Protein AF-A0A955VEQ3-F1 (afdb_monomer)

Solvent-accessible surface area (backbone atoms only — not comparable to full-atom values): 25349 Å² total; per-residue (Å²): 135,87,88,88,82,86,86,84,89,84,89,81,90,83,89,83,84,94,77,92,76,92,76,91,78,94,72,88,68,88,71,76,51,70,29,92,45,46,86,68,32,64,94,62,27,43,49,53,95,47,25,48,43,74,47,55,67,22,94,44,44,87,62,26,82,71,33,15,45,50,53,95,48,33,33,39,85,55,72,31,45,97,93,42,71,42,87,53,53,49,68,54,97,39,38,35,44,70,89,82,84,84,83,90,82,85,85,86,89,77,92,76,92,76,81,81,66,80,85,73,78,73,58,53,94,42,70,27,94,42,40,77,64,18,72,75,58,54,95,78,68,52,80,20,41,41,50,37,44,53,97,48,30,29,36,84,40,61,43,60,60,71,40,78,40,73,66,84,56,65,44,38,43,84,23,20,13,36,92,85,31,46,47,49,49,46,76,46,86,20,59,85,66,29,59,80,21,22,44,25,40,59,36,64,90,78,62,42,68,42,68,43,51,34,59,57,68,40,71,40,78,64,85,55,65,44,36,41,84,23,18,11,70,41,79,39,47,55,46,45,47,76,47,86,20,60,85,53,29,60,79,23,20,44,24,40,59,37,65,90,78,62,42,59,39,71,40,51,35,61,57,69,39,71,39,76,57,83,54,64,33,34,38,83,13,22,11,69,40,79,39,46,54,38,65,34,58,72,40,86,24,55,85,72,31,57,77,18,24,44,20,38,52,36,75,90,75,46,37,74,42,72,46,50,34,63,58,67,41,72,32,74,66,83,56,65,44,38,39,79,13,21,14,70,41,81,39,45,52,36,75,38,52,73,46,87,23,79,59,91,50,62,17,35,41,46,45,58,38,65,90,78,63,42,65,48,44,72,47,60,72,67,40,73,29,80,54,99,88,52,98,52,23,22,14,43,96,82,50,42,67,39,54,64,52,50,48,77,50,64,41,91,89,76,72,53,74,45,82,42,55,55,87,72,64,73,81,71,87,124

Radius of gyration: 60.9 Å; Cα contacts (8 Å, |Δi|>4): 826; chains: 1; bounding box: 120×78×174 Å

Structure (mmCIF, N/CA/C/O backb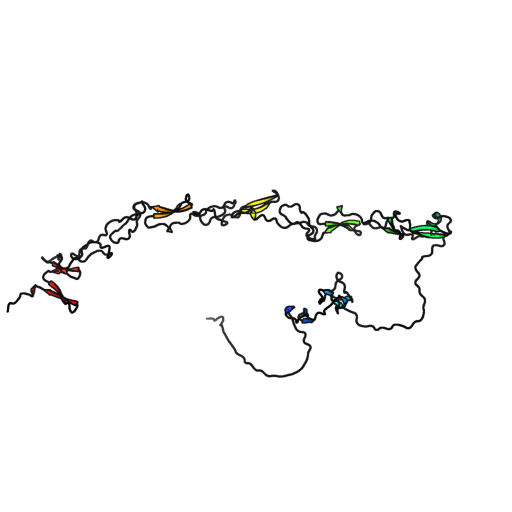one):
data_AF-A0A955VEQ3-F1
#
_entry.id   AF-A0A955VEQ3-F1
#
loop_
_atom_site.group_PDB
_atom_site.id
_atom_site.type_symbol
_atom_site.label_atom_id
_atom_site.label_alt_id
_atom_site.label_comp_id
_atom_site.label_asym_id
_atom_site.label_entity_id
_atom_site.label_seq_id
_atom_site.pdbx_PDB_ins_code
_atom_site.Cartn_x
_atom_site.Cartn_y
_atom_site.Cartn_z
_atom_site.occupancy
_atom_site.B_iso_or_equiv
_atom_site.auth_seq_id
_atom_site.auth_comp_id
_atom_site.auth_asym_id
_atom_site.auth_atom_id
_atom_site.pdbx_PDB_model_num
ATOM 1 N N . MET A 1 1 ? 63.664 -15.876 15.205 1.00 37.88 1 MET A N 1
ATOM 2 C CA . MET A 1 1 ? 63.345 -15.819 16.649 1.00 37.88 1 MET A CA 1
ATOM 3 C C . MET A 1 1 ? 61.835 -15.951 16.818 1.00 37.88 1 MET A C 1
ATOM 5 O O . MET A 1 1 ? 61.125 -15.279 16.092 1.00 37.88 1 MET A O 1
ATOM 9 N N . LYS A 1 2 ? 61.416 -16.801 17.770 1.00 35.41 2 LYS A N 1
ATOM 10 C CA . LYS A 1 2 ? 60.063 -17.036 18.334 1.00 35.41 2 LYS A CA 1
ATOM 11 C C . LYS A 1 2 ? 58.947 -17.626 17.432 1.00 35.41 2 LYS A C 1
ATOM 13 O O . LYS A 1 2 ? 58.586 -17.088 16.400 1.00 35.41 2 LYS A O 1
ATOM 18 N N . ARG A 1 3 ? 58.438 -18.774 17.914 1.00 36.72 3 ARG A N 1
ATOM 19 C CA . ARG A 1 3 ? 57.247 -19.572 17.532 1.00 36.72 3 ARG A CA 1
ATOM 20 C C . ARG A 1 3 ? 55.961 -19.013 18.236 1.00 36.72 3 ARG A C 1
ATOM 22 O O . ARG A 1 3 ? 56.127 -18.068 19.005 1.00 36.72 3 ARG A O 1
ATOM 29 N N . PRO A 1 4 ? 54.798 -19.717 18.268 1.00 63.78 4 PRO A N 1
ATOM 30 C CA . PRO A 1 4 ? 53.810 -20.013 17.201 1.00 63.78 4 PRO A CA 1
ATOM 31 C C . PRO A 1 4 ? 52.336 -19.806 17.688 1.00 63.78 4 PRO A C 1
ATOM 33 O O . PRO A 1 4 ? 52.140 -19.427 18.837 1.00 63.78 4 PRO A O 1
ATOM 36 N N . ALA A 1 5 ? 51.305 -20.172 16.898 1.00 37.56 5 ALA A N 1
ATOM 37 C CA . ALA A 1 5 ? 50.051 -20.753 17.436 1.00 37.56 5 ALA A CA 1
ATOM 38 C C . ALA A 1 5 ? 49.121 -21.416 16.384 1.00 37.56 5 ALA A C 1
ATOM 40 O O . ALA A 1 5 ? 48.791 -20.783 15.390 1.00 37.56 5 ALA A O 1
ATOM 41 N N . LEU A 1 6 ? 48.731 -22.669 16.704 1.00 37.19 6 LEU A N 1
ATOM 42 C CA . LEU A 1 6 ? 47.487 -23.461 16.492 1.00 37.19 6 LEU A CA 1
ATOM 43 C C . LEU A 1 6 ? 46.710 -23.391 15.150 1.00 37.19 6 LEU A C 1
ATOM 45 O O . LEU A 1 6 ? 46.529 -22.331 14.583 1.00 37.19 6 LEU A O 1
ATOM 49 N N . GLY A 1 7 ? 46.118 -24.467 14.613 1.00 33.72 7 GLY A N 1
ATOM 50 C CA . GLY A 1 7 ? 45.809 -25.804 15.137 1.00 33.72 7 GLY A CA 1
ATOM 51 C C . GLY A 1 7 ? 44.955 -26.593 14.119 1.00 33.72 7 GLY A C 1
ATOM 52 O O . GLY A 1 7 ? 44.197 -26.008 13.355 1.00 33.72 7 GLY A O 1
ATOM 53 N N . SER A 1 8 ? 45.152 -27.913 14.085 1.00 35.72 8 SER A N 1
ATOM 54 C CA . SER A 1 8 ? 44.767 -28.882 13.041 1.00 35.72 8 SER A CA 1
ATOM 55 C C . SER A 1 8 ? 43.319 -29.392 13.120 1.00 35.72 8 SER A C 1
ATOM 57 O O . SER A 1 8 ? 42.835 -29.691 14.209 1.00 35.72 8 SER A O 1
ATOM 59 N N . LEU A 1 9 ? 42.691 -29.620 11.955 1.00 38.69 9 LEU A N 1
ATOM 60 C CA . LEU A 1 9 ? 41.547 -30.527 11.764 1.00 38.69 9 LEU A CA 1
ATOM 61 C C . LEU A 1 9 ? 41.995 -31.991 11.933 1.00 38.69 9 LEU A C 1
ATOM 63 O O . LEU A 1 9 ? 43.094 -32.352 11.509 1.00 38.69 9 LEU A O 1
ATOM 67 N N . GLY A 1 10 ? 41.130 -32.838 12.496 1.00 35.69 10 GLY A N 1
ATOM 68 C CA . GLY A 1 10 ? 41.339 -34.282 12.607 1.00 35.69 10 GLY A CA 1
ATOM 69 C C . GLY A 1 10 ? 40.013 -35.037 12.678 1.00 35.69 10 GLY A C 1
ATOM 70 O O . GLY A 1 10 ? 39.303 -34.967 13.675 1.00 35.69 10 GLY A O 1
ATOM 71 N N . LEU A 1 11 ? 39.702 -35.736 11.589 1.00 40.16 11 LEU A N 1
ATOM 72 C CA . LEU A 1 11 ? 38.564 -36.622 11.360 1.00 40.16 11 LEU A CA 1
ATOM 73 C C . LEU A 1 11 ? 38.909 -38.022 11.905 1.00 40.16 11 LEU A C 1
ATOM 75 O O . LEU A 1 11 ? 39.942 -38.562 11.518 1.00 40.16 11 LEU A O 1
ATOM 79 N N . PHE A 1 12 ? 38.068 -38.635 12.743 1.00 34.47 12 PHE A N 1
ATOM 80 C CA . PHE A 1 12 ? 38.176 -40.064 13.067 1.00 34.47 12 PHE A CA 1
ATOM 81 C C . PHE A 1 12 ? 36.796 -40.719 13.150 1.00 34.47 12 PHE A C 1
ATOM 83 O O . PHE A 1 12 ? 35.995 -40.429 14.034 1.00 34.47 12 PHE A O 1
ATOM 90 N N . ALA A 1 13 ? 36.556 -41.629 12.207 1.00 43.44 13 ALA A N 1
ATOM 91 C CA . ALA A 1 13 ? 35.537 -42.661 12.276 1.00 43.44 13 ALA A CA 1
ATOM 92 C C . ALA A 1 13 ? 36.056 -43.818 13.142 1.00 43.44 13 ALA A C 1
ATOM 94 O O . ALA A 1 13 ? 37.205 -44.234 12.979 1.00 43.44 13 ALA A O 1
ATOM 95 N N . LEU A 1 14 ? 35.214 -44.368 14.021 1.0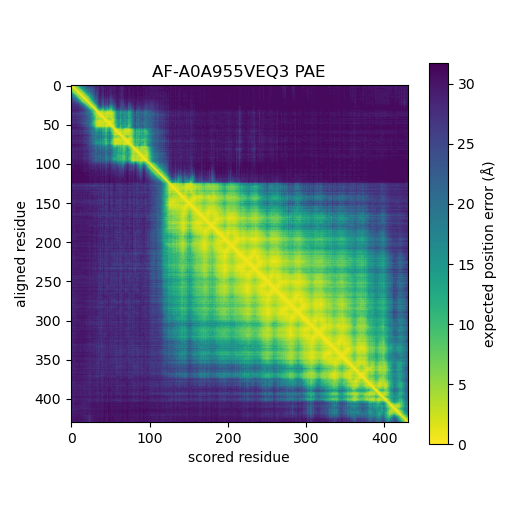0 35.97 14 LEU A N 1
ATOM 96 C CA . LEU A 1 14 ? 35.483 -45.662 14.641 1.00 35.97 14 LEU A CA 1
ATOM 97 C C . LEU A 1 14 ? 34.197 -46.468 14.855 1.00 35.97 14 LEU A C 1
ATOM 99 O O . LEU A 1 14 ? 33.230 -46.028 15.467 1.00 35.97 14 LEU A O 1
ATOM 103 N N . THR A 1 15 ? 34.249 -47.668 14.296 1.00 44.50 15 THR A N 1
ATOM 104 C CA . THR A 1 15 ? 33.334 -48.806 14.363 1.00 44.50 15 THR A CA 1
ATOM 105 C C . THR A 1 15 ? 33.335 -49.492 15.736 1.00 44.50 15 THR A C 1
ATOM 107 O O . THR A 1 15 ? 34.409 -49.711 16.290 1.00 44.50 15 THR A O 1
ATOM 110 N N . ALA A 1 16 ? 32.175 -49.959 16.213 1.00 36.44 16 ALA A N 1
ATOM 111 C CA . ALA A 1 16 ? 32.044 -51.043 17.205 1.00 36.44 16 ALA A CA 1
ATOM 112 C C . ALA A 1 16 ? 30.644 -51.684 17.054 1.00 36.44 16 ALA A C 1
ATOM 114 O O . ALA A 1 16 ? 29.636 -51.002 17.194 1.00 36.44 16 ALA A O 1
ATOM 115 N N . ALA A 1 17 ? 30.522 -52.879 16.468 1.00 35.97 17 ALA A N 1
ATOM 116 C CA . ALA A 1 17 ? 30.670 -54.209 17.078 1.00 35.97 17 ALA A CA 1
ATOM 117 C C . ALA A 1 17 ? 29.446 -54.634 17.919 1.00 35.97 17 ALA A C 1
ATOM 119 O O . ALA A 1 17 ? 29.311 -54.305 19.094 1.00 35.97 17 ALA A O 1
ATOM 120 N N . LEU A 1 18 ? 28.572 -55.409 17.264 1.00 37.00 18 LEU A N 1
ATOM 121 C CA . LEU A 1 18 ? 27.486 -56.202 17.837 1.00 37.00 18 LEU A CA 1
ATOM 122 C C . LEU A 1 18 ? 28.077 -57.306 18.735 1.00 37.00 18 LEU A C 1
ATOM 124 O O . LEU A 1 18 ? 28.800 -58.168 18.237 1.00 37.00 18 LEU A O 1
ATOM 128 N N . ILE A 1 19 ? 27.726 -57.335 20.021 1.00 36.75 19 ILE A N 1
ATOM 129 C CA . ILE A 1 19 ? 27.819 -58.544 20.852 1.00 36.75 19 ILE A CA 1
ATOM 130 C C . ILE A 1 19 ? 26.490 -58.699 21.590 1.00 36.75 19 ILE A C 1
ATOM 132 O O . ILE A 1 19 ? 26.159 -57.939 22.495 1.00 36.75 19 ILE A O 1
ATOM 136 N N . VAL A 1 20 ? 25.727 -59.702 21.160 1.00 40.53 20 VAL A N 1
ATOM 137 C CA . VAL A 1 20 ? 24.572 -60.246 21.871 1.00 40.53 20 VAL A CA 1
ATOM 138 C C . VAL A 1 20 ? 25.107 -61.203 22.931 1.00 40.53 20 VAL A C 1
ATOM 140 O O . VAL A 1 20 ? 25.672 -62.240 22.591 1.00 40.53 20 VAL A O 1
ATOM 143 N N . THR A 1 21 ? 24.891 -60.895 24.206 1.00 35.03 21 THR A N 1
ATOM 144 C CA . THR A 1 21 ? 24.871 -61.906 25.267 1.00 35.03 21 THR A CA 1
ATOM 145 C C . THR A 1 21 ? 23.606 -61.740 26.099 1.00 35.03 21 THR A C 1
ATOM 147 O O . THR A 1 21 ? 23.358 -60.739 26.764 1.00 35.03 21 THR A O 1
ATOM 150 N N . THR A 1 22 ? 22.765 -62.762 26.009 1.00 42.38 22 THR A N 1
ATOM 151 C CA . THR A 1 22 ? 21.606 -63.018 26.858 1.00 42.38 22 THR A CA 1
ATOM 152 C C . THR A 1 22 ? 22.041 -63.236 28.307 1.00 42.38 22 THR A C 1
ATOM 154 O O . THR A 1 22 ? 22.835 -64.133 28.583 1.00 42.38 22 THR A O 1
ATOM 157 N N . GLY A 1 23 ? 21.473 -62.465 29.234 1.00 32.12 23 GLY A N 1
ATOM 158 C CA . GLY A 1 23 ? 21.618 -62.656 30.676 1.00 32.12 23 GLY A CA 1
ATOM 159 C C . GLY A 1 23 ? 20.334 -62.250 31.392 1.00 32.12 23 GLY A C 1
ATOM 160 O O . GLY A 1 23 ? 20.098 -61.074 31.649 1.00 32.12 23 GLY A O 1
ATOM 161 N N . CYS A 1 24 ? 19.481 -63.235 31.666 1.00 33.12 24 CYS A N 1
ATOM 162 C CA . CYS A 1 24 ? 18.224 -63.091 32.390 1.00 33.12 24 CYS A CA 1
ATOM 163 C C . CYS A 1 24 ? 18.507 -62.878 33.888 1.00 33.12 24 CYS A C 1
ATOM 165 O O . CYS A 1 24 ? 19.192 -63.686 34.509 1.00 33.12 24 CYS A O 1
ATOM 167 N N . GLY A 1 25 ? 17.972 -61.805 34.471 1.00 31.64 25 GLY A N 1
ATOM 168 C CA . GLY A 1 25 ? 18.128 -61.483 35.889 1.00 31.64 25 GLY A CA 1
ATOM 169 C C . GLY A 1 25 ? 16.999 -60.580 36.367 1.00 31.64 25 GLY A C 1
ATOM 170 O O . GLY A 1 25 ? 17.056 -59.360 36.256 1.00 31.64 25 GLY A O 1
ATOM 171 N N . THR A 1 26 ? 15.941 -61.196 36.884 1.00 41.94 26 THR A N 1
ATOM 172 C CA . THR A 1 26 ? 14.763 -60.542 37.452 1.00 41.94 26 THR A CA 1
ATOM 173 C C . THR A 1 26 ? 15.108 -59.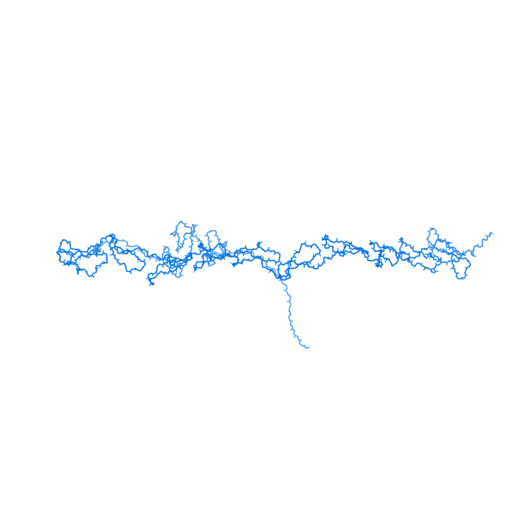727 38.700 1.00 41.94 26 THR A C 1
ATOM 175 O O . THR A 1 26 ? 15.366 -60.285 39.765 1.00 41.94 26 THR A O 1
ATOM 178 N N . LYS A 1 27 ? 14.990 -58.400 38.604 1.00 34.56 27 LYS A N 1
ATOM 179 C CA . LYS A 1 27 ? 14.559 -57.541 39.714 1.00 34.56 27 LYS A CA 1
ATOM 180 C C . LYS A 1 27 ? 13.500 -56.581 39.178 1.00 34.56 27 LYS A C 1
ATOM 182 O O . LYS A 1 27 ? 13.831 -55.560 38.585 1.00 34.56 27 LYS A O 1
ATOM 187 N N . LYS A 1 28 ? 12.219 -56.913 39.381 1.00 32.53 28 LYS A N 1
ATOM 188 C CA . LYS A 1 28 ? 11.112 -55.959 39.221 1.00 32.53 28 LYS A CA 1
ATOM 189 C C . LYS A 1 28 ? 11.267 -54.874 40.294 1.00 32.53 28 LYS A C 1
ATOM 191 O O . LYS A 1 28 ? 10.701 -54.976 41.374 1.00 32.53 28 LYS A O 1
ATOM 196 N N . LYS A 1 29 ? 12.059 -53.843 39.998 1.00 32.75 29 LYS A N 1
ATOM 197 C CA . LYS A 1 29 ? 11.738 -52.492 40.455 1.00 32.75 29 LYS A CA 1
ATOM 198 C C . LYS A 1 29 ? 10.594 -52.041 39.556 1.00 32.75 29 LYS A C 1
ATOM 200 O O . LYS A 1 29 ? 10.754 -52.029 38.339 1.00 32.75 29 LYS A O 1
ATOM 205 N N . THR A 1 30 ? 9.436 -51.757 40.135 1.00 39.78 30 THR A N 1
ATOM 206 C CA . THR A 1 30 ? 8.331 -51.061 39.470 1.00 39.78 30 THR A CA 1
ATOM 207 C C . THR A 1 30 ? 8.845 -49.700 39.002 1.00 39.78 30 THR A C 1
ATOM 209 O O . THR A 1 30 ? 8.867 -48.735 39.760 1.00 39.78 30 THR A O 1
ATOM 212 N N . GLY A 1 31 ? 9.384 -49.668 37.783 1.00 39.78 31 GLY A N 1
ATOM 213 C CA . GLY A 1 31 ? 9.910 -48.476 37.139 1.00 39.78 31 GLY A CA 1
ATOM 214 C C . GLY A 1 31 ? 8.752 -47.608 36.682 1.00 39.78 31 GLY A C 1
ATOM 215 O O . GLY A 1 31 ? 7.997 -47.998 35.796 1.00 39.78 31 GLY A O 1
ATOM 216 N N . ARG A 1 32 ? 8.612 -46.448 37.320 1.00 49.97 32 ARG A N 1
ATOM 217 C CA . ARG A 1 32 ? 7.796 -45.337 36.834 1.00 49.97 32 ARG A CA 1
ATOM 218 C C . ARG A 1 32 ? 8.344 -44.940 35.456 1.00 49.97 32 ARG A C 1
ATOM 220 O O . ARG A 1 32 ? 9.549 -44.726 35.318 1.00 49.97 32 ARG A O 1
ATOM 227 N N . LEU A 1 33 ? 7.489 -44.964 34.435 1.00 54.91 33 LEU A N 1
ATOM 228 C CA . LEU A 1 33 ? 7.866 -44.659 33.056 1.00 54.91 33 LEU A CA 1
ATOM 229 C C . LEU A 1 33 ? 8.070 -43.145 32.937 1.00 54.91 33 LEU A C 1
ATOM 231 O O . LEU A 1 33 ? 7.151 -42.388 33.258 1.00 54.91 33 LEU A O 1
ATOM 235 N N . ALA A 1 34 ? 9.264 -42.722 32.524 1.00 69.69 34 ALA A N 1
ATOM 236 C CA . ALA A 1 34 ? 9.580 -41.308 32.397 1.00 69.69 34 ALA A CA 1
ATOM 237 C C . ALA A 1 34 ? 9.010 -40.718 31.100 1.00 69.69 34 ALA A C 1
ATOM 239 O O . ALA A 1 34 ? 9.038 -41.376 30.062 1.00 69.69 34 ALA A O 1
ATOM 240 N N . CYS A 1 35 ? 8.518 -39.485 31.155 1.00 76.81 35 CYS A N 1
ATOM 241 C CA . CYS A 1 35 ? 7.881 -38.794 30.030 1.00 76.81 35 CYS A CA 1
ATOM 242 C C . CYS A 1 35 ? 8.327 -37.327 29.970 1.00 76.81 35 CYS A C 1
ATOM 244 O O . CYS A 1 35 ? 8.835 -36.803 30.957 1.00 76.81 35 CYS A O 1
ATOM 246 N N . GLN A 1 36 ? 8.147 -36.667 28.823 1.00 76.56 36 GLN A N 1
ATOM 247 C CA . GLN A 1 36 ? 8.371 -35.213 28.691 1.00 76.56 36 GLN A CA 1
ATOM 248 C C . GLN A 1 36 ? 7.141 -34.449 28.190 1.00 76.56 36 GLN A C 1
ATOM 250 O O . GLN A 1 36 ? 7.020 -33.256 28.440 1.00 76.56 36 GLN A O 1
ATOM 255 N N . VAL A 1 37 ? 6.236 -35.132 27.486 1.00 68.69 37 VAL A N 1
ATOM 256 C CA . VAL A 1 37 ? 4.959 -34.605 26.984 1.00 68.69 37 VAL A CA 1
ATOM 257 C C . VAL A 1 37 ? 3.915 -35.724 26.998 1.00 68.69 37 VAL A C 1
ATOM 259 O O . VAL A 1 37 ? 4.276 -36.901 26.935 1.00 68.69 37 VAL A O 1
ATOM 262 N N . ASP A 1 38 ? 2.627 -35.396 27.040 1.00 67.25 38 ASP A N 1
ATOM 263 C CA . ASP A 1 38 ? 1.550 -36.385 27.240 1.00 67.25 38 ASP A CA 1
ATOM 264 C C . ASP A 1 38 ? 1.505 -37.495 26.181 1.00 67.25 38 ASP A C 1
ATOM 266 O O . ASP A 1 38 ? 1.198 -38.644 26.487 1.00 67.25 38 ASP A O 1
ATOM 270 N N . THR A 1 39 ? 1.907 -37.197 24.943 1.00 71.12 39 THR A N 1
ATOM 271 C CA . THR A 1 39 ? 1.964 -38.177 23.844 1.00 71.12 39 THR A CA 1
ATOM 272 C C . THR A 1 39 ? 3.019 -39.267 24.039 1.00 71.12 39 THR A C 1
ATOM 274 O O . THR A 1 39 ? 2.985 -40.282 23.345 1.00 71.12 39 THR A O 1
ATOM 277 N N . THR A 1 40 ? 3.951 -39.080 24.980 1.00 74.44 40 THR A N 1
ATOM 278 C CA . THR A 1 40 ? 4.951 -40.096 25.348 1.00 74.44 40 THR A CA 1
ATOM 279 C C . THR A 1 40 ? 4.432 -41.104 26.376 1.00 74.44 40 THR A C 1
ATOM 281 O O . THR A 1 40 ? 5.125 -42.079 26.667 1.00 74.44 40 THR A O 1
ATOM 284 N N . CYS A 1 41 ? 3.210 -40.914 26.889 1.00 67.44 41 CYS A N 1
ATOM 285 C CA . CYS A 1 41 ? 2.577 -41.821 27.836 1.00 67.44 41 CYS A CA 1
ATOM 286 C C . CYS A 1 41 ? 1.585 -42.795 27.167 1.00 67.44 41 CYS A C 1
ATOM 288 O O . CYS A 1 41 ? 0.969 -42.467 26.151 1.00 67.44 41 CYS A O 1
ATOM 290 N N . PRO A 1 42 ? 1.407 -44.012 27.724 1.00 65.88 42 PRO A N 1
ATOM 291 C CA . PRO A 1 42 ? 0.388 -44.956 27.267 1.00 65.88 42 PRO A CA 1
ATOM 292 C C . PRO A 1 42 ? -1.021 -44.360 27.358 1.00 65.88 42 PRO A C 1
ATOM 294 O O . PRO A 1 42 ? -1.294 -43.514 28.209 1.00 65.88 42 PRO A O 1
ATOM 297 N N . SER A 1 43 ? -1.933 -44.841 26.513 1.00 52.47 43 SER A N 1
ATOM 298 C CA . SER A 1 43 ? -3.323 -44.379 26.465 1.00 52.47 43 SER A CA 1
ATOM 299 C C . SER A 1 43 ? -3.977 -44.383 27.856 1.00 52.47 43 SER A C 1
ATOM 301 O O . SER A 1 43 ? -4.004 -45.415 28.525 1.00 52.47 43 SER A O 1
ATOM 303 N N . GLY A 1 44 ? -4.495 -43.226 28.282 1.00 55.34 44 GLY A N 1
ATOM 304 C CA . GLY A 1 44 ? -5.091 -43.032 29.613 1.00 55.34 44 GLY A CA 1
ATOM 305 C C . GLY A 1 44 ? -4.110 -42.583 30.706 1.00 55.34 44 GLY A C 1
ATOM 306 O O . GLY A 1 44 ? -4.392 -42.760 31.887 1.00 55.34 44 GLY A O 1
ATOM 307 N N . SER A 1 45 ? -2.941 -42.043 30.342 1.00 70.81 45 SER A N 1
ATOM 308 C CA . SER A 1 45 ? -1.975 -41.458 31.282 1.00 70.81 45 SER A CA 1
ATOM 309 C C . SER A 1 45 ? -1.505 -40.078 30.817 1.00 70.81 45 SER A C 1
ATOM 311 O O . SER A 1 45 ? -1.353 -39.859 29.618 1.00 70.81 45 SER A O 1
ATOM 313 N N . LEU A 1 46 ? -1.246 -39.175 31.765 1.00 68.19 46 LEU A N 1
ATOM 314 C CA . LEU A 1 46 ? -0.680 -37.841 31.514 1.00 68.19 46 LEU A CA 1
ATOM 315 C C . LEU A 1 46 ? 0.742 -37.755 32.066 1.00 68.19 46 LEU A C 1
ATOM 317 O O . LEU A 1 46 ? 1.096 -38.478 33.007 1.00 68.19 46 LEU A O 1
ATOM 321 N N . CYS A 1 47 ? 1.552 -36.880 31.476 1.00 67.25 47 CYS A N 1
ATOM 322 C CA . CYS A 1 47 ? 2.916 -36.660 31.911 1.00 67.25 47 CYS A CA 1
ATOM 323 C C . CYS A 1 47 ? 2.975 -35.595 33.007 1.00 67.25 47 CYS A C 1
ATOM 325 O O . CYS A 1 47 ? 2.817 -34.408 32.739 1.00 67.25 47 CYS A O 1
ATOM 327 N N . VAL A 1 48 ? 3.238 -36.016 34.245 1.00 68.75 48 VAL A N 1
ATOM 328 C CA . VAL A 1 48 ? 3.371 -35.109 35.394 1.00 68.75 48 VAL A CA 1
ATOM 329 C C . VAL A 1 48 ? 4.713 -35.361 36.067 1.00 68.75 48 VAL A C 1
ATOM 331 O O . VAL A 1 48 ? 5.043 -36.503 36.391 1.00 68.75 48 VAL A O 1
ATOM 334 N N . ASP A 1 49 ? 5.510 -34.307 36.242 1.00 66.31 49 ASP A N 1
ATOM 335 C CA . ASP A 1 49 ? 6.847 -34.353 36.853 1.00 66.31 49 ASP A CA 1
ATOM 336 C C . ASP A 1 49 ? 7.734 -35.473 36.291 1.00 66.31 49 ASP A C 1
ATOM 338 O O . ASP A 1 49 ? 8.301 -36.296 37.017 1.00 66.31 49 ASP A O 1
ATOM 342 N N . ASN A 1 50 ? 7.813 -35.528 34.961 1.00 75.50 50 ASN A N 1
ATOM 343 C CA . ASN A 1 50 ? 8.541 -36.535 34.195 1.00 75.50 50 ASN A CA 1
ATOM 344 C C . ASN A 1 50 ? 8.116 -37.983 34.469 1.00 75.50 50 ASN A C 1
ATOM 346 O O . ASN A 1 50 ? 8.920 -38.888 34.268 1.00 75.50 50 ASN A O 1
ATOM 350 N N . ASN A 1 51 ? 6.883 -38.232 34.917 1.00 70.62 51 ASN A N 1
ATOM 351 C CA . ASN A 1 51 ? 6.350 -39.573 35.137 1.00 70.62 51 ASN A CA 1
ATOM 352 C C . ASN A 1 51 ? 4.949 -39.723 34.537 1.00 70.62 51 ASN A C 1
ATOM 354 O O . ASN A 1 51 ? 4.082 -38.876 34.737 1.00 70.62 51 ASN A O 1
ATOM 358 N N . CYS A 1 52 ? 4.701 -40.839 33.852 1.00 67.75 52 CYS A N 1
ATOM 359 C CA . CYS A 1 52 ? 3.355 -41.165 33.393 1.00 67.75 52 CYS A CA 1
ATOM 360 C C . CYS A 1 52 ? 2.479 -41.565 34.583 1.00 67.75 52 CYS A C 1
ATOM 362 O O . CYS A 1 52 ? 2.767 -42.547 35.278 1.00 67.75 52 CYS A O 1
ATOM 364 N N . VAL A 1 53 ? 1.402 -40.814 34.801 1.00 71.06 53 VAL A N 1
ATOM 365 C CA . VAL A 1 53 ? 0.402 -41.086 35.835 1.00 71.06 53 VAL A CA 1
ATOM 366 C C . VAL A 1 53 ? -0.892 -41.512 35.146 1.00 71.06 53 VAL A C 1
ATOM 368 O O . VAL A 1 53 ? -1.455 -40.749 34.365 1.00 71.06 53 VAL A O 1
ATOM 371 N N . THR A 1 54 ? -1.353 -42.736 35.415 1.00 58.56 54 THR A N 1
ATOM 372 C CA . THR A 1 54 ? -2.650 -43.254 34.945 1.00 58.56 54 THR A CA 1
ATOM 373 C C . THR A 1 54 ? -3.780 -42.432 35.548 1.00 58.56 54 THR A C 1
ATOM 375 O O . THR A 1 54 ? -3.912 -42.387 36.772 1.00 58.56 54 THR A O 1
ATOM 378 N N . THR A 1 55 ? -4.599 -41.798 34.712 1.00 62.19 55 THR A N 1
ATOM 379 C CA . THR A 1 55 ? -5.769 -41.054 35.174 1.00 62.19 55 THR A CA 1
ATOM 380 C C . THR A 1 55 ? -6.941 -42.017 35.354 1.00 62.19 55 THR A C 1
ATOM 382 O O . THR A 1 55 ? -7.294 -42.793 34.467 1.00 62.19 55 THR A O 1
ATOM 385 N N . GLN A 1 56 ? -7.524 -42.013 36.551 1.00 63.31 56 GLN A N 1
ATOM 386 C CA . GLN A 1 56 ? -8.740 -42.761 36.859 1.00 63.31 56 GLN A CA 1
ATOM 387 C C . GLN A 1 56 ? -9.890 -42.191 36.009 1.00 63.31 56 GLN A C 1
ATOM 389 O O . GLN A 1 56 ? -10.051 -40.973 35.916 1.00 63.31 56 GLN A O 1
ATOM 394 N N . THR A 1 57 ? -10.668 -43.051 35.351 1.00 67.44 57 THR A N 1
ATOM 395 C CA . THR A 1 57 ? -11.910 -42.629 34.688 1.00 67.44 57 THR A CA 1
ATOM 396 C C . THR A 1 57 ? -12.981 -42.367 35.739 1.00 67.44 57 THR A C 1
ATOM 398 O O . THR A 1 57 ? -13.108 -43.151 36.679 1.00 67.44 57 THR A O 1
ATOM 401 N N . CYS A 1 58 ? -13.770 -41.312 35.570 1.00 72.31 58 CYS A N 1
ATOM 402 C CA . CYS A 1 58 ? -14.794 -40.891 36.528 1.00 72.31 58 CYS A CA 1
ATOM 403 C C . CYS A 1 58 ? -16.115 -40.585 35.824 1.00 72.31 58 CYS A C 1
ATOM 405 O O . CYS A 1 58 ? -16.127 -40.191 34.664 1.00 72.31 58 CYS A O 1
ATOM 407 N N . SER A 1 59 ? -17.231 -40.751 36.527 1.00 73.06 59 SER A N 1
ATOM 408 C CA . SER A 1 59 ? -18.547 -40.246 36.103 1.00 73.06 59 SER A CA 1
ATOM 409 C C . SER A 1 59 ? -18.959 -39.016 36.917 1.00 73.06 59 SER A C 1
ATOM 411 O O . SER A 1 59 ? -19.760 -38.203 36.468 1.00 73.06 59 SER A O 1
ATOM 413 N N . GLN A 1 60 ? -18.379 -38.862 38.107 1.00 66.56 60 GLN A N 1
ATOM 414 C CA . GLN A 1 60 ? -18.598 -37.763 39.041 1.00 66.56 60 GLN A CA 1
ATOM 415 C C . GLN A 1 60 ? -17.322 -37.509 39.858 1.00 66.56 60 GLN A C 1
ATOM 417 O O . GLN A 1 60 ? -16.454 -38.372 39.976 1.00 66.56 60 GLN A O 1
ATOM 422 N N . THR A 1 61 ? -17.182 -36.311 40.429 1.00 61.53 61 THR A N 1
ATOM 423 C CA . THR A 1 61 ? -15.954 -35.876 41.126 1.00 61.53 61 THR A CA 1
ATOM 424 C C . THR A 1 61 ? -15.561 -36.763 42.317 1.00 61.53 61 THR A C 1
ATOM 426 O O . THR A 1 61 ? -14.379 -36.890 42.609 1.00 61.53 61 THR A O 1
ATOM 429 N N . SER A 1 62 ? -16.515 -37.433 42.970 1.00 66.12 62 SER A N 1
ATOM 430 C CA . SER A 1 62 ? -16.242 -38.373 44.069 1.00 66.12 62 SER A CA 1
ATOM 431 C C . SER A 1 62 ? -15.526 -39.655 43.636 1.00 66.12 62 SER A C 1
ATOM 433 O O . SER A 1 62 ? -14.981 -40.355 44.483 1.00 66.12 62 SER A O 1
ATOM 435 N N . ASP A 1 63 ? -15.521 -39.971 42.339 1.00 68.31 63 ASP A N 1
ATOM 436 C CA . ASP A 1 63 ? -14.838 -41.155 41.811 1.00 68.31 63 ASP A CA 1
ATOM 437 C C . ASP A 1 63 ? -13.315 -40.935 41.717 1.00 68.31 63 ASP A C 1
ATOM 439 O O . ASP A 1 63 ? -12.565 -41.880 41.470 1.00 68.31 63 ASP A O 1
ATOM 443 N N . CYS A 1 64 ? -12.855 -39.690 41.903 1.00 64.81 64 CYS A N 1
ATOM 444 C CA . CYS A 1 64 ? -11.462 -39.284 41.787 1.00 64.81 64 CYS A CA 1
ATOM 445 C C . CYS A 1 64 ? -10.736 -39.341 43.133 1.00 64.81 64 CYS A C 1
ATOM 447 O O . CYS A 1 64 ? -10.919 -38.498 44.014 1.00 64.81 64 CYS A O 1
ATOM 449 N N . SER A 1 65 ? -9.846 -40.321 43.268 1.00 60.25 65 SER A N 1
ATOM 450 C CA . SER A 1 65 ? -8.991 -40.465 44.451 1.00 60.25 65 SER A CA 1
ATOM 451 C C . SER A 1 65 ? -7.980 -39.310 44.537 1.00 60.25 65 SER A C 1
ATOM 453 O O . SER A 1 65 ? -7.345 -38.977 43.540 1.00 60.25 65 SER A O 1
ATOM 455 N N . GLY A 1 66 ? -7.791 -38.714 45.720 1.00 56.59 66 GLY A N 1
ATOM 456 C CA . GLY A 1 66 ? -6.784 -37.658 45.937 1.00 56.59 66 GLY A CA 1
ATOM 457 C C . GLY A 1 66 ? -7.244 -36.223 45.644 1.00 56.59 66 GLY A C 1
ATOM 458 O O . GLY A 1 66 ? -6.409 -35.340 45.484 1.00 56.59 66 GLY A O 1
ATOM 459 N N . GLY A 1 67 ? -8.558 -35.974 45.584 1.00 56.72 67 GLY A N 1
ATOM 460 C CA . GLY A 1 67 ? -9.116 -34.618 45.477 1.00 56.72 67 GLY A CA 1
ATOM 461 C C . GLY A 1 67 ? -9.145 -34.031 44.060 1.00 56.72 67 GLY A C 1
ATOM 462 O O . GLY A 1 67 ? -9.322 -32.825 43.907 1.00 56.72 67 GLY A O 1
ATOM 463 N N . GLY A 1 68 ? -8.986 -34.866 43.028 1.00 67.44 68 GLY A N 1
ATOM 464 C CA . GLY A 1 68 ? -9.110 -34.453 41.629 1.00 67.44 68 GLY A CA 1
ATOM 465 C C . GLY A 1 68 ? -10.553 -34.147 41.205 1.00 67.44 68 GLY A C 1
ATOM 466 O O . GLY A 1 68 ? -11.508 -34.634 41.808 1.00 67.44 68 GLY A O 1
ATOM 467 N N . LYS A 1 69 ? -10.724 -33.352 40.141 1.00 67.62 69 LYS A N 1
ATOM 468 C CA . LYS A 1 69 ? -12.036 -33.009 39.566 1.00 67.62 69 LYS A CA 1
ATOM 469 C C . LYS A 1 69 ? -12.327 -33.872 38.343 1.00 67.62 69 LYS A C 1
ATOM 471 O O . LYS A 1 69 ? -11.448 -34.076 37.505 1.00 67.62 69 LYS A O 1
ATOM 476 N N . CYS A 1 70 ? -13.564 -34.352 38.223 1.00 68.50 70 CYS A N 1
ATOM 477 C CA . CYS A 1 70 ? -13.974 -35.104 37.045 1.00 68.50 70 CYS A CA 1
ATOM 478 C C . CYS A 1 70 ? -14.289 -34.151 35.890 1.00 68.50 70 CYS A C 1
ATOM 480 O O . CYS A 1 70 ? -15.237 -33.369 35.975 1.00 68.50 70 CYS A O 1
ATOM 482 N N . ILE A 1 71 ? -13.498 -34.202 34.818 1.00 71.25 71 ILE A N 1
ATOM 483 C CA . ILE A 1 71 ? -13.711 -33.395 33.611 1.00 71.25 71 ILE A CA 1
ATOM 484 C C . ILE A 1 71 ? -13.627 -34.328 32.408 1.00 71.25 71 ILE A C 1
ATOM 486 O O . ILE A 1 71 ? -12.622 -35.010 32.212 1.00 71.25 71 ILE A O 1
ATOM 490 N N . ASN A 1 72 ? -14.689 -34.366 31.599 1.00 68.75 72 ASN A N 1
ATOM 491 C CA . ASN A 1 72 ? -14.780 -35.211 30.403 1.00 68.75 72 ASN A CA 1
ATOM 492 C C . ASN A 1 72 ? -14.459 -36.694 30.673 1.00 68.75 72 ASN A C 1
ATOM 494 O O . ASN A 1 72 ? -13.776 -37.351 29.895 1.00 68.75 72 ASN A O 1
ATOM 498 N N . SER A 1 73 ? -14.986 -37.223 31.781 1.00 70.38 73 SER A N 1
ATOM 499 C CA . SER A 1 73 ? -14.824 -38.611 32.245 1.00 70.38 73 SER A CA 1
ATOM 500 C C . SER A 1 73 ? -13.412 -39.025 32.679 1.00 70.38 73 SER A C 1
ATOM 502 O O . SER A 1 73 ? -13.127 -40.214 32.830 1.00 70.38 73 SER A O 1
ATOM 504 N N . ILE A 1 74 ? -12.526 -38.053 32.900 1.00 68.25 74 ILE A N 1
ATOM 505 C CA . ILE A 1 74 ? -11.141 -38.260 33.329 1.00 68.25 74 ILE A CA 1
ATOM 506 C C . ILE A 1 74 ? -10.896 -37.443 34.604 1.00 68.25 74 ILE A C 1
ATOM 508 O O . ILE A 1 74 ? -11.314 -36.287 34.695 1.00 68.25 74 ILE A O 1
ATOM 512 N N . CYS A 1 75 ? -10.237 -38.035 35.600 1.00 67.62 75 CYS A N 1
ATOM 513 C CA . CYS A 1 75 ? -9.846 -37.333 36.822 1.00 67.62 75 CYS A CA 1
ATOM 514 C C . CYS A 1 75 ? -8.626 -36.438 36.585 1.00 67.62 75 CYS A C 1
ATOM 516 O O . CYS A 1 75 ? -7.549 -36.931 36.245 1.00 67.62 75 CYS A O 1
ATOM 518 N N . TRP A 1 76 ? -8.786 -35.136 36.822 1.00 66.25 76 TRP A N 1
ATOM 519 C CA . TRP A 1 76 ? -7.712 -34.143 36.759 1.00 66.25 76 TRP A CA 1
ATOM 520 C C . TRP A 1 76 ? -7.256 -33.763 38.167 1.00 66.25 76 TRP A C 1
ATOM 522 O O . TRP A 1 76 ? -8.080 -33.369 38.993 1.00 66.25 76 TRP A O 1
ATOM 532 N N . ASN A 1 77 ? -5.950 -33.839 38.442 1.00 60.16 77 ASN A N 1
ATOM 533 C CA . ASN A 1 77 ? -5.378 -33.281 39.669 1.00 60.16 77 ASN A CA 1
ATOM 534 C C . ASN A 1 77 ? -5.373 -31.755 39.559 1.00 60.16 77 ASN A C 1
ATOM 536 O O . ASN A 1 77 ? -4.722 -31.199 38.678 1.00 60.16 77 ASN A O 1
ATOM 540 N N . VAL A 1 78 ? -6.111 -31.090 40.443 1.00 59.78 78 VAL A N 1
ATOM 541 C CA . VAL A 1 78 ? -6.175 -29.628 40.525 1.00 59.78 78 VAL A CA 1
ATOM 542 C C . VAL A 1 78 ? -5.418 -29.186 41.767 1.00 59.78 78 VAL A C 1
ATOM 544 O O . VAL A 1 78 ? -5.593 -29.771 42.835 1.00 59.78 78 VAL A O 1
ATOM 547 N N . THR A 1 79 ? -4.590 -28.154 41.633 1.00 60.91 79 THR A N 1
ATOM 548 C CA . THR A 1 79 ? -4.024 -27.467 42.791 1.00 60.91 79 THR A CA 1
ATOM 549 C C . THR A 1 79 ? -5.141 -26.725 43.527 1.00 60.91 79 THR A C 1
ATOM 551 O O . THR A 1 79 ? -6.001 -26.091 42.907 1.00 60.91 79 THR A O 1
ATOM 554 N N . CYS A 1 80 ? -5.183 -26.862 44.850 1.00 68.88 80 CYS A N 1
ATOM 555 C CA . CYS A 1 80 ? -6.236 -26.274 45.678 1.00 68.88 80 CYS A CA 1
ATOM 556 C C . CYS A 1 80 ? -5.855 -24.868 46.172 1.00 68.88 80 CYS A C 1
ATOM 558 O O . CYS A 1 80 ? -4.682 -24.578 46.410 1.00 68.88 80 CYS A O 1
ATOM 560 N N . SER A 1 81 ? -6.850 -23.989 46.308 1.00 68.69 81 SER A N 1
ATOM 561 C CA . SER A 1 81 ? -6.724 -22.616 46.825 1.00 68.69 81 SER A CA 1
ATOM 562 C C . SER A 1 81 ? -8.051 -22.159 47.441 1.00 68.69 81 SER A C 1
ATOM 564 O O . SER A 1 81 ? -9.056 -22.860 47.317 1.00 68.69 81 SER A O 1
ATOM 566 N N . ASP A 1 82 ? -8.097 -20.974 48.057 1.00 63.19 82 ASP A N 1
ATOM 567 C CA . ASP A 1 82 ? -9.339 -20.426 48.634 1.00 63.19 82 ASP A CA 1
ATOM 568 C C . ASP A 1 82 ? -10.445 -20.207 47.581 1.00 63.19 82 ASP A C 1
ATOM 570 O O . ASP A 1 82 ? -11.631 -20.277 47.891 1.00 63.19 82 ASP A O 1
ATOM 574 N N . ALA A 1 83 ? -10.062 -20.019 46.312 1.00 60.53 83 ALA A N 1
ATOM 575 C CA . ALA A 1 83 ? -10.979 -19.930 45.174 1.00 60.53 83 ALA A CA 1
ATOM 576 C C . ALA A 1 83 ? -11.376 -21.304 44.588 1.00 60.53 83 ALA A C 1
ATOM 578 O O . ALA A 1 83 ? -12.277 -21.374 43.753 1.00 60.53 83 ALA A O 1
ATOM 579 N N . ASN A 1 84 ? -10.713 -22.396 44.992 1.00 63.62 84 ASN A N 1
ATOM 580 C CA . ASN A 1 84 ? -10.980 -23.754 44.511 1.00 63.62 84 ASN A CA 1
ATOM 581 C C . ASN A 1 84 ? -10.776 -24.797 45.637 1.00 63.62 84 ASN A C 1
ATOM 583 O O . ASN A 1 84 ? -9.719 -25.440 45.704 1.00 63.62 84 ASN A O 1
ATOM 587 N N . PRO A 1 85 ? -11.762 -24.950 46.544 1.00 60.09 85 PRO A N 1
ATOM 588 C CA . PRO A 1 85 ? -11.666 -25.854 47.686 1.00 60.09 85 PRO A CA 1
ATOM 589 C C . PRO A 1 85 ? -11.721 -27.334 47.267 1.00 60.09 85 PRO A C 1
ATOM 591 O O . PRO A 1 85 ? -12.389 -27.707 46.302 1.00 60.09 85 PRO A O 1
ATOM 594 N N . CYS A 1 86 ? -11.030 -28.198 48.019 1.00 59.72 86 CYS A N 1
ATOM 595 C CA . CYS A 1 86 ? -11.023 -29.645 47.786 1.00 59.72 86 CYS A CA 1
ATOM 596 C C . CYS A 1 86 ? -12.431 -30.239 47.951 1.00 59.72 86 CYS A C 1
ATOM 598 O O . CYS A 1 86 ? -13.116 -29.963 48.933 1.00 59.72 86 CYS A O 1
ATOM 600 N N . ALA A 1 87 ? -12.838 -31.115 47.026 1.00 60.59 87 ALA A N 1
ATOM 601 C CA . ALA A 1 87 ? -14.147 -31.772 47.086 1.00 60.59 87 ALA A CA 1
ATOM 602 C C . ALA A 1 87 ? -14.290 -32.720 48.296 1.00 60.59 87 ALA A C 1
ATOM 604 O O . ALA A 1 87 ? -15.380 -32.855 48.848 1.00 60.59 87 ALA A O 1
ATOM 605 N N . GLN A 1 88 ? -13.192 -33.359 48.721 1.00 55.16 88 GLN A N 1
ATOM 606 C CA . GLN A 1 88 ? -13.068 -34.088 49.988 1.00 55.16 88 GLN A CA 1
ATOM 607 C C . GLN A 1 88 ? -11.642 -33.913 50.537 1.00 55.16 88 GLN A C 1
ATOM 609 O O . GLN A 1 88 ? -10.672 -34.142 49.815 1.00 55.16 88 GLN A O 1
ATOM 614 N N . GLY A 1 89 ? -11.510 -33.524 51.809 1.00 66.06 89 GLY A N 1
ATOM 615 C CA . GLY A 1 89 ? -10.217 -33.318 52.479 1.00 66.06 89 GLY A CA 1
ATOM 616 C C . GLY A 1 89 ? -9.851 -31.847 52.706 1.00 66.06 89 GLY A C 1
ATOM 617 O O . GLY A 1 89 ? -10.671 -30.954 52.507 1.00 66.06 89 GLY A O 1
ATOM 618 N N . GLN A 1 90 ? -8.620 -31.602 53.160 1.00 65.88 90 GLN A N 1
ATOM 619 C CA . GLN A 1 90 ? -8.094 -30.257 53.432 1.00 65.88 90 GLN A CA 1
ATOM 620 C C . GLN A 1 90 ? -7.001 -29.893 52.422 1.00 65.88 90 GLN A C 1
ATOM 622 O O . GLN A 1 90 ? -6.240 -30.760 51.987 1.00 65.88 90 GLN A O 1
ATOM 627 N N . CYS A 1 91 ? -6.931 -28.611 52.053 1.00 64.69 91 CYS A N 1
ATOM 628 C CA . CYS A 1 91 ? -5.881 -28.088 51.187 1.00 64.69 91 CYS A CA 1
ATOM 629 C C . CYS A 1 91 ? -4.616 -27.818 52.006 1.00 64.69 91 CYS A C 1
ATOM 631 O O . CYS A 1 91 ? -4.623 -26.961 52.889 1.00 64.69 91 CYS A O 1
ATOM 633 N N . MET A 1 92 ? -3.536 -28.543 51.720 1.00 63.81 92 MET A N 1
ATOM 634 C CA . MET A 1 92 ? -2.223 -28.314 52.318 1.00 63.81 92 MET A CA 1
ATOM 635 C C . MET A 1 92 ? -1.212 -28.046 51.205 1.00 63.81 92 MET A C 1
ATOM 637 O O . MET A 1 92 ? -0.981 -28.909 50.365 1.00 63.81 92 MET A O 1
ATOM 641 N N . GLU A 1 93 ? -0.636 -26.839 51.184 1.00 65.94 93 GLU A N 1
ATOM 642 C CA . GLU A 1 93 ? 0.396 -26.423 50.212 1.00 65.94 93 GLU A CA 1
ATOM 643 C C . GLU A 1 93 ? 0.003 -26.667 48.739 1.00 65.94 93 GLU A C 1
ATOM 645 O O . GLU A 1 93 ? 0.810 -27.087 47.913 1.00 65.94 93 GLU A O 1
ATOM 650 N N . GLY A 1 94 ? -1.266 -26.414 48.396 1.00 63.53 94 GLY A N 1
ATOM 651 C CA . GLY A 1 94 ? -1.776 -26.579 47.033 1.00 63.53 94 GLY A CA 1
ATOM 652 C C . GLY A 1 94 ? -2.127 -28.020 46.651 1.00 63.53 94 GLY A C 1
ATOM 653 O O . GLY A 1 94 ? -2.498 -28.252 45.502 1.00 63.53 94 GLY A O 1
ATOM 654 N N . VAL A 1 95 ? -2.070 -28.973 47.589 1.00 59.22 95 VAL A N 1
ATOM 655 C CA . VAL A 1 95 ? -2.409 -30.387 47.375 1.00 59.22 95 VAL A CA 1
ATOM 656 C C . VAL A 1 95 ? -3.529 -30.828 48.325 1.00 59.22 95 VAL A C 1
ATOM 658 O O . VAL A 1 95 ? -3.486 -30.576 49.530 1.00 59.22 95 VAL A O 1
ATOM 661 N N . CYS A 1 96 ? -4.546 -31.507 47.790 1.00 61.88 96 CYS A N 1
ATOM 662 C CA . CYS A 1 96 ? -5.640 -32.061 48.589 1.00 61.88 96 CYS A CA 1
ATOM 663 C C . CYS A 1 96 ? -5.205 -33.353 49.298 1.00 61.88 96 CYS A C 1
ATOM 665 O O . CYS A 1 96 ? -4.806 -34.319 48.647 1.00 61.88 96 CYS A O 1
ATOM 667 N N . VAL A 1 97 ? -5.323 -33.400 50.629 1.00 66.19 97 VAL A N 1
ATOM 668 C CA . VAL A 1 97 ? -5.013 -34.592 51.438 1.00 66.19 97 VAL A CA 1
ATOM 669 C C . VAL A 1 97 ? -6.253 -35.124 52.163 1.00 66.19 97 VAL A C 1
ATOM 671 O O . VAL A 1 97 ? -7.031 -34.367 52.749 1.00 66.19 97 VAL A O 1
ATOM 674 N N . THR A 1 98 ? -6.441 -36.447 52.147 1.00 53.56 98 THR A N 1
ATOM 675 C CA . THR A 1 98 ? -7.506 -37.148 52.885 1.00 53.56 98 THR A CA 1
ATOM 676 C C . THR A 1 98 ? -6.938 -37.745 54.172 1.00 53.56 98 THR A C 1
ATOM 678 O O . THR A 1 98 ? -5.994 -38.535 54.120 1.00 53.56 98 THR A O 1
ATOM 681 N N . ARG A 1 99 ? -7.501 -37.396 55.335 1.00 51.22 99 ARG A N 1
ATOM 682 C CA . ARG A 1 99 ? -7.081 -37.938 56.638 1.00 51.22 99 ARG A CA 1
ATOM 683 C C . ARG A 1 99 ? -7.347 -39.448 56.686 1.00 51.22 99 ARG A C 1
ATOM 685 O O . ARG A 1 99 ? -8.494 -39.877 56.618 1.00 51.22 99 ARG A O 1
ATOM 692 N N . ALA A 1 100 ? -6.290 -40.247 56.798 1.00 42.84 100 ALA A N 1
ATOM 693 C CA . ALA A 1 100 ? -6.394 -41.689 56.977 1.00 42.84 100 ALA A CA 1
ATOM 694 C C . ALA A 1 100 ? -6.609 -42.036 58.459 1.00 42.84 100 ALA A C 1
ATOM 696 O O . ALA A 1 100 ? -5.755 -41.736 59.289 1.00 42.84 100 ALA A O 1
ATOM 697 N N . GLY A 1 101 ? -7.720 -42.722 58.737 1.00 44.12 101 GLY A N 1
ATOM 698 C CA . GLY A 1 101 ? -7.878 -43.656 59.852 1.00 44.12 101 GLY A CA 1
ATOM 699 C C . GLY A 1 101 ? -8.344 -43.081 61.188 1.00 44.12 101 GLY A C 1
ATOM 700 O O . GLY A 1 101 ? -7.528 -42.633 61.982 1.00 44.12 101 GLY A O 1
ATOM 701 N N . GLU A 1 102 ? -9.629 -43.262 61.496 1.00 33.69 102 GLU A N 1
ATOM 702 C CA . GLU A 1 102 ? -10.028 -43.812 62.794 1.00 33.69 102 GLU A CA 1
ATOM 703 C C . GLU A 1 102 ? -11.341 -44.593 62.646 1.00 33.69 102 GLU A C 1
ATOM 705 O O . GLU A 1 102 ? -12.212 -44.246 61.851 1.00 33.69 102 GLU A O 1
ATOM 710 N N . VAL A 1 103 ? -11.374 -45.735 63.324 1.00 40.53 103 VAL A N 1
ATOM 711 C CA . VAL A 1 103 ? -12.325 -46.843 63.215 1.00 40.53 103 VAL A CA 1
ATOM 712 C C . VAL A 1 103 ? -13.650 -46.543 63.913 1.00 40.53 103 VAL A C 1
ATOM 714 O O . VAL A 1 103 ? -13.681 -45.924 64.972 1.00 40.53 103 VAL A O 1
ATOM 717 N N . ASP A 1 104 ? -14.718 -47.071 63.318 1.00 43.69 104 ASP A N 1
ATOM 718 C CA . ASP A 1 104 ? -16.067 -47.186 63.867 1.00 43.69 104 ASP A CA 1
ATOM 719 C C . ASP A 1 104 ? -16.085 -47.810 65.273 1.00 43.69 104 ASP A C 1
ATOM 721 O O . ASP A 1 104 ? -15.577 -48.914 65.487 1.00 43.69 104 ASP A O 1
ATOM 725 N N . ALA A 1 105 ? -16.780 -47.149 66.197 1.00 36.41 105 ALA A N 1
ATOM 726 C CA . ALA A 1 105 ? -17.416 -47.786 67.343 1.00 36.41 105 ALA A CA 1
ATOM 727 C C . ALA A 1 105 ? -18.749 -47.075 67.614 1.00 36.41 105 ALA A C 1
ATOM 729 O O . ALA A 1 105 ? -18.824 -46.100 68.359 1.00 36.41 105 ALA A O 1
ATOM 730 N N . SER A 1 106 ? -19.802 -47.572 66.965 1.00 44.03 106 SER A N 1
ATOM 731 C CA . SER A 1 106 ? -21.189 -47.281 67.323 1.00 44.03 106 SER A CA 1
ATOM 732 C C . SER A 1 106 ? -21.676 -48.255 68.405 1.00 44.03 106 SER A C 1
ATOM 734 O O . SER A 1 106 ? -21.470 -49.462 68.287 1.00 44.03 106 SER A O 1
ATOM 736 N N . ASN A 1 107 ? -22.413 -47.692 69.369 1.00 43.41 107 ASN A N 1
ATOM 737 C CA . ASN A 1 107 ? -23.303 -48.291 70.375 1.00 43.41 107 ASN A CA 1
ATOM 738 C C . ASN A 1 107 ? -22.704 -49.008 71.599 1.00 43.41 107 ASN A C 1
ATOM 740 O O . ASN A 1 107 ? -22.449 -50.207 71.575 1.00 43.41 107 ASN A O 1
ATOM 744 N N . ASP A 1 108 ? -22.745 -48.309 72.737 1.00 33.09 108 ASP A N 1
ATOM 745 C CA . ASP A 1 108 ? -23.595 -48.757 73.846 1.00 33.09 108 ASP A CA 1
ATOM 746 C C . ASP A 1 108 ? -24.268 -47.540 74.499 1.00 33.09 108 ASP A C 1
ATOM 748 O O . ASP A 1 108 ? -23.657 -46.483 74.667 1.00 33.09 108 ASP A O 1
ATOM 752 N N . GLY A 1 109 ? -25.563 -47.667 74.764 1.00 46.16 109 GLY A N 1
ATOM 753 C CA . GLY A 1 109 ? -26.402 -46.589 75.253 1.00 46.16 109 GLY A CA 1
ATOM 754 C C . GLY A 1 109 ? -26.448 -46.569 76.769 1.00 46.16 109 GLY A C 1
ATOM 755 O O . GLY A 1 109 ? -26.799 -47.566 77.383 1.00 46.16 109 GLY A O 1
ATOM 756 N N . THR A 1 110 ? -26.245 -45.394 77.357 1.00 37.19 110 THR A N 1
ATOM 757 C CA . THR A 1 110 ? -26.887 -45.030 78.623 1.00 37.19 110 THR A CA 1
ATOM 758 C C . THR A 1 110 ? -27.161 -43.532 78.645 1.00 37.19 110 THR A C 1
ATOM 760 O O . THR A 1 110 ? -26.267 -42.717 78.446 1.00 37.19 110 THR A O 1
ATOM 763 N N . SER A 1 111 ? -28.431 -43.224 78.881 1.00 46.50 111 SER A N 1
ATOM 764 C CA . SER A 1 111 ? -29.041 -41.944 79.233 1.00 46.50 111 SER A CA 1
ATOM 765 C C . SER A 1 111 ? -28.138 -40.906 79.915 1.00 46.50 111 SER A C 1
ATOM 767 O O . SER A 1 111 ? -27.671 -41.124 81.033 1.00 46.50 111 SER A O 1
ATOM 769 N N . SER A 1 112 ? -28.085 -39.712 79.333 1.00 43.38 112 SER A N 1
ATOM 770 C CA . SER A 1 112 ? -28.192 -38.466 80.093 1.00 43.38 112 SER A CA 1
ATOM 771 C C . SER A 1 112 ? -28.943 -37.457 79.234 1.00 43.38 112 SER A C 1
ATOM 773 O O . SER A 1 112 ? -28.546 -37.157 78.110 1.00 43.38 112 SER A O 1
ATOM 775 N N . GLU A 1 113 ? -30.083 -37.030 79.754 1.00 52.31 113 GLU A N 1
ATOM 776 C CA . GLU A 1 113 ? -30.949 -36.001 79.205 1.00 52.31 113 GLU A CA 1
ATOM 777 C C . GLU A 1 113 ? -30.154 -34.702 79.048 1.00 52.31 113 GLU A C 1
ATOM 779 O O . GLU A 1 113 ? -29.631 -34.186 80.026 1.00 52.31 113 GLU A O 1
ATOM 784 N N . ASP A 1 114 ? -30.070 -34.180 77.829 1.00 37.66 114 ASP A N 1
ATOM 785 C CA . ASP A 1 114 ? -29.920 -32.743 77.610 1.00 37.66 114 ASP A CA 1
ATOM 786 C C . ASP A 1 114 ? -30.540 -32.413 76.253 1.00 37.66 114 ASP A C 1
ATOM 788 O O . ASP A 1 114 ? -29.894 -32.284 75.212 1.00 37.66 114 ASP A O 1
ATOM 792 N N . ALA A 1 115 ? -31.872 -32.365 76.269 1.00 40.25 115 ALA A N 1
ATOM 793 C CA . ALA A 1 115 ? -32.627 -31.655 75.259 1.00 40.25 115 ALA A CA 1
ATOM 794 C C . ALA A 1 115 ? -32.302 -30.168 75.435 1.00 40.25 115 ALA A C 1
ATOM 796 O O . ALA A 1 115 ? -32.827 -29.518 76.339 1.00 40.25 115 ALA A O 1
ATOM 797 N N . THR A 1 116 ? -31.432 -29.624 74.585 1.00 38.88 116 THR A N 1
ATOM 798 C CA . THR A 1 116 ? -31.294 -28.177 74.458 1.00 38.88 116 THR A CA 1
ATOM 799 C C . THR A 1 116 ? -32.599 -27.627 73.901 1.00 38.88 116 THR A C 1
ATOM 801 O O . THR A 1 116 ? -32.922 -27.716 72.717 1.00 38.88 116 THR A O 1
ATOM 804 N N . SER A 1 117 ? -33.384 -27.132 74.850 1.00 41.75 117 SER A N 1
ATOM 805 C CA . SER A 1 117 ? -34.536 -26.268 74.697 1.00 41.75 117 SER A CA 1
ATOM 806 C C . SER A 1 117 ? -34.337 -25.291 73.543 1.00 41.75 117 SER A C 1
ATOM 808 O O . SER A 1 117 ? -33.352 -24.561 73.483 1.00 41.75 117 SER A O 1
ATOM 810 N N . SER A 1 118 ? -35.334 -25.217 72.669 1.00 42.41 118 SER A N 1
ATOM 811 C CA . SER A 1 118 ? -35.715 -23.968 72.022 1.00 42.41 118 SER A CA 1
ATOM 812 C C . SER A 1 118 ? -35.669 -22.844 73.059 1.00 42.41 118 SER A C 1
ATOM 814 O O . SER A 1 118 ? -36.438 -22.876 74.022 1.00 42.41 118 SER A O 1
ATOM 816 N N . ASP A 1 119 ? -34.762 -21.882 72.891 1.00 41.81 119 ASP A N 1
ATOM 817 C CA . ASP A 1 119 ? -34.694 -20.671 73.710 1.00 41.81 119 ASP A CA 1
ATOM 818 C C . ASP A 1 119 ? -35.906 -19.782 73.408 1.00 41.81 119 ASP A C 1
ATOM 820 O O . ASP A 1 119 ? -35.852 -18.750 72.743 1.00 41.81 119 ASP A O 1
ATOM 824 N N . GLN A 1 120 ? -37.052 -20.207 73.924 1.00 46.53 120 GLN A N 1
ATOM 825 C CA . GLN A 1 120 ? -38.165 -19.341 74.225 1.00 46.53 120 GLN A CA 1
ATOM 826 C C . GLN A 1 120 ? -37.779 -18.638 75.528 1.00 46.53 120 GLN A C 1
ATOM 828 O O . GLN A 1 120 ? -38.041 -19.137 76.619 1.00 46.53 120 GLN A O 1
ATOM 833 N N . LYS A 1 121 ? -37.090 -17.496 75.417 1.00 44.94 121 LYS A N 1
ATOM 834 C CA . LYS A 1 121 ? -36.811 -16.601 76.546 1.00 44.94 121 LYS A CA 1
ATOM 835 C C . LYS A 1 121 ? -38.168 -16.130 77.086 1.00 44.94 121 LYS A C 1
ATOM 837 O O . LYS A 1 121 ? -38.771 -15.196 76.559 1.00 44.94 121 LYS A O 1
ATOM 842 N N . THR A 1 122 ? -38.706 -16.859 78.063 1.00 44.97 122 THR A N 1
ATOM 843 C CA . THR A 1 122 ? -39.970 -16.548 78.730 1.00 44.97 122 THR A CA 1
ATOM 844 C C . THR A 1 122 ? -39.892 -15.139 79.300 1.00 44.97 122 THR A C 1
ATOM 846 O O . THR A 1 122 ? -38.895 -14.763 79.917 1.00 44.97 122 THR A O 1
ATOM 849 N N . GLY A 1 123 ? -40.934 -14.361 79.007 1.00 45.31 123 GLY A N 1
ATOM 850 C CA . GLY A 1 123 ? -41.038 -12.941 79.295 1.00 45.31 123 GLY A CA 1
ATOM 851 C C . GLY A 1 123 ? -40.810 -12.581 80.758 1.00 45.31 123 GLY A C 1
ATOM 852 O O . GLY A 1 123 ? -41.013 -13.386 81.665 1.00 45.31 123 GLY A O 1
ATOM 853 N N . GLY A 1 124 ? -40.375 -11.337 80.955 1.00 54.00 124 GLY A N 1
ATOM 854 C CA . GLY A 1 124 ? -40.221 -10.745 82.271 1.00 54.00 124 GLY A CA 1
ATOM 855 C C . GLY A 1 124 ? -41.520 -10.811 83.068 1.00 54.00 124 GLY A C 1
ATOM 856 O O . GLY A 1 124 ? -42.613 -10.660 82.525 1.00 54.00 124 GLY A O 1
ATOM 857 N N . GLU A 1 125 ? -41.381 -10.978 84.378 1.00 63.50 125 GLU A N 1
ATOM 858 C CA . GLU A 1 125 ? -42.443 -10.992 85.394 1.00 63.50 125 GLU A CA 1
ATOM 859 C C . GLU A 1 125 ? -43.122 -9.610 85.566 1.00 63.50 125 GLU A C 1
ATOM 861 O O . GLU A 1 125 ? -43.515 -9.215 86.661 1.00 63.50 125 GLU A O 1
ATOM 866 N N . THR A 1 126 ? -43.219 -8.814 84.497 1.00 81.94 126 THR A N 1
ATOM 867 C CA . THR A 1 126 ? -43.827 -7.483 84.522 1.00 81.94 126 THR A CA 1
ATOM 868 C C . THR A 1 126 ? -45.314 -7.622 84.230 1.00 81.94 126 THR A C 1
ATOM 870 O O . THR A 1 126 ? -45.720 -7.888 83.096 1.00 81.94 126 THR A O 1
ATOM 873 N N . ALA A 1 127 ? -46.126 -7.466 85.274 1.00 87.31 127 ALA A N 1
ATOM 874 C CA . ALA A 1 127 ? -47.571 -7.368 85.138 1.00 87.31 127 ALA A CA 1
ATOM 875 C C . ALA A 1 127 ? -47.951 -6.089 84.379 1.00 87.31 127 ALA A C 1
ATOM 877 O O . ALA A 1 127 ? -47.325 -5.042 84.552 1.00 87.31 127 ALA A O 1
ATOM 878 N N . CYS A 1 128 ? -49.001 -6.165 83.570 1.00 89.88 128 CYS A N 1
ATOM 879 C CA . CYS A 1 128 ? -49.485 -5.046 82.772 1.00 89.88 128 CYS A CA 1
ATOM 880 C C . CYS A 1 128 ? -51.012 -5.009 82.740 1.00 89.88 128 CYS A C 1
ATOM 882 O O . CYS A 1 128 ? -51.685 -6.034 82.839 1.00 89.88 128 CYS A O 1
ATOM 884 N N . SER A 1 129 ? -51.564 -3.809 82.590 1.00 90.50 129 SER A N 1
ATOM 885 C CA . SER A 1 129 ? -52.987 -3.566 82.324 1.00 90.50 129 SER A CA 1
ATOM 886 C C . SER A 1 129 ? -53.219 -3.040 80.903 1.00 90.50 129 SER A C 1
ATOM 888 O O . SER A 1 129 ? -54.326 -3.125 80.377 1.00 90.50 129 SER A O 1
ATOM 890 N N . SER A 1 130 ? -52.177 -2.510 80.261 1.00 90.94 130 SER A N 1
ATOM 891 C CA . SER A 1 130 ? -52.161 -2.084 78.863 1.00 90.94 130 SER A CA 1
ATOM 892 C C . SER A 1 130 ? -50.768 -2.282 78.256 1.00 90.94 130 SER A C 1
ATOM 894 O O . SER A 1 130 ? -49.782 -2.411 78.979 1.00 90.94 130 SER A O 1
ATOM 896 N N . SER A 1 131 ? -50.647 -2.279 76.924 1.00 87.69 131 SER A N 1
ATOM 897 C CA . SER A 1 131 ? -49.336 -2.366 76.256 1.00 87.69 131 SER A CA 1
ATOM 898 C C . SER A 1 131 ? -48.401 -1.197 76.593 1.00 87.69 131 SER A C 1
ATOM 900 O O . SER A 1 131 ? -47.187 -1.355 76.493 1.00 87.69 131 SER A O 1
ATOM 902 N N . ALA A 1 132 ? -48.928 -0.058 77.058 1.00 86.81 132 ALA A N 1
ATOM 903 C CA . ALA A 1 132 ? -48.114 1.068 77.515 1.00 86.81 132 ALA A CA 1
ATOM 904 C C . ALA A 1 132 ? -47.263 0.717 78.752 1.00 86.81 132 ALA A C 1
ATOM 906 O O . ALA A 1 132 ? -46.132 1.194 78.874 1.00 86.81 132 ALA A O 1
ATOM 907 N N . ASP A 1 133 ? -47.756 -0.177 79.617 1.00 88.38 133 ASP A N 1
ATOM 908 C CA . ASP A 1 133 ? -47.044 -0.626 80.822 1.00 88.38 133 ASP A CA 1
ATOM 909 C C . ASP A 1 133 ? -45.803 -1.470 80.475 1.00 88.38 133 ASP A C 1
ATOM 911 O O . ASP A 1 133 ? -44.880 -1.600 81.277 1.00 88.38 133 ASP A O 1
ATOM 915 N N . CYS A 1 134 ? -45.749 -2.006 79.252 1.00 88.25 134 CYS A N 1
ATOM 916 C CA . CYS A 1 134 ? -44.687 -2.893 78.788 1.00 88.25 134 CYS A CA 1
ATOM 917 C C . CYS A 1 134 ? -43.508 -2.176 78.116 1.00 88.25 134 CYS A C 1
ATOM 919 O O . CYS A 1 134 ? -42.549 -2.839 77.723 1.00 88.25 134 CYS A O 1
ATOM 921 N N . THR A 1 135 ? -43.539 -0.843 78.009 1.00 81.62 135 THR A N 1
ATOM 922 C CA . THR A 1 135 ? -42.537 -0.043 77.271 1.00 81.62 135 THR A CA 1
ATOM 923 C C . THR A 1 135 ? -41.096 -0.291 77.739 1.00 81.62 135 THR A C 1
ATOM 925 O O . THR A 1 135 ? -40.179 -0.269 76.926 1.00 81.62 135 THR A O 1
ATOM 928 N N . ASN A 1 136 ? -40.898 -0.590 79.028 1.00 82.25 136 ASN A N 1
ATOM 929 C CA . ASN A 1 136 ? -39.582 -0.873 79.621 1.00 82.25 136 ASN A CA 1
ATOM 930 C C . ASN A 1 136 ? -39.437 -2.322 80.122 1.00 82.25 136 ASN A C 1
ATOM 932 O O . ASN A 1 136 ? -38.478 -2.633 80.825 1.00 82.25 136 ASN A O 1
ATOM 936 N N . ALA A 1 137 ? -40.383 -3.209 79.795 1.00 85.81 137 ALA A N 1
ATOM 937 C CA . ALA A 1 137 ? -40.383 -4.593 80.284 1.00 85.81 137 ALA A CA 1
ATOM 938 C C . ALA A 1 137 ? -39.268 -5.454 79.658 1.00 85.81 137 ALA A C 1
ATOM 940 O O . ALA A 1 137 ? -38.948 -6.531 80.160 1.00 85.81 137 ALA A O 1
ATOM 941 N N . PHE A 1 138 ? -38.667 -4.983 78.563 1.00 86.56 138 PHE A N 1
ATOM 942 C CA . PHE A 1 138 ? -37.613 -5.663 77.821 1.00 86.56 138 PHE A CA 1
ATOM 943 C C . PHE A 1 138 ? -36.555 -4.642 77.391 1.00 86.56 138 PHE A C 1
ATOM 945 O O . PHE A 1 138 ? -36.858 -3.702 76.662 1.00 86.56 138 PHE A O 1
ATOM 952 N N . SER A 1 139 ? -35.311 -4.823 77.834 1.00 83.94 139 SER A N 1
ATOM 953 C CA . SER A 1 139 ? -34.192 -3.922 77.513 1.00 83.94 139 SER A CA 1
ATOM 954 C C . SER A 1 139 ? -33.534 -4.206 76.156 1.00 83.94 139 SER A C 1
ATOM 956 O O . SER A 1 139 ? -32.689 -3.443 75.707 1.00 83.94 139 SER A O 1
ATOM 958 N N . ASP A 1 140 ? -33.885 -5.328 75.535 1.00 86.75 140 ASP A N 1
ATOM 959 C CA . ASP A 1 140 ? -33.276 -5.920 74.339 1.00 86.75 140 ASP A CA 1
ATOM 960 C C . ASP A 1 140 ? -34.333 -6.218 73.260 1.00 86.75 140 ASP A C 1
ATOM 962 O O . ASP A 1 140 ? -34.255 -7.246 72.594 1.00 86.75 140 ASP A O 1
ATOM 966 N N . LEU A 1 141 ? -35.356 -5.363 73.117 1.00 87.00 141 LEU A N 1
ATOM 967 C CA . LEU A 1 141 ? -36.301 -5.470 71.996 1.00 87.00 141 LEU A CA 1
ATOM 968 C C . LEU A 1 141 ? -35.597 -5.148 70.681 1.00 87.00 141 LEU A C 1
ATOM 970 O O . LEU A 1 141 ? -34.973 -4.094 70.546 1.00 87.00 141 LEU A O 1
ATOM 974 N N . GLY A 1 142 ? -35.752 -6.033 69.700 1.00 87.06 142 GLY A N 1
ATOM 975 C CA . GLY A 1 142 ? -35.343 -5.759 68.328 1.00 87.06 142 GLY A CA 1
ATOM 976 C C . GLY A 1 142 ? -36.147 -4.614 67.699 1.00 87.06 142 GLY A C 1
ATOM 977 O O . GLY A 1 142 ? -37.279 -4.327 68.088 1.00 87.06 142 GLY A O 1
ATOM 978 N N . VAL A 1 143 ? -35.591 -3.981 66.662 1.00 90.62 143 VAL A N 1
ATOM 979 C CA . VAL A 1 143 ? -36.235 -2.872 65.923 1.00 90.62 143 VAL A CA 1
ATOM 980 C C . VAL A 1 143 ? -37.583 -3.250 65.291 1.00 90.62 143 VAL A C 1
ATOM 982 O O . VAL A 1 143 ? -38.427 -2.376 65.086 1.00 90.62 143 VAL A O 1
ATOM 985 N N . CYS A 1 144 ? -37.818 -4.543 65.052 1.00 93.75 144 CYS A N 1
ATOM 986 C CA . CYS A 1 144 ? -39.071 -5.113 64.550 1.00 93.75 144 CYS A CA 1
ATOM 987 C C . CYS A 1 144 ? -39.845 -5.919 65.596 1.00 93.75 144 CYS A C 1
ATOM 989 O O . CYS A 1 144 ? -40.759 -6.671 65.263 1.00 93.75 144 CYS A O 1
ATOM 991 N N . GLU A 1 145 ? -39.536 -5.715 66.872 1.00 91.25 145 GLU A N 1
ATOM 992 C CA . GLU A 1 145 ? -40.279 -6.269 67.992 1.00 91.25 145 GLU A CA 1
ATOM 993 C C . GLU A 1 145 ? -41.026 -5.162 68.738 1.00 91.25 145 GLU A C 1
ATOM 995 O O . GLU A 1 145 ? -40.664 -3.984 68.722 1.00 91.25 145 GLU A O 1
ATOM 1000 N N . GLN A 1 146 ? -42.105 -5.546 69.403 1.00 89.94 146 GLN A N 1
ATOM 1001 C CA . GLN A 1 146 ? -42.869 -4.689 70.293 1.00 89.94 146 GLN A CA 1
ATOM 1002 C C . GLN A 1 146 ? -43.285 -5.472 71.536 1.00 89.94 146 GLN A C 1
ATOM 1004 O O . GLN A 1 146 ? -43.530 -6.682 71.488 1.00 89.94 146 GLN A O 1
ATOM 1009 N N . ALA A 1 147 ? -43.372 -4.767 72.659 1.00 91.56 147 ALA A N 1
ATOM 1010 C CA . ALA A 1 147 ? -43.884 -5.316 73.901 1.00 91.56 147 ALA A CA 1
ATOM 1011 C C . ALA A 1 147 ? -45.393 -5.079 73.971 1.00 91.56 147 ALA A C 1
ATOM 1013 O O . ALA A 1 147 ? -45.853 -3.937 73.954 1.00 91.56 147 ALA A O 1
ATOM 1014 N N . LEU A 1 148 ? -46.169 -6.156 74.041 1.00 90.88 148 LEU A N 1
ATOM 1015 C CA . LEU A 1 148 ? -47.621 -6.085 74.155 1.00 90.88 148 LEU A CA 1
ATOM 1016 C C . LEU A 1 148 ? -48.063 -6.707 75.474 1.00 90.88 148 LEU A C 1
ATOM 1018 O O . LEU A 1 148 ? -47.481 -7.687 75.936 1.00 90.88 148 LEU A O 1
ATOM 1022 N N . CYS A 1 149 ? -49.109 -6.139 76.070 1.00 91.69 149 CYS A N 1
ATOM 1023 C CA . CYS A 1 149 ? -49.750 -6.742 77.225 1.00 91.69 149 CYS A CA 1
ATOM 1024 C C . CYS A 1 149 ? -50.702 -7.833 76.745 1.00 91.69 149 CYS A C 1
ATOM 1026 O O . CYS A 1 149 ? -51.681 -7.535 76.057 1.00 91.69 149 CYS A O 1
ATOM 1028 N N . GLN A 1 150 ? -50.411 -9.084 77.088 1.00 92.44 150 GLN A N 1
ATOM 1029 C CA . GLN A 1 150 ? -51.249 -10.223 76.748 1.00 92.44 150 GLN A CA 1
ATOM 1030 C C . GLN A 1 150 ? -51.499 -11.049 78.007 1.00 92.44 150 GLN A C 1
ATOM 1032 O O . GLN A 1 150 ? -50.563 -11.418 78.707 1.00 92.44 150 GLN A O 1
ATOM 1037 N N . ASP A 1 151 ? -52.772 -11.304 78.309 1.00 91.12 151 ASP A N 1
ATOM 1038 C CA . ASP A 1 151 ? -53.193 -12.077 79.484 1.00 91.12 151 ASP A CA 1
ATOM 1039 C C . ASP A 1 151 ? -52.620 -11.539 80.819 1.00 91.12 151 ASP A C 1
ATOM 1041 O O . ASP A 1 151 ? -52.345 -12.291 81.751 1.00 91.12 151 ASP A O 1
ATOM 1045 N N . GLY A 1 152 ? -52.449 -10.211 80.917 1.00 88.44 152 GLY A N 1
ATOM 1046 C CA . GLY A 1 152 ? -51.963 -9.512 82.118 1.00 88.44 152 GLY A CA 1
ATOM 1047 C C . GLY A 1 152 ? -50.442 -9.512 82.306 1.00 88.44 152 GLY A C 1
ATOM 1048 O O . GLY A 1 152 ? -49.958 -9.010 83.322 1.00 88.44 152 GLY A O 1
ATOM 1049 N N . ILE A 1 153 ? -49.687 -10.050 81.343 1.00 90.50 153 ILE A N 1
ATOM 1050 C CA . ILE A 1 153 ? -48.224 -10.142 81.377 1.00 90.50 153 ILE A CA 1
ATOM 1051 C C . ILE A 1 153 ? -47.646 -9.517 80.101 1.00 90.50 153 ILE A C 1
ATOM 1053 O O . ILE A 1 153 ? -48.205 -9.644 79.008 1.00 90.50 153 ILE A O 1
ATOM 1057 N N . CYS A 1 154 ? -46.517 -8.822 80.223 1.00 91.12 154 CYS A N 1
ATOM 1058 C CA . CYS A 1 154 ? -45.807 -8.302 79.061 1.00 91.12 154 CYS A CA 1
ATOM 1059 C C . CYS A 1 154 ? -45.166 -9.438 78.256 1.00 91.12 154 CYS A C 1
ATOM 1061 O O . CYS A 1 154 ? -44.336 -10.192 78.764 1.00 91.12 154 CYS A O 1
ATOM 1063 N N . VAL A 1 155 ? -45.508 -9.526 76.971 1.00 90.00 155 VAL A N 1
ATOM 1064 C CA . VAL A 1 155 ? -44.941 -10.493 76.024 1.00 90.00 155 VAL A CA 1
ATOM 1065 C C . VAL A 1 155 ? -44.276 -9.776 74.851 1.00 90.00 155 VAL A C 1
ATOM 1067 O O . VAL A 1 155 ? -44.678 -8.675 74.469 1.00 90.00 155 VAL A O 1
ATOM 1070 N N . ARG A 1 156 ? -43.262 -10.409 74.252 1.00 88.94 156 ARG A N 1
ATOM 1071 C CA . ARG A 1 156 ? -42.657 -9.943 72.996 1.00 88.94 156 ARG A CA 1
ATOM 1072 C C . ARG A 1 156 ? -43.475 -10.433 71.812 1.00 88.94 156 ARG A C 1
ATOM 1074 O O . ARG A 1 156 ? -43.847 -11.606 71.755 1.00 88.94 156 ARG A O 1
ATOM 1081 N N . ARG A 1 157 ? -43.743 -9.545 70.859 1.00 88.88 157 ARG A N 1
ATOM 1082 C CA . ARG A 1 157 ? -44.398 -9.867 69.588 1.00 88.88 157 ARG A CA 1
ATOM 1083 C C . ARG A 1 157 ? -43.687 -9.142 68.442 1.00 88.88 157 ARG A C 1
ATOM 1085 O O . ARG A 1 157 ? -43.239 -8.015 68.651 1.00 88.88 157 ARG A O 1
ATOM 1092 N N . PRO A 1 158 ? -43.610 -9.735 67.240 1.00 90.12 158 PRO A N 1
ATOM 1093 C CA . PRO A 1 158 ? -43.148 -9.005 66.068 1.00 90.12 158 PRO A CA 1
ATOM 1094 C C . PRO A 1 158 ? -44.099 -7.836 65.763 1.00 90.12 158 PRO A C 1
ATOM 1096 O O . PRO A 1 158 ? -45.309 -7.903 66.023 1.00 90.12 158 PRO A O 1
ATOM 1099 N N . LYS A 1 159 ? -43.547 -6.743 65.236 1.00 92.06 159 LYS A N 1
ATOM 1100 C CA . LYS A 1 159 ? -44.324 -5.665 64.615 1.00 92.06 159 LYS A CA 1
ATOM 1101 C C . LYS A 1 159 ? -45.020 -6.198 63.358 1.00 92.06 159 LYS A C 1
ATOM 1103 O O . LYS A 1 159 ? -44.638 -7.231 62.813 1.00 92.06 159 LYS A O 1
ATOM 1108 N N . LEU A 1 160 ? -46.065 -5.501 62.913 1.00 92.81 160 LEU A N 1
ATOM 1109 C CA . LEU A 1 160 ? -46.769 -5.863 61.682 1.00 92.81 160 LEU A CA 1
ATOM 1110 C C . LEU A 1 160 ? -45.829 -5.746 60.479 1.00 92.81 160 LEU A C 1
ATOM 1112 O O . LEU A 1 160 ? -45.026 -4.809 60.414 1.00 92.81 160 LEU A O 1
ATOM 1116 N N . ALA A 1 161 ? -45.968 -6.667 59.525 1.00 93.00 161 ALA A N 1
ATOM 1117 C CA . ALA A 1 161 ? -45.235 -6.588 58.271 1.00 93.00 161 ALA A CA 1
ATOM 1118 C C . ALA A 1 161 ? -45.524 -5.247 57.567 1.00 93.00 161 ALA A C 1
ATOM 1120 O O . ALA A 1 161 ? -46.670 -4.791 57.563 1.00 93.00 161 ALA A O 1
ATOM 1121 N N . GLY A 1 162 ? -44.487 -4.604 57.029 1.00 91.75 162 GLY A N 1
ATOM 1122 C CA . GLY A 1 162 ? -44.568 -3.261 56.436 1.00 91.75 162 GLY A CA 1
ATOM 1123 C C . GLY A 1 162 ? -44.421 -2.102 57.431 1.00 91.75 162 GLY A C 1
ATOM 1124 O O . GLY A 1 162 ? -44.534 -0.938 57.057 1.00 91.75 162 GLY A O 1
ATOM 1125 N N . THR A 1 163 ? -44.185 -2.378 58.720 1.00 94.62 163 THR A N 1
ATOM 1126 C CA . THR A 1 163 ? -43.845 -1.309 59.673 1.00 94.62 163 THR A CA 1
ATOM 1127 C C . THR A 1 163 ? -42.431 -0.809 59.389 1.00 94.62 163 THR A C 1
ATOM 1129 O O . THR A 1 163 ? -41.509 -1.621 59.374 1.00 94.62 163 THR A O 1
ATOM 1132 N N . SER A 1 164 ? -42.249 0.507 59.235 1.00 95.06 164 SER A N 1
ATOM 1133 C CA . SER A 1 164 ? -40.928 1.116 59.029 1.00 95.06 164 SER A CA 1
ATOM 1134 C C . SER A 1 164 ? -39.963 0.772 60.165 1.00 95.06 164 SER A C 1
ATOM 1136 O O . SER A 1 164 ? -40.313 0.898 61.348 1.00 95.06 164 SER A O 1
ATOM 1138 N N . CYS A 1 165 ? -38.740 0.409 59.813 1.00 95.56 165 CYS A N 1
ATOM 1139 C CA . CYS A 1 165 ? -37.641 0.155 60.735 1.00 95.56 165 CYS A CA 1
ATOM 1140 C C . CYS A 1 165 ? -36.329 0.697 60.134 1.00 95.56 165 CYS A C 1
ATOM 1142 O O . CYS A 1 165 ? -36.378 1.462 59.180 1.00 95.56 165 CYS A O 1
ATOM 1144 N N . ASP A 1 166 ? -35.185 0.394 60.746 1.00 94.38 166 ASP A N 1
ATOM 1145 C CA . ASP A 1 166 ? -33.844 0.694 60.223 1.00 94.38 166 ASP A CA 1
ATOM 1146 C C . ASP A 1 166 ? -32.993 -0.551 60.496 1.00 94.38 166 ASP A C 1
ATOM 1148 O O . ASP A 1 166 ? -32.881 -0.975 61.656 1.00 94.38 166 ASP A O 1
ATOM 1152 N N . ASP A 1 167 ? -32.489 -1.199 59.444 1.00 93.50 167 ASP A N 1
ATOM 1153 C CA . ASP A 1 167 ? -31.682 -2.420 59.558 1.00 93.50 167 ASP A CA 1
ATOM 1154 C C . ASP A 1 167 ? -30.188 -2.123 59.801 1.00 93.50 167 ASP A C 1
ATOM 1156 O O . ASP A 1 167 ? -29.378 -3.043 59.970 1.00 93.50 167 ASP A O 1
ATOM 1160 N N . GLY A 1 168 ? -29.834 -0.835 59.887 1.00 92.44 168 GLY A N 1
ATOM 1161 C CA . GLY A 1 168 ? -28.505 -0.315 60.178 1.00 92.44 168 GLY A CA 1
ATOM 1162 C C . GLY A 1 168 ? -27.530 -0.387 59.004 1.00 92.44 168 GLY A C 1
ATOM 1163 O O . GLY A 1 168 ? -26.347 -0.075 59.191 1.00 92.44 168 GLY A O 1
ATOM 1164 N N . LYS A 1 169 ? -27.984 -0.810 57.821 1.00 95.38 169 LYS A N 1
ATOM 1165 C CA . LYS A 1 169 ? -27.161 -0.950 56.620 1.00 95.38 169 LYS A CA 1
ATOM 1166 C C . LYS A 1 169 ? -27.332 0.260 55.708 1.00 95.38 169 LYS A C 1
ATOM 1168 O O . LYS A 1 169 ? -28.395 0.856 55.592 1.00 95.38 169 LYS A O 1
ATOM 1173 N N . PHE A 1 170 ? -26.243 0.683 55.077 1.00 95.31 170 PHE A N 1
ATOM 1174 C CA . PHE A 1 170 ? -26.270 1.822 54.168 1.00 95.31 170 PHE A CA 1
ATOM 1175 C C . PHE A 1 170 ? -26.809 1.441 52.783 1.00 95.31 170 PHE A C 1
ATOM 1177 O O . PHE A 1 170 ? -27.384 2.291 52.105 1.00 95.31 170 PHE A O 1
ATOM 1184 N N . CYS A 1 171 ? -26.606 0.205 52.334 1.00 96.62 171 CYS A N 1
ATOM 1185 C CA . CYS A 1 171 ? -26.986 -0.284 51.008 1.00 96.62 171 CYS A CA 1
ATOM 1186 C C . CYS A 1 171 ? -28.402 -0.838 50.931 1.00 96.62 171 CYS A C 1
ATOM 1188 O O . CYS A 1 171 ? -28.774 -1.435 49.919 1.00 96.62 171 CYS A O 1
ATOM 1190 N N . THR A 1 172 ? -29.190 -0.603 51.966 1.00 95.94 172 THR A N 1
ATOM 1191 C CA . THR A 1 172 ? -30.628 -0.811 52.000 1.00 95.94 172 THR A CA 1
ATOM 1192 C C . THR A 1 172 ? -31.344 0.535 52.088 1.00 95.94 172 THR A C 1
ATOM 1194 O O . THR A 1 172 ? -30.800 1.539 52.559 1.00 95.94 172 THR A O 1
ATOM 1197 N N . GLU A 1 173 ? -32.545 0.593 51.526 1.00 94.56 173 GLU A N 1
ATOM 1198 C CA . GLU A 1 173 ? -33.456 1.721 51.670 1.00 94.56 173 GLU A CA 1
ATOM 1199 C C . GLU A 1 173 ? -34.906 1.242 51.764 1.00 94.56 173 GLU A C 1
ATOM 1201 O O . GLU A 1 173 ? -35.262 0.167 51.272 1.00 94.56 173 GLU A O 1
ATOM 1206 N N . GLY A 1 174 ? -35.750 2.059 52.401 1.00 94.44 174 GLY A N 1
ATOM 1207 C CA . GLY A 1 174 ? -37.150 1.704 52.633 1.00 94.44 174 GLY A CA 1
ATOM 1208 C C . GLY A 1 174 ? -37.304 0.496 53.558 1.00 94.44 174 GLY A C 1
ATOM 1209 O O . GLY A 1 174 ? -38.077 -0.406 53.250 1.00 94.44 174 GLY A O 1
ATOM 1210 N N . ASP A 1 175 ? -36.541 0.460 54.650 1.00 97.25 175 ASP A N 1
ATOM 1211 C CA . ASP A 1 175 ? -36.505 -0.679 55.565 1.00 97.25 175 ASP A CA 1
ATOM 1212 C C . ASP A 1 175 ? -37.852 -0.904 56.263 1.00 97.25 175 ASP A C 1
ATOM 1214 O O . ASP A 1 175 ? -38.415 -0.019 56.921 1.00 97.25 175 ASP A O 1
ATOM 1218 N N . GLU A 1 176 ? -38.351 -2.132 56.153 1.00 96.88 176 GLU A N 1
ATOM 1219 C CA . GLU A 1 176 ? -39.631 -2.552 56.706 1.00 96.88 176 GLU A CA 1
ATOM 1220 C C . GLU A 1 176 ? -39.510 -3.899 57.426 1.00 96.88 176 GLU A C 1
ATOM 1222 O O . GLU A 1 176 ? -38.710 -4.773 57.081 1.00 96.88 176 GLU A O 1
ATOM 1227 N N . CYS A 1 177 ? -40.338 -4.090 58.452 1.00 96.25 177 CYS A N 1
ATOM 1228 C CA . CYS A 1 177 ? -40.434 -5.374 59.132 1.00 96.25 177 CYS A CA 1
ATOM 1229 C C . CYS A 1 177 ? -41.065 -6.421 58.207 1.00 96.25 177 CYS A C 1
ATOM 1231 O O . CYS A 1 177 ? -42.137 -6.187 57.647 1.00 96.25 177 CYS A O 1
ATOM 1233 N N . ASN A 1 178 ? -40.444 -7.594 58.082 1.00 93.69 178 ASN A N 1
ATOM 1234 C CA . ASN A 1 178 ? -41.022 -8.735 57.373 1.00 93.69 178 ASN A CA 1
ATOM 1235 C C . ASN A 1 178 ? -41.937 -9.578 58.290 1.00 93.69 178 ASN A C 1
ATOM 1237 O O . ASN A 1 178 ? -42.030 -9.353 59.497 1.00 93.69 178 ASN A O 1
ATOM 1241 N N . GLU A 1 179 ? -42.603 -10.595 57.733 1.00 90.88 179 GLU A N 1
ATOM 1242 C CA . GLU A 1 179 ? -43.506 -11.486 58.491 1.00 90.88 179 GLU A CA 1
ATOM 1243 C C . GLU A 1 179 ? -42.806 -12.298 59.598 1.00 90.88 179 GLU A C 1
ATOM 1245 O O . GLU A 1 179 ? -43.465 -12.816 60.499 1.00 90.88 179 GLU A O 1
ATOM 1250 N N . LYS A 1 180 ? -41.472 -12.404 59.552 1.00 89.06 180 LYS A N 1
ATOM 1251 C CA . LYS A 1 180 ? -40.651 -13.095 60.555 1.00 89.06 180 LYS A CA 1
ATOM 1252 C C . LYS A 1 180 ? -40.174 -12.167 61.677 1.00 89.06 180 LYS A C 1
ATOM 1254 O O . LYS A 1 180 ? -39.549 -12.649 62.616 1.00 89.06 180 LYS A O 1
ATOM 1259 N N . GLY A 1 181 ? -40.488 -10.870 61.613 1.00 89.25 181 GLY A N 1
ATOM 1260 C CA . GLY A 1 181 ? -40.037 -9.876 62.589 1.00 89.25 181 GLY A CA 1
ATOM 1261 C C . GLY A 1 181 ? -38.600 -9.394 62.371 1.00 89.25 181 GLY A C 1
ATOM 1262 O O . GLY A 1 181 ? -38.002 -8.857 63.299 1.00 89.25 181 GLY A O 1
ATOM 1263 N N . GLU A 1 182 ? -38.038 -9.569 61.173 1.00 93.12 182 GLU A N 1
ATOM 1264 C CA . GLU A 1 182 ? -36.724 -9.034 60.796 1.00 93.12 182 GLU A CA 1
ATOM 1265 C C . GLU A 1 182 ? -36.904 -7.695 60.074 1.00 93.12 182 GLU A C 1
ATOM 1267 O O . GLU A 1 182 ? -37.836 -7.542 59.283 1.00 93.12 182 GLU A O 1
ATOM 1272 N N . CYS A 1 183 ? -36.010 -6.738 60.326 1.00 95.75 183 CYS A N 1
ATOM 1273 C CA . CYS A 1 183 ? -35.960 -5.496 59.559 1.00 95.75 183 CYS A CA 1
ATOM 1274 C C . CYS A 1 183 ? -35.161 -5.728 58.276 1.00 95.75 183 CYS A C 1
ATOM 1276 O O . CYS A 1 183 ? -34.001 -6.138 58.355 1.00 95.75 183 CYS A O 1
ATOM 1278 N N . VAL A 1 184 ? -35.784 -5.524 57.116 1.00 95.19 184 VAL A N 1
ATOM 1279 C CA . VAL A 1 184 ? -35.154 -5.727 55.807 1.00 95.19 184 VAL A CA 1
ATOM 1280 C C . VAL A 1 184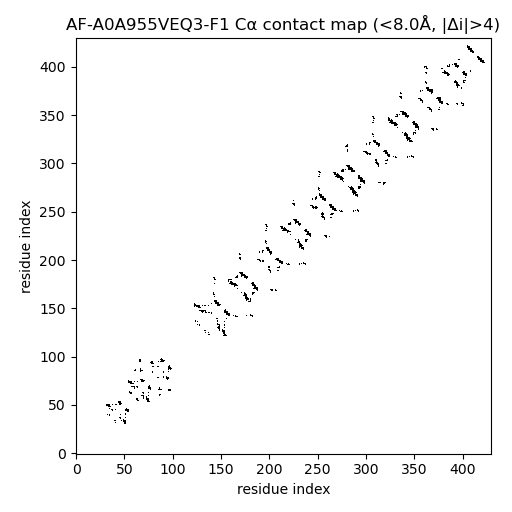 ? -35.500 -4.567 54.879 1.00 95.19 184 VAL A C 1
ATOM 1282 O O . VAL A 1 184 ? -36.648 -4.129 54.841 1.00 95.19 184 VAL A O 1
ATOM 1285 N N . GLY A 1 185 ? -34.522 -4.086 54.116 1.00 94.38 185 GLY A N 1
ATOM 1286 C CA . GLY A 1 185 ? -34.731 -3.057 53.096 1.00 94.38 185 GLY A CA 1
ATOM 1287 C C . GLY A 1 185 ? -34.559 -3.555 51.669 1.00 94.38 185 GLY A C 1
ATOM 1288 O O . GLY A 1 185 ? -34.080 -4.666 51.416 1.00 94.38 185 GLY A O 1
ATOM 1289 N N . GLN A 1 186 ? -34.945 -2.705 50.720 1.00 94.81 186 GLN A N 1
ATOM 1290 C CA . GLN A 1 186 ? -34.644 -2.909 49.305 1.00 94.81 186 GLN A CA 1
ATOM 1291 C C . GLN A 1 186 ? -33.198 -2.515 49.025 1.00 94.81 186 GLN A C 1
ATOM 1293 O O . GLN A 1 186 ? -32.672 -1.601 49.651 1.00 94.81 186 GLN A O 1
ATOM 1298 N N . GLN A 1 187 ? -32.549 -3.192 48.078 1.00 95.00 187 GLN A N 1
ATOM 1299 C CA . GLN A 1 187 ? -31.185 -2.842 47.696 1.00 95.00 187 GLN A CA 1
ATOM 1300 C C . GLN A 1 187 ? -31.149 -1.419 47.128 1.00 95.00 187 GLN A C 1
ATOM 1302 O O . GLN A 1 187 ? -31.853 -1.123 46.164 1.00 95.00 187 GLN A O 1
ATOM 1307 N N . LYS A 1 188 ? -30.292 -0.571 47.701 1.00 95.06 188 LYS A N 1
ATOM 1308 C CA . LYS A 1 188 ? -30.067 0.801 47.246 1.00 95.06 188 LYS A CA 1
ATOM 1309 C C . LYS A 1 188 ? -29.602 0.814 45.791 1.00 95.06 188 LYS A C 1
ATOM 1311 O O . LYS A 1 188 ? -28.622 0.149 45.438 1.00 95.06 188 LYS A O 1
ATOM 1316 N N . ASP A 1 189 ? -30.282 1.602 44.962 1.00 95.06 189 ASP A N 1
ATOM 1317 C CA . ASP A 1 189 ? -29.945 1.748 43.548 1.00 95.06 189 ASP A CA 1
ATOM 1318 C C . ASP A 1 189 ? -28.717 2.655 43.357 1.00 95.06 189 ASP A C 1
ATOM 1320 O O . ASP A 1 189 ? -28.780 3.876 43.500 1.00 95.06 189 ASP A O 1
ATOM 1324 N N . CYS A 1 190 ? -27.585 2.043 43.007 1.00 96.62 190 CYS A N 1
ATOM 1325 C CA . CYS A 1 190 ? -26.348 2.743 42.656 1.00 96.62 190 CYS A CA 1
ATOM 1326 C C . CYS A 1 190 ? -26.094 2.798 41.143 1.00 96.62 190 CYS A C 1
ATOM 1328 O O . CYS A 1 190 ? -25.014 3.219 40.729 1.00 96.62 190 CYS A O 1
ATOM 1330 N N . SER A 1 191 ? -27.048 2.397 40.297 1.00 94.56 191 SER A N 1
ATOM 1331 C CA . SER A 1 191 ? -26.850 2.303 38.843 1.00 94.56 191 SER A CA 1
ATOM 1332 C C . SER A 1 191 ? -26.412 3.626 38.202 1.00 94.56 191 SER A C 1
ATOM 1334 O O . SER A 1 191 ? -25.617 3.616 37.263 1.00 94.56 191 SER A O 1
ATOM 1336 N N . ALA A 1 192 ? -26.839 4.761 38.765 1.00 94.88 192 ALA A N 1
ATOM 1337 C CA . ALA A 1 192 ? -26.464 6.104 38.321 1.00 94.88 192 ALA A CA 1
ATOM 1338 C C . ALA A 1 192 ? -24.975 6.453 38.518 1.00 94.88 192 ALA A C 1
ATOM 1340 O O . ALA A 1 192 ? -24.489 7.397 37.900 1.00 94.88 192 ALA A O 1
ATOM 1341 N N . SER A 1 193 ? -24.250 5.730 39.378 1.00 94.75 193 SER A N 1
ATOM 1342 C CA . SER A 1 193 ? -22.803 5.911 39.562 1.00 94.75 193 SER A CA 1
ATOM 1343 C C . SER A 1 193 ? -21.969 5.162 38.520 1.00 94.75 193 SER A C 1
ATOM 1345 O O . SER A 1 193 ? -20.766 5.393 38.442 1.00 94.75 193 SER A O 1
ATOM 1347 N N . GLY A 1 194 ? -22.580 4.256 37.750 1.00 94.31 194 GLY A N 1
ATOM 1348 C CA . GLY A 1 194 ? -21.912 3.502 36.694 1.00 94.31 194 GLY A CA 1
ATOM 1349 C C . GLY A 1 194 ? -21.894 4.213 35.338 1.00 94.31 194 GLY A C 1
ATOM 1350 O O . GLY A 1 194 ? -22.508 5.257 35.136 1.00 94.31 194 GLY A O 1
ATOM 1351 N N . ASP A 1 195 ? -21.216 3.584 34.384 1.00 95.94 195 ASP A N 1
ATOM 1352 C CA . ASP A 1 195 ? -21.184 3.959 32.973 1.00 95.94 195 ASP A CA 1
ATOM 1353 C C . ASP A 1 195 ? -21.281 2.700 32.080 1.00 95.94 195 ASP A C 1
ATOM 1355 O O . ASP A 1 195 ? -21.769 1.638 32.493 1.00 95.94 195 ASP A O 1
ATOM 1359 N N . GLN A 1 196 ? -20.868 2.799 30.815 1.00 97.31 196 GLN A N 1
ATOM 1360 C CA . GLN A 1 196 ? -20.910 1.668 29.891 1.00 97.31 196 GLN A CA 1
ATOM 1361 C C . GLN A 1 196 ? -19.985 0.513 30.302 1.00 97.31 196 GLN A C 1
ATOM 1363 O O . GLN A 1 196 ? -20.381 -0.635 30.111 1.00 97.31 196 GLN A O 1
ATOM 1368 N N . CYS A 1 197 ? -18.849 0.787 30.947 1.00 97.94 197 CYS A N 1
ATOM 1369 C CA . CYS A 1 197 ? -17.850 -0.195 31.377 1.00 97.94 197 CYS A CA 1
ATOM 1370 C C . CYS A 1 197 ? -17.689 -0.335 32.887 1.00 97.94 197 CYS A C 1
ATOM 1372 O O . CYS A 1 197 ? -16.980 -1.228 33.339 1.00 97.94 197 CYS A O 1
ATOM 1374 N N . ASN A 1 198 ? -18.401 0.466 33.669 1.00 97.69 198 ASN A N 1
ATOM 1375 C CA . ASN A 1 198 ? -18.397 0.421 35.120 1.00 97.69 198 ASN A CA 1
ATOM 1376 C C . ASN A 1 198 ? -19.823 0.217 35.635 1.00 97.69 198 ASN A C 1
ATOM 1378 O O . ASN A 1 198 ? -20.740 0.943 35.264 1.00 97.69 198 ASN A O 1
ATOM 1382 N N . ALA A 1 199 ? -20.043 -0.787 36.478 1.00 96.81 199 ALA A N 1
ATOM 1383 C CA . ALA A 1 199 ? -21.308 -0.971 37.177 1.00 96.81 199 ALA A CA 1
ATOM 1384 C C . ALA A 1 199 ? -21.266 -0.222 38.512 1.00 96.81 199 ALA A C 1
ATOM 1386 O O . ALA A 1 199 ? -20.301 -0.348 39.265 1.00 96.81 199 ALA A O 1
ATOM 1387 N N . GLY A 1 200 ? -22.313 0.546 38.809 1.00 96.62 200 GLY A N 1
ATOM 1388 C CA . GLY A 1 200 ? -22.472 1.167 40.117 1.00 96.62 200 GLY A CA 1
ATOM 1389 C C . GLY A 1 200 ? -22.914 0.134 41.152 1.00 96.62 200 GLY A C 1
ATOM 1390 O O . GLY A 1 200 ? -23.932 -0.534 40.972 1.00 96.62 200 GLY A O 1
ATOM 1391 N N . VAL A 1 201 ? -22.141 -0.011 42.222 1.00 96.19 201 VAL A N 1
ATOM 1392 C CA . VAL A 1 201 ? -22.364 -0.984 43.295 1.00 96.19 201 VAL A CA 1
ATOM 1393 C C . VAL A 1 201 ? -22.352 -0.252 44.625 1.00 96.19 201 VAL A C 1
ATOM 1395 O O . VAL A 1 201 ? -21.549 0.648 44.848 1.00 96.19 201 VAL A O 1
ATOM 1398 N N . CYS A 1 202 ? -23.262 -0.625 45.518 1.00 97.06 202 CYS A N 1
ATOM 1399 C CA . CYS A 1 202 ? -23.255 -0.071 46.860 1.00 97.06 202 CYS A CA 1
ATOM 1400 C C . CYS A 1 202 ? -22.214 -0.779 47.734 1.00 97.06 202 CYS A C 1
ATOM 1402 O O . CYS A 1 202 ? -22.181 -2.010 47.791 1.00 97.06 202 CYS A O 1
ATOM 1404 N N . ASP A 1 203 ? -21.392 0.001 48.432 1.00 96.19 203 ASP A N 1
ATOM 1405 C CA . ASP A 1 203 ? -20.384 -0.484 49.367 1.00 96.19 203 ASP A CA 1
ATOM 1406 C C . ASP A 1 203 ? -20.750 -0.077 50.802 1.00 96.19 203 ASP A C 1
ATOM 1408 O O . ASP A 1 203 ? -20.760 1.102 51.167 1.00 96.19 203 ASP A O 1
ATOM 1412 N N . GLU A 1 204 ? -21.025 -1.084 51.630 1.00 94.88 204 GLU A N 1
ATOM 1413 C CA . GLU A 1 204 ? -21.381 -0.917 53.044 1.00 94.88 204 GLU A CA 1
ATOM 1414 C C . GLU A 1 204 ? -20.239 -0.408 53.918 1.00 94.88 204 GLU A C 1
ATOM 1416 O O . GLU A 1 204 ? -20.453 0.291 54.910 1.00 94.88 204 GLU A O 1
ATOM 1421 N N . THR A 1 205 ? -19.006 -0.759 53.565 1.00 95.31 205 THR A N 1
ATOM 1422 C CA . THR A 1 205 ? -17.820 -0.385 54.335 1.00 95.31 205 THR A CA 1
ATOM 1423 C C . THR A 1 205 ? -17.555 1.103 54.176 1.00 95.31 205 THR A C 1
ATOM 1425 O O . THR A 1 205 ? -17.298 1.804 55.156 1.00 95.31 205 THR A O 1
ATOM 1428 N N . THR A 1 206 ? -17.641 1.600 52.941 1.00 94.75 206 THR A N 1
ATOM 1429 C CA . THR A 1 206 ? -17.440 3.023 52.637 1.00 94.75 206 THR A CA 1
ATOM 1430 C C . THR A 1 206 ? -18.708 3.855 52.806 1.00 94.75 206 THR A C 1
ATOM 1432 O O . THR A 1 206 ? -18.620 5.083 52.831 1.00 94.75 206 THR A O 1
ATOM 1435 N N . LYS A 1 207 ? -19.871 3.204 52.954 1.00 95.19 207 LYS A N 1
ATOM 1436 C CA . LYS A 1 207 ? -21.195 3.836 52.998 1.00 95.19 207 LYS A CA 1
ATOM 1437 C C . LYS A 1 207 ? -21.411 4.754 51.793 1.00 95.19 207 LYS A C 1
ATOM 1439 O O . LYS A 1 207 ? -21.800 5.914 51.936 1.00 95.19 207 LYS A O 1
ATOM 1444 N N . SER A 1 208 ? -21.084 4.250 50.604 1.00 96.12 208 SER A N 1
ATOM 1445 C CA . SER A 1 208 ? -21.162 5.014 49.358 1.00 96.12 208 SER A CA 1
ATOM 1446 C C . SER A 1 208 ? -21.455 4.124 48.148 1.00 96.12 208 SER A C 1
ATOM 1448 O O . SER A 1 208 ? -21.235 2.914 48.190 1.00 96.12 208 SER A O 1
ATOM 1450 N N . CYS A 1 209 ? -21.964 4.722 47.067 1.00 96.44 209 CYS A N 1
ATOM 1451 C CA . CYS A 1 209 ? -22.003 4.061 45.765 1.00 96.44 209 CYS A CA 1
ATOM 1452 C C . CYS A 1 209 ? -20.616 4.159 45.120 1.00 96.44 209 CYS A C 1
ATOM 1454 O O . CYS A 1 209 ? -20.099 5.259 44.914 1.00 96.44 209 CYS A O 1
ATOM 1456 N N . THR A 1 210 ? -20.027 3.013 44.804 1.00 96.19 210 THR A N 1
ATOM 1457 C CA . THR A 1 210 ? -18.732 2.877 44.135 1.00 96.19 210 THR A CA 1
ATOM 1458 C C . THR A 1 210 ? -18.920 2.250 42.755 1.00 96.19 210 THR A C 1
ATOM 1460 O O . THR A 1 210 ? -20.026 1.862 42.373 1.00 96.19 210 THR A O 1
ATOM 1463 N N . THR A 1 211 ? -17.852 2.184 41.967 1.00 96.94 211 THR A N 1
ATOM 1464 C CA . THR A 1 211 ? -17.863 1.550 40.650 1.00 96.94 211 THR A CA 1
ATOM 1465 C C . THR A 1 211 ? -17.012 0.293 40.643 1.00 96.94 211 THR A C 1
ATOM 1467 O O . THR A 1 211 ? -15.927 0.252 41.222 1.00 96.94 211 THR A O 1
ATOM 1470 N N . VAL A 1 212 ? -17.499 -0.735 39.952 1.00 95.94 212 VAL A N 1
ATOM 1471 C CA . VAL A 1 212 ? -16.727 -1.941 39.639 1.00 95.94 212 VAL A CA 1
ATOM 1472 C C . VAL A 1 212 ? -16.667 -2.130 38.123 1.00 95.94 212 VAL A C 1
ATOM 1474 O O . VAL A 1 212 ? -17.699 -1.970 37.461 1.00 95.94 212 VAL A O 1
ATOM 1477 N N . PRO A 1 213 ? -15.501 -2.473 37.548 1.00 97.94 213 PRO A N 1
ATOM 1478 C CA . PRO A 1 213 ? -15.402 -2.778 36.128 1.00 97.94 213 PRO A CA 1
ATOM 1479 C C . PRO A 1 213 ? -16.356 -3.900 35.712 1.00 97.94 213 PRO A C 1
ATOM 1481 O O . PRO A 1 213 ? -16.492 -4.918 36.396 1.00 97.94 213 PRO A O 1
ATOM 1484 N N . LYS A 1 214 ? -17.017 -3.716 34.570 1.00 97.75 214 LYS A N 1
ATOM 1485 C CA . LYS A 1 214 ? -17.771 -4.774 33.894 1.00 97.75 214 LYS A CA 1
ATOM 1486 C C . LYS A 1 214 ? -16.801 -5.776 33.255 1.00 97.75 214 LYS A C 1
ATOM 1488 O O . LYS A 1 214 ? -15.643 -5.430 33.030 1.00 97.75 214 LYS A O 1
ATOM 1493 N N . PRO A 1 215 ? -17.250 -7.007 32.948 1.00 97.56 215 PRO A N 1
ATOM 1494 C CA . PRO A 1 215 ? -16.404 -8.009 32.309 1.00 97.56 215 PRO A CA 1
ATOM 1495 C C . PRO A 1 215 ? -15.771 -7.514 31.005 1.00 97.56 215 PRO A C 1
ATOM 1497 O O . PRO A 1 215 ? -16.397 -6.753 30.258 1.00 97.56 215 PRO A O 1
ATOM 1500 N N . ASP A 1 216 ? -14.569 -8.013 30.712 1.00 96.56 216 ASP A N 1
ATOM 1501 C CA . ASP A 1 216 ? -13.931 -7.849 29.403 1.00 96.56 216 ASP A CA 1
ATOM 1502 C C . ASP A 1 216 ? -14.903 -8.269 28.290 1.00 96.56 216 ASP A C 1
ATOM 1504 O O . ASP A 1 216 ? -15.734 -9.166 28.469 1.00 96.56 216 ASP A O 1
ATOM 1508 N N . THR A 1 217 ? -14.811 -7.607 27.142 1.00 95.88 217 THR A N 1
ATOM 1509 C CA . THR A 1 217 ? -15.652 -7.783 25.951 1.00 95.88 217 THR A CA 1
ATOM 1510 C C . THR A 1 217 ? -17.105 -7.312 26.078 1.00 95.88 217 THR A C 1
ATOM 1512 O O . THR A 1 217 ? -17.874 -7.452 25.125 1.00 95.88 217 THR A O 1
ATOM 1515 N N . THR A 1 218 ? -17.503 -6.715 27.211 1.00 97.81 218 THR A N 1
ATOM 1516 C CA . THR A 1 218 ? -18.827 -6.078 27.333 1.00 97.81 218 THR A CA 1
ATOM 1517 C C . THR A 1 218 ? -18.959 -4.972 26.274 1.00 97.81 218 THR A C 1
ATOM 1519 O O . THR A 1 218 ? -18.087 -4.106 26.240 1.00 97.81 218 THR A O 1
ATOM 1522 N N . PRO A 1 219 ? -20.005 -4.965 25.420 1.00 97.81 219 PRO A N 1
ATOM 1523 C CA . PRO A 1 219 ? -20.166 -3.934 24.398 1.00 97.81 219 PRO A CA 1
ATOM 1524 C C . PRO A 1 219 ? -20.259 -2.535 25.007 1.00 97.81 219 PRO A C 1
ATOM 1526 O O . PRO A 1 219 ? -21.000 -2.322 25.971 1.00 97.81 219 PRO A O 1
ATOM 1529 N N . CYS A 1 220 ? -19.541 -1.593 24.411 1.00 98.31 220 CYS A N 1
ATOM 1530 C CA . CYS A 1 220 ? -19.605 -0.176 24.738 1.00 98.31 220 CYS A CA 1
ATOM 1531 C C . CYS A 1 220 ? -19.409 0.657 23.458 1.00 98.31 220 CYS A C 1
ATOM 1533 O O . CYS A 1 220 ? -19.394 0.100 22.365 1.00 98.31 220 CYS A O 1
ATOM 1535 N N . ASP A 1 221 ? -19.337 1.975 23.591 1.00 97.81 221 ASP A N 1
ATOM 1536 C CA . ASP A 1 221 ? -19.040 2.955 22.547 1.00 97.81 221 ASP A CA 1
ATOM 1537 C C . ASP A 1 221 ? -18.124 4.014 23.171 1.00 97.81 221 ASP A C 1
ATOM 1539 O O . ASP A 1 221 ? -18.518 4.684 24.137 1.00 97.81 221 ASP A O 1
ATOM 1543 N N . ASP A 1 222 ? -16.891 4.116 22.671 1.00 97.06 222 ASP A N 1
ATOM 1544 C CA . ASP A 1 222 ? -15.894 5.070 23.166 1.00 97.06 222 ASP A CA 1
ATOM 1545 C C . ASP A 1 222 ? -16.046 6.470 22.530 1.00 97.06 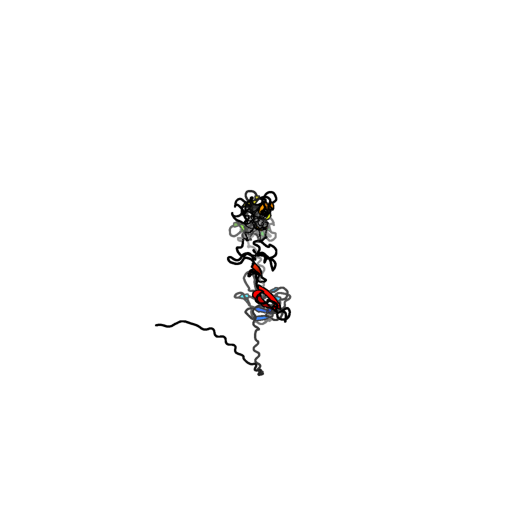222 ASP A C 1
ATOM 1547 O O . ASP A 1 222 ? -15.353 7.416 22.915 1.00 97.06 222 ASP A O 1
ATOM 1551 N N . GLY A 1 223 ? -16.987 6.626 21.589 1.00 96.69 223 GLY A N 1
ATOM 1552 C CA . GLY A 1 223 ? -17.293 7.862 20.871 1.00 96.69 223 GLY A CA 1
ATOM 1553 C C . GLY A 1 223 ? -16.283 8.242 19.781 1.00 96.69 223 GLY A C 1
ATOM 1554 O O . GLY A 1 223 ? -16.433 9.293 19.140 1.00 96.69 223 GLY A O 1
ATOM 1555 N N . SER A 1 224 ? -15.255 7.425 19.558 1.00 98.06 224 SER A N 1
ATOM 1556 C CA . SER A 1 224 ? -14.197 7.659 18.579 1.00 98.06 224 SER A CA 1
ATOM 1557 C C . SER A 1 224 ? -14.592 7.032 17.243 1.00 98.06 224 SER A C 1
ATOM 1559 O O . SER A 1 224 ? -15.129 5.935 17.150 1.00 98.06 224 SER A O 1
ATOM 1561 N N . TYR A 1 225 ? -14.395 7.762 16.148 1.00 97.81 225 TYR A N 1
ATOM 1562 C CA . TYR A 1 225 ? -14.771 7.250 14.831 1.00 97.81 225 TYR A CA 1
ATOM 1563 C C . TYR A 1 225 ? -13.771 6.215 14.323 1.00 97.81 225 TYR A C 1
ATOM 1565 O O . TYR A 1 225 ? -14.144 5.312 13.577 1.00 97.81 225 TYR A O 1
ATOM 1573 N N . CYS A 1 226 ? -12.503 6.355 14.684 1.00 98.25 226 CYS A N 1
ATOM 1574 C CA . CYS A 1 226 ? -11.383 5.527 14.267 1.00 98.25 226 CYS A CA 1
ATOM 1575 C C . CYS A 1 226 ? -11.233 4.243 15.065 1.00 98.25 226 CYS A C 1
ATOM 1577 O O . CYS A 1 226 ? -10.311 3.477 14.785 1.00 98.25 226 CYS A O 1
ATOM 1579 N N . THR A 1 227 ? -12.145 3.977 15.986 1.00 97.88 227 THR A N 1
ATOM 1580 C CA . THR A 1 227 ? -12.342 2.683 16.623 1.00 97.88 227 THR A CA 1
ATOM 1581 C C . THR A 1 227 ? -13.603 2.022 16.065 1.00 97.88 227 THR A C 1
ATOM 1583 O O . THR A 1 227 ? -14.503 2.660 15.504 1.00 97.88 227 THR A O 1
ATOM 1586 N N . ILE A 1 228 ? -13.602 0.693 16.077 1.00 97.50 228 ILE A N 1
ATOM 1587 C CA . ILE A 1 228 ? -14.753 -0.151 15.766 1.00 97.50 228 ILE A CA 1
ATOM 1588 C C . ILE A 1 228 ? -14.796 -1.318 16.749 1.00 97.50 228 ILE A C 1
ATOM 1590 O O . ILE A 1 228 ? -13.765 -1.747 17.265 1.00 97.50 228 ILE A O 1
ATOM 1594 N N . ASN A 1 229 ? -15.980 -1.914 16.913 1.00 97.00 229 ASN A N 1
ATOM 1595 C CA . ASN A 1 229 ? -16.195 -3.059 17.807 1.00 97.00 229 ASN A CA 1
ATOM 1596 C C . ASN A 1 229 ? -15.758 -2.762 19.251 1.00 97.00 229 ASN A C 1
ATOM 1598 O O . ASN A 1 229 ? -15.063 -3.564 19.888 1.00 97.00 229 ASN A O 1
ATOM 1602 N N . ASP A 1 230 ? -16.165 -1.592 19.731 1.00 98.50 230 ASP A N 1
ATOM 1603 C CA . ASP A 1 230 ? -15.806 -1.082 21.043 1.00 98.50 230 ASP A CA 1
ATOM 1604 C C . ASP A 1 230 ? -16.315 -2.000 22.151 1.00 98.50 230 ASP A C 1
ATOM 1606 O O . ASP A 1 230 ? -17.449 -2.501 22.153 1.00 98.50 230 ASP A O 1
ATOM 1610 N N . ARG A 1 231 ? -15.420 -2.250 23.100 1.00 98.25 231 ARG A N 1
ATOM 1611 C CA . ARG A 1 231 ? -15.643 -3.170 24.201 1.00 98.25 231 ARG A CA 1
ATOM 1612 C C . ARG A 1 231 ? -14.906 -2.715 25.447 1.00 98.25 231 ARG A C 1
ATOM 1614 O O . ARG A 1 231 ? -13.866 -2.063 25.378 1.00 98.25 231 ARG A O 1
ATOM 1621 N N . CYS A 1 232 ? -15.452 -3.088 26.591 1.00 98.31 232 CYS A N 1
ATOM 1622 C CA . CYS A 1 232 ? -14.797 -2.880 27.867 1.00 98.31 232 CYS A CA 1
ATOM 1623 C C . CYS A 1 232 ? -13.590 -3.808 27.996 1.00 98.31 232 CYS A C 1
ATOM 1625 O O . CYS A 1 232 ? -13.677 -4.973 27.618 1.00 98.31 232 CYS A O 1
ATOM 1627 N N . ASP A 1 233 ? -12.503 -3.309 28.573 1.00 97.44 233 ASP A N 1
ATOM 1628 C CA . ASP A 1 233 ? -11.246 -4.043 28.781 1.00 97.44 233 ASP A CA 1
ATOM 1629 C C . ASP A 1 233 ? -11.251 -4.969 30.019 1.00 97.44 233 ASP A C 1
ATOM 1631 O O . ASP A 1 233 ? -10.374 -5.815 30.198 1.00 97.44 233 ASP A O 1
ATOM 1635 N N . GLY A 1 234 ? -12.265 -4.837 30.879 1.00 96.56 234 GLY A N 1
ATOM 1636 C CA . GLY A 1 234 ? -12.329 -5.509 32.180 1.00 96.56 234 GLY A CA 1
ATOM 1637 C C . GLY A 1 234 ? -11.686 -4.717 33.325 1.00 96.56 234 GLY A C 1
ATOM 1638 O O . GLY A 1 234 ? -11.757 -5.141 34.478 1.00 96.56 234 GLY A O 1
ATOM 1639 N N . GLN A 1 235 ? -11.087 -3.561 33.034 1.00 97.19 235 GLN A N 1
ATOM 1640 C CA . GLN A 1 235 ? -10.542 -2.596 33.993 1.00 97.19 235 GLN A CA 1
ATOM 1641 C C . GLN A 1 235 ? -11.356 -1.293 34.045 1.00 97.19 235 GLN A C 1
ATOM 1643 O O . GLN A 1 235 ? -11.059 -0.415 34.856 1.00 97.19 235 GLN A O 1
ATOM 1648 N N . GLY A 1 236 ? -12.415 -1.194 33.241 1.00 96.44 236 GLY A N 1
ATOM 1649 C CA . GLY A 1 236 ? -13.381 -0.099 33.269 1.00 96.44 236 GLY A CA 1
ATOM 1650 C C . GLY A 1 236 ? -13.161 0.936 32.170 1.00 96.44 236 GLY A C 1
ATOM 1651 O O . GLY A 1 236 ? -13.805 1.984 32.213 1.00 96.44 236 GLY A O 1
ATOM 1652 N N . GLN A 1 237 ? -12.285 0.666 31.196 1.00 97.62 237 GLN A N 1
ATOM 1653 C CA . GLN A 1 237 ? -12.105 1.510 30.016 1.00 97.62 237 GLN A CA 1
ATOM 1654 C C . GLN A 1 237 ? -12.859 0.921 28.826 1.00 97.62 237 GLN A C 1
ATOM 1656 O O . GLN A 1 237 ? -12.880 -0.293 28.626 1.00 97.62 237 GLN A O 1
ATOM 1661 N N . CYS A 1 238 ? -13.477 1.799 28.039 1.00 98.19 238 CYS A N 1
ATOM 1662 C CA . CYS A 1 238 ? -14.055 1.451 26.749 1.00 98.19 238 CYS A CA 1
ATOM 1663 C C . CYS A 1 238 ? -13.044 1.767 25.646 1.00 98.19 238 CYS A C 1
ATOM 1665 O O . CYS A 1 238 ? -12.460 2.853 25.654 1.00 98.19 238 CYS A O 1
ATOM 1667 N N . GLY A 1 239 ? -12.846 0.837 24.715 1.00 97.25 239 GLY A N 1
ATOM 1668 C CA . GLY A 1 239 ? -12.030 1.061 23.528 1.00 97.25 239 GLY A CA 1
ATOM 1669 C C . GLY A 1 239 ? -12.327 0.048 22.429 1.00 97.25 239 GLY A C 1
ATOM 1670 O O . GLY A 1 239 ? -12.825 -1.047 22.701 1.00 97.25 239 GLY A O 1
ATOM 1671 N N . GLY A 1 240 ? -12.011 0.399 21.186 1.00 96.62 240 GLY A N 1
ATOM 1672 C CA . GLY A 1 240 ? -12.187 -0.487 20.034 1.00 96.62 240 GLY A CA 1
ATOM 1673 C C . GLY A 1 240 ? -10.910 -0.846 19.287 1.00 96.62 240 GLY A C 1
ATOM 1674 O O . GLY A 1 240 ? -9.799 -0.411 19.600 1.00 96.62 240 GLY A O 1
ATOM 1675 N N . ASP A 1 241 ? -11.090 -1.662 18.253 1.00 96.50 241 ASP A N 1
ATOM 1676 C CA . ASP A 1 241 ? -10.031 -1.987 17.305 1.00 96.50 241 ASP A CA 1
ATOM 1677 C C . ASP A 1 241 ? -9.866 -0.837 16.293 1.00 96.50 241 ASP A C 1
ATOM 1679 O O . ASP A 1 241 ? -10.861 -0.213 15.914 1.00 96.50 241 ASP A O 1
ATOM 1683 N N . PRO A 1 242 ? -8.646 -0.557 15.796 1.00 97.50 242 PRO A N 1
ATOM 1684 C CA . PRO A 1 242 ? -8.438 0.498 14.809 1.00 97.50 242 PRO A CA 1
ATOM 1685 C C . PRO A 1 242 ? -9.264 0.276 13.535 1.00 97.50 242 PRO A C 1
ATOM 1687 O O . PRO A 1 242 ? -9.232 -0.801 12.934 1.00 97.50 242 PRO A O 1
ATOM 1690 N N . ARG A 1 243 ? -9.957 1.320 13.075 1.00 97.75 243 ARG A N 1
ATOM 1691 C CA . ARG A 1 243 ? -10.684 1.322 11.803 1.00 97.75 243 ARG A CA 1
ATOM 1692 C C . ARG A 1 243 ? -9.712 1.124 10.641 1.00 97.75 243 ARG A C 1
ATOM 1694 O O . ARG A 1 243 ? -8.780 1.906 10.451 1.00 97.75 243 ARG A O 1
ATOM 1701 N N . ASP A 1 244 ? -9.984 0.121 9.809 1.00 97.31 244 ASP A N 1
ATOM 1702 C CA . ASP A 1 244 ? -9.232 -0.107 8.577 1.00 97.31 244 ASP A CA 1
ATOM 1703 C C . ASP A 1 244 ? -9.572 0.957 7.521 1.00 97.31 244 ASP A C 1
ATOM 1705 O O . ASP A 1 244 ? -10.668 0.980 6.958 1.00 97.31 244 ASP A O 1
ATOM 1709 N N . CYS A 1 245 ? -8.608 1.836 7.250 1.00 98.19 245 CYS A N 1
ATOM 1710 C CA . CYS A 1 245 ? -8.691 2.859 6.211 1.00 98.19 245 CYS A CA 1
ATOM 1711 C C . CYS A 1 245 ? -7.829 2.548 4.983 1.00 98.19 245 CYS A C 1
ATOM 1713 O O . CYS A 1 245 ? -7.714 3.397 4.101 1.00 98.19 245 CYS A O 1
ATOM 1715 N N . SER A 1 246 ? -7.237 1.354 4.882 1.00 96.44 246 SER A N 1
ATOM 1716 C CA . SER A 1 246 ? -6.298 0.999 3.808 1.00 96.44 246 SER A CA 1
ATOM 1717 C C . SER A 1 246 ? -6.869 1.203 2.397 1.00 96.44 246 SER A C 1
ATOM 1719 O O . SER A 1 246 ? -6.132 1.593 1.493 1.00 96.44 246 SER A O 1
ATOM 1721 N N . ALA A 1 247 ? -8.187 1.045 2.227 1.00 96.75 247 ALA A N 1
ATOM 1722 C CA . ALA A 1 247 ? -8.900 1.263 0.968 1.00 96.75 247 ALA A CA 1
ATOM 1723 C C . ALA A 1 247 ? -8.890 2.721 0.466 1.00 96.75 247 ALA A C 1
ATOM 1725 O O . ALA A 1 247 ? -9.043 2.946 -0.733 1.00 96.75 247 ALA A O 1
ATOM 1726 N N . SER A 1 248 ? -8.699 3.711 1.347 1.00 96.69 248 SER A N 1
ATOM 1727 C CA . SER A 1 248 ? -8.530 5.115 0.939 1.00 96.69 248 SER A CA 1
ATOM 1728 C C . SER A 1 248 ? -7.129 5.407 0.390 1.00 96.69 248 SER A C 1
ATOM 1730 O O . SER A 1 248 ? -6.924 6.465 -0.203 1.00 96.69 248 SER A O 1
ATOM 1732 N N . GLY A 1 249 ? -6.161 4.510 0.597 1.00 96.19 249 GLY A N 1
ATOM 1733 C CA . GLY A 1 249 ? -4.789 4.663 0.122 1.00 96.19 249 GLY A CA 1
ATOM 1734 C C . GLY A 1 249 ? -4.607 4.351 -1.366 1.00 96.19 249 GLY A C 1
ATOM 1735 O O . GLY A 1 249 ? -5.493 3.843 -2.048 1.00 96.19 249 GLY A O 1
ATOM 1736 N N . ASP A 1 250 ? -3.412 4.643 -1.868 1.00 96.50 250 ASP A N 1
ATOM 1737 C CA . ASP A 1 250 ? -2.936 4.259 -3.196 1.00 96.50 250 ASP A CA 1
ATOM 1738 C C . ASP A 1 250 ? -1.415 3.997 -3.157 1.00 96.50 250 ASP A C 1
ATOM 1740 O O . ASP A 1 250 ? -0.827 3.731 -2.100 1.00 96.50 250 ASP A O 1
ATOM 1744 N N . GLN A 1 251 ? -0.744 4.007 -4.310 1.00 97.69 251 GLN A N 1
ATOM 1745 C CA . GLN A 1 251 ? 0.698 3.764 -4.361 1.00 97.69 251 GLN A CA 1
ATOM 1746 C C . GLN A 1 251 ? 1.503 4.832 -3.608 1.00 97.69 251 GLN A C 1
ATOM 1748 O O . GLN A 1 251 ? 2.475 4.467 -2.948 1.00 97.69 251 GLN A O 1
ATOM 1753 N N . CYS A 1 252 ? 1.052 6.091 -3.597 1.00 98.19 252 CYS A N 1
ATOM 1754 C CA . CYS A 1 252 ? 1.744 7.218 -2.967 1.00 98.19 252 CYS A CA 1
ATOM 1755 C C . CYS A 1 252 ? 1.061 7.778 -1.724 1.00 98.19 252 CYS A C 1
ATOM 1757 O O . CYS A 1 252 ? 1.619 8.659 -1.076 1.00 98.19 252 CYS A O 1
ATOM 1759 N N . ASN A 1 253 ? -0.092 7.238 -1.341 1.00 98.12 253 ASN A N 1
ATOM 1760 C CA . ASN A 1 253 ? -0.824 7.641 -0.148 1.00 98.12 253 ASN A CA 1
ATOM 1761 C C . ASN A 1 253 ? -1.159 6.420 0.711 1.00 98.12 253 ASN A C 1
ATOM 1763 O O . ASN A 1 253 ? -1.595 5.391 0.196 1.00 98.12 253 ASN A O 1
ATOM 1767 N N . SER A 1 254 ? -0.970 6.503 2.024 1.00 97.50 254 SER A N 1
ATOM 1768 C CA . SER A 1 254 ? -1.611 5.581 2.962 1.00 97.50 254 SER A CA 1
ATOM 1769 C C . SER A 1 254 ? -3.007 6.096 3.303 1.00 97.50 254 SER A C 1
ATOM 1771 O O . SER A 1 254 ? -3.249 7.302 3.341 1.00 97.50 254 SER A O 1
ATOM 1773 N N . GLY A 1 255 ? -3.941 5.177 3.532 1.00 97.75 255 GLY A N 1
ATOM 1774 C CA . GLY A 1 255 ? -5.228 5.528 4.109 1.00 97.75 255 GLY A CA 1
ATOM 1775 C C . GLY A 1 255 ? -5.114 5.553 5.628 1.00 97.75 255 GLY A C 1
ATOM 1776 O O . GLY A 1 255 ? -4.766 4.541 6.236 1.00 97.75 255 GLY A O 1
ATOM 1777 N N . VAL A 1 256 ? -5.369 6.710 6.229 1.00 97.62 256 VAL A N 1
ATOM 1778 C CA . VAL A 1 256 ? -5.277 6.936 7.674 1.00 97.62 256 VAL A CA 1
ATOM 1779 C C . VAL A 1 256 ? -6.642 7.378 8.175 1.00 97.62 256 VAL A C 1
ATOM 1781 O O . VAL A 1 256 ? -7.332 8.149 7.509 1.00 97.62 256 VAL A O 1
ATOM 1784 N N . CYS A 1 257 ? -7.055 6.859 9.327 1.00 98.25 257 CYS A N 1
ATOM 1785 C CA . CYS A 1 257 ? -8.275 7.333 9.955 1.00 98.25 257 CYS A CA 1
ATOM 1786 C C . CYS A 1 257 ? -8.026 8.676 10.641 1.00 98.25 257 CYS A C 1
ATOM 1788 O O . CYS A 1 257 ? -7.051 8.819 11.377 1.00 98.25 257 CYS A O 1
ATOM 1790 N N . ASP A 1 258 ? -8.909 9.637 10.395 1.00 98.00 258 ASP A N 1
ATOM 1791 C CA . ASP A 1 258 ? -8.856 10.967 10.980 1.00 98.00 258 ASP A CA 1
ATOM 1792 C C . ASP A 1 258 ? -10.097 11.212 11.845 1.00 98.00 258 ASP A C 1
ATOM 1794 O O . ASP A 1 258 ? -11.240 11.148 11.377 1.00 98.00 258 ASP A O 1
ATOM 1798 N N . GLU A 1 259 ? -9.856 11.464 13.131 1.00 97.12 259 GLU A N 1
ATOM 1799 C CA . GLU A 1 259 ? -10.917 11.655 14.118 1.00 97.12 259 GLU A CA 1
ATOM 1800 C C . GLU A 1 259 ? -11.642 12.985 13.966 1.00 97.12 259 GLU A C 1
ATOM 1802 O O . GLU A 1 259 ? -12.847 13.044 14.194 1.00 97.12 259 GLU A O 1
ATOM 1807 N N . ASP A 1 260 ? -10.943 14.046 13.571 1.00 97.19 260 ASP A N 1
ATOM 1808 C CA . ASP A 1 260 ? -11.526 15.386 13.492 1.00 97.19 260 ASP A CA 1
ATOM 1809 C C . ASP A 1 260 ? -12.542 15.481 12.343 1.00 97.19 260 ASP A C 1
ATOM 1811 O O . ASP A 1 260 ? -13.636 16.027 12.500 1.00 97.19 260 ASP A O 1
ATOM 1815 N N . SER A 1 261 ? -12.210 14.899 11.190 1.00 97.00 261 SER A N 1
ATOM 1816 C CA . SER A 1 261 ? -13.080 14.813 10.014 1.00 97.00 261 SER A CA 1
ATOM 1817 C C . SER A 1 261 ? -14.039 13.625 10.046 1.00 97.00 261 SER A C 1
ATOM 1819 O O . SER A 1 261 ? -14.920 13.547 9.186 1.00 97.00 261 SER A O 1
ATOM 1821 N N . LYS A 1 262 ? -13.877 12.705 11.009 1.00 97.19 262 LYS A N 1
ATOM 1822 C CA . LYS A 1 262 ? -14.652 11.460 11.121 1.00 97.19 262 LYS A CA 1
ATOM 1823 C C . LYS A 1 262 ? -14.648 10.690 9.791 1.00 97.19 262 LYS A C 1
ATOM 1825 O O . LYS A 1 262 ? -15.693 10.281 9.283 1.00 97.19 262 LYS A O 1
ATOM 1830 N N . SER A 1 263 ? -13.467 10.552 9.177 1.00 97.81 263 SER A N 1
ATOM 1831 C CA . SER A 1 263 ? -13.321 9.963 7.840 1.00 97.81 263 SER A CA 1
ATOM 1832 C C . SER A 1 263 ? -11.970 9.265 7.622 1.00 97.81 263 SER A C 1
ATOM 1834 O O . SER A 1 263 ? -11.017 9.466 8.370 1.00 97.81 263 SER A O 1
ATOM 1836 N N . CYS A 1 264 ? -11.885 8.408 6.597 1.00 98.19 264 CYS A N 1
ATOM 1837 C CA . CYS A 1 264 ? -10.615 7.831 6.146 1.00 98.19 264 CYS A CA 1
ATOM 1838 C C . CYS A 1 264 ? -9.977 8.747 5.096 1.00 98.19 264 CYS A C 1
ATOM 1840 O O . CYS A 1 264 ? -10.484 8.845 3.974 1.00 98.19 264 CYS A O 1
ATOM 1842 N N . VAL A 1 265 ? -8.851 9.370 5.437 1.00 97.62 265 VAL A N 1
ATOM 1843 C CA . VAL A 1 265 ? -8.156 10.358 4.603 1.00 97.62 265 VAL A CA 1
ATOM 1844 C C . VAL A 1 265 ? -6.880 9.788 3.986 1.00 97.62 265 VAL A C 1
ATOM 1846 O O . VAL A 1 265 ? -6.340 8.774 4.431 1.00 97.62 265 VAL A O 1
ATOM 1849 N N . LYS A 1 266 ? -6.398 10.443 2.927 1.00 97.62 266 LYS A N 1
ATOM 1850 C CA . LYS A 1 266 ? -5.110 10.135 2.304 1.00 97.62 266 LYS A CA 1
ATOM 1851 C C . LYS A 1 266 ? -3.995 10.893 3.009 1.00 97.62 266 LYS A C 1
ATOM 1853 O O . LYS A 1 266 ? -4.054 12.116 3.102 1.00 97.62 266 LYS A O 1
ATOM 1858 N N . THR A 1 267 ? -2.956 10.169 3.398 1.00 97.44 267 THR A N 1
ATOM 1859 C CA . THR A 1 267 ? -1.715 10.744 3.913 1.00 97.44 267 THR A CA 1
ATOM 1860 C C . THR A 1 267 ? -0.572 10.379 2.970 1.00 97.44 267 THR A C 1
ATOM 1862 O O . THR A 1 267 ? -0.371 9.188 2.711 1.00 97.44 267 THR A O 1
ATOM 1865 N N . PRO A 1 268 ? 0.185 11.359 2.444 1.00 98.06 268 PRO A N 1
ATOM 1866 C CA . PRO A 1 268 ? 1.315 11.084 1.568 1.00 98.06 268 PRO A CA 1
ATOM 1867 C C . PRO A 1 268 ? 2.336 10.135 2.203 1.00 98.06 268 PRO A C 1
ATOM 1869 O O . PRO A 1 268 ? 2.708 10.280 3.370 1.00 98.06 268 PRO A O 1
ATOM 1872 N N . LYS A 1 269 ? 2.808 9.163 1.419 1.00 97.81 269 LYS A N 1
ATOM 1873 C CA . LYS A 1 269 ? 3.981 8.348 1.758 1.00 97.81 269 LYS A CA 1
ATOM 1874 C C . LYS A 1 269 ? 5.252 9.180 1.593 1.00 97.81 269 LYS A C 1
ATOM 1876 O O . LYS A 1 269 ? 5.223 10.263 1.018 1.00 97.81 269 LYS A O 1
ATOM 1881 N N . SER A 1 270 ? 6.377 8.668 2.088 1.00 97.38 270 SER A N 1
ATOM 1882 C CA . SER A 1 270 ? 7.674 9.337 1.958 1.00 97.38 270 SER A CA 1
ATOM 1883 C C . SER A 1 270 ? 8.042 9.613 0.500 1.00 97.38 270 SER A C 1
ATOM 1885 O O . SER A 1 270 ? 7.732 8.815 -0.390 1.00 97.38 270 SER A O 1
ATOM 1887 N N . ASP A 1 271 ? 8.770 10.707 0.285 1.00 96.81 271 ASP A N 1
ATOM 1888 C CA . ASP A 1 271 ? 9.449 10.979 -0.981 1.00 96.81 271 ASP A CA 1
ATOM 1889 C C . ASP A 1 271 ? 10.303 9.770 -1.400 1.00 96.81 271 ASP A C 1
ATOM 1891 O O . ASP A 1 271 ? 10.799 9.016 -0.554 1.00 96.81 271 ASP A O 1
ATOM 1895 N N . THR A 1 272 ? 10.450 9.562 -2.704 1.00 96.12 272 THR A N 1
ATOM 1896 C CA . THR A 1 272 ? 11.170 8.449 -3.343 1.00 96.12 272 THR A CA 1
ATOM 1897 C C . THR A 1 272 ? 10.556 7.053 -3.158 1.00 96.12 272 THR A C 1
ATOM 1899 O O . THR A 1 272 ? 11.135 6.063 -3.608 1.00 96.12 272 THR A O 1
ATOM 1902 N N . THR A 1 273 ? 9.371 6.937 -2.540 1.00 98.06 273 THR A N 1
ATOM 1903 C CA . THR A 1 273 ? 8.652 5.650 -2.457 1.00 98.06 273 THR A CA 1
ATOM 1904 C C . THR A 1 273 ? 8.342 5.143 -3.872 1.00 98.06 273 THR A C 1
ATOM 1906 O O . THR A 1 273 ? 7.769 5.909 -4.645 1.00 98.06 273 THR A O 1
ATOM 1909 N N . PRO A 1 274 ? 8.678 3.889 -4.236 1.00 98.00 274 PRO A N 1
ATOM 1910 C CA . PRO A 1 274 ? 8.405 3.370 -5.574 1.00 98.00 274 PRO A CA 1
ATOM 1911 C C . PRO A 1 274 ? 6.914 3.378 -5.916 1.00 98.00 274 PRO A C 1
ATOM 1913 O O . PRO A 1 274 ? 6.082 2.949 -5.111 1.00 98.00 274 PRO A O 1
ATOM 1916 N N . CYS A 1 275 ? 6.597 3.816 -7.127 1.00 98.50 275 CYS A N 1
ATOM 1917 C CA . CYS A 1 275 ? 5.261 3.778 -7.708 1.00 98.50 275 CYS A CA 1
ATOM 1918 C C . CYS A 1 275 ? 5.358 3.526 -9.225 1.00 98.50 275 CYS A C 1
ATOM 1920 O O . CYS A 1 275 ? 6.440 3.257 -9.743 1.00 98.50 275 CYS A O 1
ATOM 1922 N N . ASP A 1 276 ? 4.223 3.544 -9.912 1.00 97.69 276 ASP A N 1
ATOM 1923 C CA . ASP A 1 276 ? 4.075 3.453 -11.363 1.00 97.69 276 ASP A CA 1
ATOM 1924 C C . ASP A 1 276 ? 3.138 4.590 -11.791 1.00 97.69 276 ASP A C 1
ATOM 1926 O O . ASP A 1 276 ? 1.976 4.632 -11.370 1.00 97.69 276 ASP A O 1
ATOM 1930 N N . ASP A 1 277 ? 3.646 5.543 -12.579 1.00 96.81 277 ASP A N 1
ATOM 1931 C CA . ASP A 1 277 ? 2.858 6.693 -13.043 1.00 96.81 277 ASP A CA 1
ATOM 1932 C C . ASP A 1 277 ? 1.916 6.331 -14.208 1.00 96.81 277 ASP A C 1
ATOM 1934 O O . ASP A 1 277 ? 1.185 7.184 -14.723 1.00 96.81 277 ASP A O 1
ATOM 1938 N N . GLY A 1 278 ? 1.906 5.051 -14.595 1.00 96.38 278 GLY A N 1
ATOM 1939 C CA . GLY A 1 278 ? 1.062 4.472 -15.625 1.00 96.38 278 GLY A CA 1
ATOM 1940 C C . GLY A 1 278 ? 1.537 4.764 -17.043 1.00 96.38 278 GLY A C 1
ATOM 1941 O O . GLY A 1 278 ? 0.827 4.399 -17.982 1.00 96.38 278 GLY A O 1
ATOM 1942 N N . LYS A 1 279 ? 2.692 5.418 -17.226 1.00 97.12 279 LYS A N 1
ATOM 1943 C CA . LYS A 1 279 ? 3.232 5.731 -18.551 1.00 97.12 279 LYS A CA 1
ATOM 1944 C C . LYS A 1 279 ? 4.325 4.745 -18.928 1.00 97.12 279 LYS A C 1
ATOM 1946 O O . LYS A 1 279 ? 5.278 4.480 -18.202 1.00 97.12 279 LYS A O 1
ATOM 1951 N N . PHE A 1 280 ? 4.233 4.220 -20.139 1.00 97.31 280 PHE A N 1
ATOM 1952 C CA . PHE A 1 280 ? 5.260 3.365 -20.710 1.00 97.31 280 PHE A CA 1
ATOM 1953 C C . PHE A 1 280 ? 6.604 4.090 -20.831 1.00 97.31 280 PHE A C 1
ATOM 1955 O O . PHE A 1 280 ? 7.650 3.462 -20.694 1.00 97.31 280 PHE A O 1
ATOM 1962 N N . CYS A 1 281 ? 6.633 5.384 -21.135 1.00 97.75 281 CYS A N 1
ATOM 1963 C CA . CYS A 1 281 ? 7.909 6.052 -21.398 1.00 97.75 281 CYS A CA 1
ATOM 1964 C C . CYS A 1 281 ? 8.738 6.433 -20.172 1.00 97.75 281 CYS A C 1
ATOM 1966 O O . CYS A 1 281 ? 9.864 6.906 -20.337 1.00 97.75 281 CYS A O 1
ATOM 1968 N N . THR A 1 282 ? 8.241 6.190 -18.972 1.00 97.69 282 THR A N 1
ATOM 1969 C CA . THR A 1 282 ? 8.920 6.439 -17.701 1.00 97.69 282 THR A CA 1
ATOM 1970 C C . THR A 1 282 ? 9.317 5.109 -17.059 1.00 97.69 282 THR A C 1
ATOM 1972 O O . THR A 1 282 ? 8.887 4.011 -17.447 1.00 97.69 282 THR A O 1
ATOM 1975 N N . THR A 1 283 ? 10.311 5.180 -16.181 1.00 97.44 283 THR A N 1
ATOM 1976 C CA . THR A 1 283 ? 10.846 4.026 -15.458 1.00 97.44 283 THR A CA 1
ATOM 1977 C C . THR A 1 283 ? 11.307 4.468 -14.084 1.00 97.44 283 THR A C 1
ATOM 1979 O O . THR A 1 283 ? 11.815 5.577 -13.946 1.00 97.44 283 THR A O 1
ATOM 1982 N N . ASN A 1 284 ? 11.235 3.563 -13.104 1.00 97.00 284 ASN A N 1
ATOM 1983 C CA . ASN A 1 284 ? 11.608 3.842 -11.714 1.00 97.00 284 ASN A CA 1
ATOM 1984 C C . ASN A 1 284 ? 10.861 5.064 -11.160 1.00 97.00 284 ASN A C 1
ATOM 1986 O O . ASN A 1 284 ? 11.487 5.987 -10.640 1.00 97.00 284 ASN A O 1
ATOM 1990 N N . ASP A 1 285 ? 9.540 5.072 -11.324 1.00 98.50 285 ASP A N 1
ATOM 1991 C CA . ASP A 1 285 ? 8.697 6.172 -10.873 1.00 98.50 285 ASP A CA 1
ATOM 1992 C C . ASP A 1 285 ? 8.653 6.212 -9.349 1.00 98.50 285 ASP A C 1
ATOM 1994 O O . ASP A 1 285 ? 8.773 5.191 -8.656 1.00 98.50 285 ASP A O 1
ATOM 1998 N N . THR A 1 286 ? 8.512 7.421 -8.820 1.00 98.44 286 THR A N 1
ATOM 1999 C CA . THR A 1 286 ? 8.586 7.653 -7.383 1.00 98.44 286 THR A CA 1
ATOM 2000 C C . THR A 1 286 ? 7.563 8.662 -6.915 1.00 98.44 286 THR A C 1
ATOM 2002 O O . THR A 1 286 ? 7.265 9.639 -7.600 1.00 98.44 286 THR A O 1
ATOM 2005 N N . CYS A 1 287 ? 7.070 8.449 -5.703 1.00 98.50 287 CYS A N 1
ATOM 2006 C CA . CYS A 1 287 ? 6.228 9.407 -5.015 1.00 98.50 287 CYS A CA 1
ATOM 2007 C C . CYS A 1 287 ? 7.019 10.664 -4.652 1.00 98.50 287 CYS A C 1
ATOM 2009 O O . CYS A 1 287 ? 8.162 10.561 -4.219 1.00 98.50 287 CYS A O 1
ATOM 2011 N N . ASP A 1 288 ? 6.383 11.824 -4.765 1.00 97.81 288 ASP A N 1
ATOM 2012 C CA . ASP A 1 288 ? 6.965 13.145 -4.483 1.00 97.81 288 ASP A CA 1
ATOM 2013 C C . ASP A 1 288 ? 6.998 13.532 -2.989 1.00 97.81 288 ASP A C 1
ATOM 2015 O O . ASP A 1 288 ? 7.585 14.539 -2.590 1.00 97.81 288 ASP A O 1
ATOM 2019 N N . GLY A 1 289 ? 6.354 12.734 -2.135 1.00 96.81 289 GLY A N 1
ATOM 2020 C CA . GLY A 1 289 ? 6.143 13.061 -0.724 1.00 96.81 289 GLY A CA 1
ATOM 2021 C C . GLY A 1 289 ? 4.926 13.957 -0.461 1.00 96.81 289 GLY A C 1
ATOM 2022 O O . GLY A 1 289 ? 4.624 14.249 0.695 1.00 96.81 289 GLY A O 1
ATOM 2023 N N . GLN A 1 290 ? 4.206 14.378 -1.503 1.00 97.44 290 GLN A N 1
ATOM 2024 C CA . GLN A 1 290 ? 2.924 15.092 -1.439 1.00 97.44 290 GLN A CA 1
ATOM 2025 C C . GLN A 1 290 ? 1.748 14.244 -1.953 1.00 97.44 290 GLN A C 1
ATOM 2027 O O . GLN A 1 290 ? 0.605 14.701 -1.952 1.00 97.44 290 GLN A O 1
ATOM 2032 N N . GLY A 1 291 ? 2.010 12.992 -2.328 1.00 96.88 291 GLY A N 1
ATOM 2033 C CA . GLY A 1 291 ? 0.997 11.999 -2.667 1.00 96.88 291 GLY A CA 1
ATOM 2034 C C . GLY A 1 291 ? 0.791 11.816 -4.167 1.00 96.88 291 GLY A C 1
ATOM 2035 O O . GLY A 1 291 ? -0.151 11.120 -4.552 1.00 96.88 291 GLY A O 1
ATOM 2036 N N . GLN A 1 292 ? 1.643 12.402 -5.014 1.00 97.69 292 GLN A N 1
ATOM 2037 C CA . GLN A 1 292 ? 1.630 12.168 -6.458 1.00 97.69 292 GLN A CA 1
ATOM 2038 C C . GLN A 1 292 ? 2.728 11.182 -6.848 1.00 97.69 292 GLN A C 1
ATOM 2040 O O . GLN A 1 292 ? 3.846 11.248 -6.343 1.00 97.69 292 GLN A O 1
ATOM 2045 N N . CYS A 1 293 ? 2.408 10.276 -7.772 1.00 98.25 293 CYS A N 1
ATOM 2046 C CA . CYS A 1 293 ? 3.413 9.448 -8.425 1.00 98.25 293 CYS A CA 1
ATOM 2047 C C . CYS A 1 293 ? 4.007 10.221 -9.604 1.00 98.25 293 CYS A C 1
ATOM 2049 O O . CYS A 1 293 ? 3.276 10.607 -10.519 1.00 98.25 293 CYS A O 1
ATOM 2051 N N . LEU A 1 294 ? 5.315 10.469 -9.570 1.00 97.44 294 LEU A N 1
ATOM 2052 C CA . LEU A 1 294 ? 6.032 11.166 -10.628 1.00 97.44 294 LEU A CA 1
ATOM 2053 C C . LEU A 1 294 ? 6.825 10.175 -11.470 1.00 97.44 294 LEU A C 1
ATOM 2055 O O . LEU A 1 294 ? 7.588 9.365 -10.942 1.00 97.44 294 LEU A O 1
ATOM 2059 N N . GLY A 1 295 ? 6.679 10.307 -12.788 1.00 97.00 295 GLY A N 1
ATOM 2060 C CA . GLY A 1 295 ? 7.461 9.559 -13.759 1.00 97.00 295 GLY A CA 1
ATOM 2061 C C . GLY A 1 295 ? 8.962 9.785 -13.578 1.00 97.00 295 GLY A C 1
ATOM 2062 O O . GLY A 1 295 ? 9.423 10.927 -13.495 1.00 97.00 295 GLY A O 1
ATOM 2063 N N . GLY A 1 296 ? 9.720 8.695 -13.524 1.00 96.31 296 GLY A N 1
ATOM 2064 C CA . GLY A 1 296 ? 11.170 8.721 -13.400 1.00 96.31 296 GLY A CA 1
ATOM 2065 C C . GLY A 1 296 ? 11.881 8.973 -14.739 1.00 96.31 296 GLY A C 1
ATOM 2066 O O . GLY A 1 296 ? 11.323 9.573 -15.664 1.00 96.31 296 GLY A O 1
ATOM 2067 N N . PRO A 1 297 ? 13.149 8.541 -14.880 1.00 96.94 297 PRO A N 1
ATOM 2068 C CA . PRO A 1 297 ? 13.903 8.693 -16.120 1.00 96.94 297 PRO A CA 1
ATOM 2069 C C . PRO A 1 297 ? 13.204 8.082 -17.341 1.00 96.94 297 PRO A C 1
ATOM 2071 O O . PRO A 1 297 ? 12.559 7.033 -17.256 1.00 96.94 297 PRO A O 1
ATOM 2074 N N . ILE A 1 298 ? 13.414 8.710 -18.502 1.00 96.62 298 ILE A N 1
ATOM 2075 C CA . ILE A 1 298 ? 12.876 8.230 -19.777 1.00 96.62 298 ILE A CA 1
ATOM 2076 C C . ILE A 1 298 ? 13.403 6.829 -20.090 1.00 96.62 298 ILE A C 1
ATOM 2078 O O . ILE A 1 298 ? 14.610 6.568 -20.044 1.00 96.62 298 ILE A O 1
ATOM 2082 N N . ARG A 1 299 ? 12.482 5.942 -20.465 1.00 97.06 299 ARG A N 1
ATOM 2083 C CA . ARG A 1 299 ? 12.757 4.570 -20.874 1.00 97.06 299 ARG A CA 1
ATOM 2084 C C . ARG A 1 299 ? 13.776 4.534 -22.010 1.00 97.06 299 ARG A C 1
ATOM 2086 O O . ARG A 1 299 ? 13.631 5.196 -23.038 1.00 97.06 299 ARG A O 1
ATOM 2093 N N . ASN A 1 300 ? 14.799 3.701 -21.841 1.00 96.69 300 ASN A N 1
ATOM 2094 C CA . ASN A 1 300 ? 15.816 3.501 -22.862 1.00 96.69 300 ASN A CA 1
ATOM 2095 C C . ASN A 1 300 ? 15.275 2.632 -24.012 1.00 96.69 300 ASN A C 1
ATOM 2097 O O . ASN A 1 300 ? 15.122 1.421 -23.864 1.00 96.69 300 ASN A O 1
ATOM 2101 N N . CYS A 1 301 ? 15.044 3.256 -25.167 1.00 97.56 301 CYS A N 1
ATOM 2102 C CA . CYS A 1 301 ? 14.579 2.596 -26.389 1.00 97.56 301 CYS A CA 1
ATOM 2103 C C . CYS A 1 301 ? 15.691 2.370 -27.427 1.00 97.56 301 CYS A C 1
ATOM 2105 O O . CYS A 1 301 ? 15.393 1.972 -28.552 1.00 97.56 301 CYS A O 1
ATOM 2107 N N . ALA A 1 302 ? 16.966 2.596 -27.084 1.00 95.44 302 ALA A N 1
ATOM 2108 C CA . ALA A 1 302 ? 18.073 2.561 -28.044 1.00 95.44 302 ALA A CA 1
ATOM 2109 C C . ALA A 1 302 ? 18.200 1.220 -28.794 1.00 95.44 302 ALA A C 1
ATOM 2111 O O . ALA A 1 302 ? 18.687 1.196 -29.921 1.00 95.44 302 ALA A O 1
ATOM 2112 N N . GLY A 1 303 ? 17.708 0.120 -28.211 1.00 94.62 303 GLY A N 1
ATOM 2113 C CA . GLY A 1 303 ? 17.699 -1.206 -28.836 1.00 94.62 303 GLY A CA 1
ATOM 2114 C C . GLY A 1 303 ? 16.822 -1.341 -30.089 1.00 94.62 303 GLY A C 1
ATOM 2115 O O . GLY A 1 303 ? 17.017 -2.289 -30.840 1.00 94.62 303 GLY A O 1
ATOM 2116 N N . LEU A 1 304 ? 15.887 -0.414 -30.343 1.00 95.31 304 LEU A N 1
ATOM 2117 C CA . LEU A 1 304 ? 15.141 -0.366 -31.612 1.00 95.31 304 LEU A CA 1
ATOM 2118 C C . LEU A 1 304 ? 15.919 0.321 -32.744 1.00 95.31 304 LEU A C 1
ATOM 2120 O O . LEU A 1 304 ? 15.503 0.262 -33.901 1.00 95.31 304 LEU A O 1
ATOM 2124 N N . GLY A 1 305 ? 17.007 1.015 -32.413 1.00 93.56 305 GLY A N 1
ATOM 2125 C CA . GLY A 1 305 ? 17.831 1.711 -33.387 1.00 93.56 305 GLY A CA 1
ATOM 2126 C C . GLY A 1 305 ? 18.631 0.766 -34.284 1.00 93.56 305 GLY A C 1
ATOM 2127 O O . GLY A 1 305 ? 18.785 -0.426 -34.026 1.00 93.56 305 GLY A O 1
ATOM 2128 N N . ASN A 1 306 ? 19.183 1.335 -35.347 1.00 92.88 306 ASN A N 1
ATOM 2129 C CA . ASN A 1 306 ? 20.167 0.704 -36.219 1.00 92.88 306 ASN A CA 1
ATOM 2130 C C . ASN A 1 306 ? 21.251 1.735 -36.588 1.00 92.88 306 ASN A C 1
ATOM 2132 O O . ASN A 1 306 ? 21.314 2.809 -35.995 1.00 92.88 306 ASN A O 1
ATOM 2136 N N . ALA A 1 307 ? 22.106 1.437 -37.570 1.00 94.50 307 ALA A N 1
ATOM 2137 C CA . ALA A 1 307 ? 23.211 2.323 -37.948 1.00 94.50 307 ALA A CA 1
ATOM 213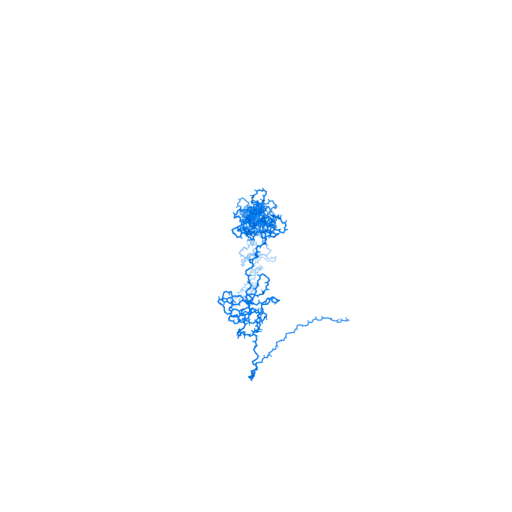8 C C . ALA A 1 307 ? 22.775 3.751 -38.344 1.00 94.50 307 ALA A C 1
ATOM 2140 O O . ALA A 1 307 ? 23.552 4.685 -38.173 1.00 94.50 307 ALA A O 1
ATOM 2141 N N . CYS A 1 308 ? 21.546 3.928 -38.843 1.00 97.31 308 CYS A N 1
ATOM 2142 C CA . CYS A 1 308 ? 21.022 5.220 -39.294 1.00 97.31 308 CYS A CA 1
ATOM 2143 C C . CYS A 1 308 ? 19.692 5.631 -38.664 1.00 97.31 308 CYS A C 1
ATOM 2145 O O . CYS A 1 308 ? 19.111 6.632 -39.076 1.00 97.31 308 CYS A O 1
ATOM 2147 N N . ASN A 1 309 ? 19.218 4.906 -37.655 1.00 96.69 309 ASN A N 1
ATOM 2148 C CA . ASN A 1 309 ? 18.018 5.245 -36.899 1.00 96.69 309 ASN A CA 1
ATOM 2149 C C . ASN A 1 309 ? 18.315 5.114 -35.412 1.00 96.69 309 ASN A C 1
ATOM 2151 O O . ASN A 1 309 ? 18.918 4.133 -34.990 1.00 96.69 309 ASN A O 1
ATOM 2155 N N . GLU A 1 310 ? 17.842 6.053 -34.606 1.00 96.62 310 GLU A N 1
ATOM 2156 C CA . GLU A 1 310 ? 17.875 5.919 -33.152 1.00 96.62 310 GLU A CA 1
ATOM 2157 C C . GLU A 1 310 ? 16.491 5.557 -32.618 1.00 96.62 310 GLU A C 1
ATOM 2159 O O . GLU A 1 310 ? 15.466 6.053 -33.098 1.00 96.62 310 GLU A O 1
ATOM 2164 N N . GLY A 1 311 ? 16.472 4.673 -31.623 1.00 97.25 311 GLY A N 1
ATOM 2165 C CA . GLY A 1 311 ? 15.274 4.391 -30.853 1.00 97.25 311 GLY A CA 1
ATOM 2166 C C . GLY A 1 311 ? 15.107 5.422 -29.740 1.00 97.25 311 GLY A C 1
ATOM 2167 O O . GLY A 1 311 ? 16.040 5.674 -28.979 1.00 97.25 311 GLY A O 1
ATOM 2168 N N . TYR A 1 312 ? 13.922 6.006 -29.629 1.00 97.12 312 TYR A N 1
ATOM 2169 C CA . TYR A 1 312 ? 13.560 6.959 -28.582 1.00 97.12 312 TYR A CA 1
ATOM 2170 C C . TYR A 1 312 ? 12.176 6.613 -28.030 1.00 97.12 312 TYR A C 1
ATOM 2172 O O . TYR A 1 312 ? 11.407 5.910 -28.684 1.00 97.12 312 TYR A O 1
ATOM 2180 N N . CYS A 1 313 ? 11.859 7.075 -26.823 1.00 97.94 313 CYS A N 1
ATOM 2181 C CA . CYS A 1 313 ? 10.509 6.923 -26.295 1.00 97.94 313 CYS A CA 1
ATOM 2182 C C . CYS A 1 313 ? 9.657 8.130 -26.681 1.00 97.94 313 CYS A C 1
ATOM 2184 O O . CYS A 1 313 ? 10.028 9.270 -26.397 1.00 97.94 313 CYS A O 1
ATOM 2186 N N . ASP A 1 314 ? 8.549 7.878 -27.366 1.00 97.06 314 ASP A N 1
ATOM 2187 C CA . ASP A 1 314 ? 7.599 8.894 -27.799 1.00 97.06 314 ASP A CA 1
ATOM 2188 C C . ASP A 1 314 ? 6.526 9.053 -26.715 1.00 97.06 314 ASP A C 1
ATOM 2190 O O . ASP A 1 314 ? 5.744 8.131 -26.487 1.00 97.06 314 ASP A O 1
ATOM 2194 N N . LEU A 1 315 ? 6.524 10.201 -26.026 1.00 94.75 315 LEU A N 1
ATOM 2195 C CA . LEU A 1 315 ? 5.619 10.477 -24.903 1.00 94.75 315 LEU A CA 1
ATOM 2196 C C . LEU A 1 315 ? 4.149 10.576 -25.328 1.00 94.75 315 LEU A C 1
ATOM 2198 O O . LEU A 1 315 ? 3.273 10.275 -24.525 1.00 94.75 315 LEU A O 1
ATOM 2202 N N . ASP A 1 316 ? 3.877 10.976 -26.573 1.00 95.38 316 ASP A N 1
ATOM 2203 C CA . ASP A 1 316 ? 2.508 11.135 -27.070 1.00 95.38 316 ASP A CA 1
ATOM 2204 C C . ASP A 1 316 ? 1.905 9.781 -27.464 1.00 95.38 316 ASP A C 1
ATOM 2206 O O . ASP A 1 316 ? 0.714 9.535 -27.273 1.00 95.38 316 ASP A O 1
ATOM 2210 N N . LYS A 1 317 ? 2.730 8.884 -28.017 1.00 95.69 317 LYS A N 1
ATOM 2211 C CA . LYS A 1 317 ? 2.325 7.512 -28.373 1.00 95.69 317 LYS A CA 1
ATOM 2212 C C . LYS A 1 317 ? 2.530 6.499 -27.252 1.00 95.69 317 LYS A C 1
ATOM 2214 O O . LYS A 1 317 ? 2.253 5.320 -27.472 1.00 95.69 317 LYS A O 1
ATOM 2219 N N . ASP A 1 318 ? 3.105 6.937 -26.138 1.00 96.19 318 ASP A N 1
ATOM 2220 C CA . ASP A 1 318 ? 3.499 6.132 -24.984 1.00 96.19 318 ASP A CA 1
ATOM 2221 C C . ASP A 1 318 ? 4.138 4.786 -25.378 1.00 96.19 318 ASP A C 1
ATOM 2223 O O . ASP A 1 318 ? 3.711 3.696 -24.999 1.00 96.19 318 ASP A O 1
ATOM 2227 N N . SER A 1 319 ? 5.130 4.850 -26.269 1.00 97.31 319 SER A N 1
ATOM 2228 C CA . SER A 1 319 ? 5.790 3.665 -26.824 1.00 97.31 319 SER A CA 1
ATOM 2229 C C . SER A 1 319 ? 7.172 3.991 -27.383 1.00 97.31 319 SER A C 1
ATOM 2231 O O . SER A 1 319 ? 7.477 5.128 -27.749 1.00 97.31 319 SER A O 1
ATOM 2233 N N . CYS A 1 320 ? 8.030 2.974 -27.481 1.00 97.88 320 CYS A N 1
ATOM 2234 C CA . CYS A 1 320 ? 9.312 3.122 -28.161 1.00 97.88 320 CYS A CA 1
ATOM 2235 C C . CYS A 1 320 ? 9.103 3.258 -29.679 1.00 97.88 320 CYS A C 1
ATOM 2237 O O . CYS A 1 320 ? 8.435 2.433 -30.302 1.00 97.88 320 CYS A O 1
ATOM 2239 N N . GLN A 1 321 ? 9.714 4.281 -30.270 1.00 97.69 321 GLN A N 1
ATOM 2240 C CA . GLN A 1 321 ? 9.662 4.606 -31.693 1.00 97.69 321 GLN A CA 1
ATOM 2241 C C . GLN A 1 321 ? 11.081 4.746 -32.255 1.00 97.69 321 GLN A C 1
ATOM 2243 O O . GLN A 1 321 ? 12.055 4.872 -31.512 1.00 97.69 321 GLN A O 1
ATOM 2248 N N . THR A 1 322 ? 11.206 4.750 -33.579 1.00 97.25 322 THR A N 1
ATOM 2249 C CA . THR A 1 322 ? 12.473 5.004 -34.277 1.00 97.25 322 THR A CA 1
ATOM 2250 C C . THR A 1 322 ? 12.405 6.313 -35.042 1.00 97.25 322 THR A C 1
ATOM 2252 O O . THR A 1 322 ? 11.371 6.625 -35.635 1.00 97.25 322 THR A O 1
ATOM 2255 N N . ARG A 1 323 ? 13.517 7.046 -35.105 1.00 95.81 323 ARG A N 1
ATOM 2256 C CA . ARG A 1 323 ? 13.665 8.187 -36.016 1.00 95.81 323 ARG A CA 1
ATOM 2257 C C . ARG A 1 323 ? 15.019 8.168 -36.730 1.00 95.81 323 ARG A C 1
ATOM 2259 O O . ARG A 1 323 ? 15.995 7.709 -36.132 1.00 95.81 323 ARG A O 1
ATOM 2266 N N . PRO A 1 324 ? 15.099 8.689 -37.966 1.00 97.25 324 PRO A N 1
ATOM 2267 C CA . PRO A 1 324 ? 16.358 8.803 -38.688 1.00 97.25 324 PRO A CA 1
ATOM 2268 C C . PRO A 1 324 ? 17.399 9.642 -37.946 1.00 97.25 324 PRO A C 1
ATOM 2270 O O . PRO A 1 324 ? 17.088 10.698 -37.390 1.00 97.25 324 PRO A O 1
ATOM 2273 N N . LEU A 1 325 ? 18.654 9.199 -37.999 1.00 95.94 325 LEU A N 1
ATOM 2274 C CA . LEU A 1 325 ? 19.802 10.018 -37.634 1.00 95.94 325 LEU A CA 1
ATOM 2275 C C . LEU A 1 325 ? 20.027 11.118 -38.676 1.00 95.94 325 LEU A C 1
ATOM 2277 O O . LEU A 1 325 ? 19.656 10.992 -39.843 1.00 95.94 325 LEU A O 1
ATOM 2281 N N . ALA A 1 326 ? 20.683 12.200 -38.253 1.00 95.88 326 ALA A N 1
ATOM 2282 C CA . ALA A 1 326 ? 21.032 13.298 -39.144 1.00 95.88 326 ALA A CA 1
ATOM 2283 C C . ALA A 1 326 ? 21.890 12.825 -40.331 1.00 95.88 326 ALA A C 1
ATOM 2285 O O . ALA A 1 326 ? 22.765 11.964 -40.190 1.00 95.88 326 ALA A O 1
ATOM 2286 N N . LYS A 1 327 ? 21.674 13.449 -41.493 1.00 96.56 327 LYS A N 1
ATOM 2287 C CA . LYS A 1 327 ? 22.466 13.196 -42.698 1.00 96.56 327 LYS A CA 1
ATOM 2288 C C . LYS A 1 327 ? 23.964 13.381 -42.425 1.00 96.56 327 LYS A C 1
ATOM 2290 O O . LYS A 1 327 ? 24.359 14.346 -41.772 1.00 96.56 327 LYS A O 1
ATOM 2295 N N . GLY A 1 328 ? 24.793 12.482 -42.957 1.00 93.75 328 GLY A N 1
ATOM 2296 C CA . GLY A 1 328 ? 26.252 12.535 -42.817 1.00 93.75 328 GLY A CA 1
ATOM 2297 C C . GLY A 1 328 ? 26.802 11.857 -41.558 1.00 93.75 328 GLY A C 1
ATOM 2298 O O . GLY A 1 328 ? 28.016 11.826 -41.374 1.00 93.75 328 GLY A O 1
ATOM 2299 N N . LYS A 1 329 ? 25.948 11.307 -40.681 1.00 96.50 329 LYS A N 1
ATOM 2300 C CA . LYS A 1 329 ? 26.413 10.443 -39.586 1.00 96.50 329 LYS A CA 1
ATOM 2301 C C . LYS A 1 329 ? 27.077 9.186 -40.165 1.00 96.50 329 LYS A C 1
ATOM 2303 O O . LYS A 1 329 ? 26.523 8.635 -41.114 1.00 96.50 329 LYS A O 1
ATOM 2308 N N . PRO A 1 330 ? 28.231 8.754 -39.627 1.00 95.62 330 PRO A N 1
ATOM 2309 C CA . PRO A 1 330 ? 28.919 7.572 -40.125 1.00 95.62 330 PRO A CA 1
ATOM 2310 C C . PRO A 1 330 ? 28.073 6.325 -39.874 1.00 95.62 330 PRO A C 1
ATOM 2312 O O . PRO A 1 330 ? 27.467 6.185 -38.810 1.00 95.62 330 PRO A O 1
ATOM 2315 N N . CYS A 1 331 ? 28.058 5.431 -40.849 1.00 96.81 331 CYS A N 1
ATOM 2316 C CA . CYS A 1 331 ? 27.426 4.122 -40.774 1.00 96.81 331 CYS A CA 1
ATOM 2317 C C . CYS A 1 331 ? 28.254 3.118 -41.588 1.00 96.81 331 CYS A C 1
ATOM 2319 O O . CYS A 1 331 ? 29.290 3.478 -42.134 1.00 96.81 331 CYS A O 1
ATOM 2321 N N . GLU A 1 332 ? 27.812 1.864 -41.639 1.00 95.00 332 GLU A N 1
ATOM 2322 C CA . GLU A 1 332 ? 28.396 0.827 -42.494 1.00 95.00 332 GLU A CA 1
ATOM 2323 C C . GLU A 1 332 ? 27.260 0.223 -43.326 1.00 95.00 332 GLU A C 1
ATOM 2325 O O . GLU A 1 332 ? 26.279 -0.270 -42.757 1.00 95.00 332 GLU A O 1
ATOM 2330 N N . ASP A 1 333 ? 27.360 0.274 -44.658 1.00 93.06 333 ASP A N 1
ATOM 2331 C CA . ASP A 1 333 ? 26.338 -0.265 -45.572 1.00 93.06 333 ASP A CA 1
ATOM 2332 C C . ASP A 1 333 ? 26.476 -1.790 -45.779 1.00 93.06 333 ASP A C 1
ATOM 2334 O O . ASP A 1 333 ? 25.677 -2.424 -46.475 1.00 93.06 333 ASP A O 1
ATOM 2338 N N . GLY A 1 334 ? 27.483 -2.382 -45.126 1.00 92.56 334 GLY A N 1
ATOM 2339 C CA . GLY A 1 334 ? 27.801 -3.803 -45.157 1.00 92.56 334 GLY A CA 1
ATOM 2340 C C . GLY A 1 334 ? 28.630 -4.231 -46.366 1.00 92.56 334 GLY A C 1
ATOM 2341 O O . GLY A 1 334 ? 28.931 -5.426 -46.470 1.00 92.56 334 GLY A O 1
ATOM 2342 N N . LYS A 1 335 ? 29.013 -3.303 -47.252 1.00 94.19 335 LYS A N 1
ATOM 2343 C CA . LYS A 1 335 ? 29.848 -3.587 -48.416 1.00 94.19 335 LYS A CA 1
ATOM 2344 C C . LYS A 1 335 ? 31.308 -3.274 -48.133 1.00 94.19 335 LYS A C 1
ATOM 2346 O O . LYS A 1 335 ? 31.679 -2.235 -47.604 1.00 94.19 335 LYS A O 1
ATOM 2351 N N . TYR A 1 336 ? 32.175 -4.195 -48.522 1.00 94.00 336 TYR A N 1
ATOM 2352 C CA . TYR A 1 336 ? 33.612 -4.029 -48.432 1.00 94.00 336 TYR A CA 1
ATOM 2353 C C . TYR A 1 336 ? 34.110 -2.928 -49.370 1.00 94.00 336 TYR A C 1
ATOM 2355 O O . TYR A 1 336 ? 35.008 -2.180 -48.998 1.00 94.00 336 TYR A O 1
ATOM 2363 N N . CYS A 1 337 ? 33.567 -2.813 -50.580 1.00 94.75 337 CYS A N 1
ATOM 2364 C CA . CYS A 1 337 ? 34.080 -1.930 -51.625 1.00 94.75 337 CYS A CA 1
ATOM 2365 C C . CYS A 1 337 ? 33.717 -0.454 -51.484 1.00 94.75 337 CYS A C 1
ATOM 2367 O O . CYS A 1 337 ? 34.126 0.352 -52.322 1.00 94.75 337 CYS A O 1
ATOM 2369 N N . THR A 1 338 ? 33.012 -0.091 -50.424 1.00 95.62 338 THR A N 1
ATOM 2370 C CA . THR A 1 338 ? 32.703 1.285 -50.043 1.00 95.62 338 THR A CA 1
ATOM 2371 C C . THR A 1 338 ? 33.407 1.607 -48.729 1.00 95.62 338 THR A C 1
ATOM 2373 O O . THR A 1 338 ? 33.782 0.720 -47.955 1.00 95.62 338 THR A O 1
ATOM 2376 N N . ILE A 1 339 ? 33.726 2.883 -48.533 1.00 94.69 339 ILE A N 1
ATOM 2377 C CA . ILE A 1 339 ? 34.311 3.396 -47.295 1.00 94.69 339 ILE A CA 1
ATOM 2378 C C . ILE A 1 339 ? 33.653 4.717 -46.920 1.00 94.69 339 ILE A C 1
ATOM 2380 O O . ILE A 1 339 ? 33.240 5.485 -47.790 1.00 94.69 339 ILE A O 1
ATOM 2384 N N . ASN A 1 340 ? 33.666 5.027 -45.622 1.00 95.25 340 ASN A N 1
ATOM 2385 C CA . ASN A 1 340 ? 33.067 6.243 -45.072 1.00 95.25 340 ASN A CA 1
ATOM 2386 C C . ASN A 1 340 ? 31.581 6.369 -45.446 1.00 95.25 340 ASN A C 1
ATOM 2388 O O . ASN A 1 340 ? 31.142 7.437 -45.879 1.00 95.25 340 ASN A O 1
ATOM 2392 N N . ASP A 1 341 ? 30.822 5.279 -45.309 1.00 97.44 341 ASP A N 1
ATOM 2393 C CA . ASP A 1 341 ? 29.384 5.299 -45.561 1.00 97.44 341 ASP A CA 1
ATOM 2394 C C . ASP A 1 341 ? 28.694 6.253 -44.586 1.00 97.44 341 ASP A C 1
ATOM 2396 O O . ASP A 1 341 ? 29.125 6.459 -43.443 1.00 97.44 341 ASP A O 1
ATOM 2400 N N . THR A 1 342 ? 27.617 6.881 -45.052 1.00 97.50 342 THR A N 1
ATOM 2401 C CA . THR A 1 342 ? 26.906 7.876 -44.249 1.00 97.50 342 THR A CA 1
ATOM 2402 C C . THR A 1 342 ? 25.405 7.705 -44.322 1.00 97.50 342 THR A C 1
ATOM 2404 O O . THR A 1 342 ? 24.856 7.202 -45.295 1.00 97.50 342 THR A O 1
ATOM 2407 N N . CYS A 1 343 ? 24.715 8.145 -43.278 1.00 97.88 343 CYS A N 1
ATOM 2408 C CA . CYS A 1 343 ? 23.264 8.169 -43.276 1.00 97.88 343 CYS A CA 1
ATOM 2409 C C . CYS A 1 343 ? 22.740 9.252 -44.221 1.00 97.88 343 CYS A C 1
ATOM 2411 O O . CYS A 1 343 ? 23.235 10.383 -44.232 1.00 97.88 343 CYS A O 1
ATOM 2413 N N . ASP A 1 344 ? 21.688 8.932 -44.968 1.00 96.25 344 ASP A N 1
ATOM 2414 C CA . ASP A 1 344 ? 21.023 9.851 -45.899 1.00 96.25 344 ASP A CA 1
ATOM 2415 C C . ASP A 1 344 ? 20.138 10.912 -45.216 1.00 96.25 344 ASP A C 1
ATOM 2417 O O . ASP A 1 344 ? 19.757 11.902 -45.844 1.00 96.25 344 ASP A O 1
ATOM 2421 N N . GLY A 1 345 ? 19.842 10.739 -43.924 1.00 94.50 345 GLY A N 1
ATOM 2422 C CA . GLY A 1 345 ? 18.897 11.562 -43.163 1.00 94.50 345 GLY A CA 1
ATOM 2423 C C . GLY A 1 345 ? 17.445 11.069 -43.209 1.00 94.50 345 GLY A C 1
ATOM 2424 O O . GLY A 1 345 ? 16.599 11.624 -42.514 1.00 94.50 345 GLY A O 1
ATOM 2425 N N . ALA A 1 346 ? 17.155 10.029 -43.993 1.00 95.38 346 ALA A N 1
ATOM 2426 C CA . ALA A 1 346 ? 15.870 9.332 -44.059 1.00 95.38 346 ALA A CA 1
ATOM 2427 C C . ALA A 1 346 ? 15.910 7.947 -43.385 1.00 95.38 346 ALA A C 1
ATOM 2429 O O . ALA A 1 346 ? 14.891 7.264 -43.317 1.00 95.38 346 ALA A O 1
ATOM 2430 N N . GLY A 1 347 ? 17.068 7.553 -42.847 1.00 95.06 347 GLY A N 1
ATOM 2431 C CA . GLY A 1 347 ? 17.240 6.338 -42.053 1.00 95.06 347 GLY A CA 1
ATOM 2432 C C . GLY A 1 347 ? 17.945 5.215 -42.805 1.00 95.06 347 GLY A C 1
ATOM 2433 O O . GLY A 1 347 ? 18.009 4.098 -42.292 1.00 95.06 347 GLY A O 1
ATOM 2434 N N . THR A 1 348 ? 18.496 5.498 -43.987 1.00 95.75 348 THR A N 1
ATOM 2435 C CA . THR A 1 348 ? 19.236 4.527 -44.795 1.00 95.75 348 THR A CA 1
ATOM 2436 C C . THR A 1 348 ? 20.725 4.841 -44.746 1.00 95.75 348 THR A C 1
ATOM 2438 O O . THR A 1 348 ? 21.132 5.995 -44.899 1.00 95.75 348 THR A O 1
ATOM 2441 N N . CYS A 1 349 ? 21.546 3.809 -44.551 1.00 96.75 349 CYS A N 1
ATOM 2442 C CA . CYS A 1 349 ? 22.985 3.928 -44.747 1.00 96.75 349 CYS A CA 1
ATOM 2443 C C . CYS A 1 349 ? 23.284 3.882 -46.244 1.00 96.75 349 CYS A C 1
ATOM 2445 O O . CYS A 1 349 ? 22.912 2.919 -46.919 1.00 96.75 349 CYS A O 1
ATOM 2447 N N . VAL A 1 350 ? 23.903 4.935 -46.768 1.00 95.69 350 VAL A N 1
ATOM 2448 C CA . VAL A 1 350 ? 24.284 5.019 -48.176 1.00 95.69 350 VAL A CA 1
ATOM 2449 C C . VAL A 1 350 ? 25.789 4.876 -48.325 1.00 95.69 350 VAL A C 1
ATOM 2451 O O . VAL A 1 350 ? 26.558 5.445 -47.549 1.00 95.69 350 VAL A O 1
ATOM 2454 N N . ALA A 1 351 ? 26.170 4.124 -49.359 1.00 95.12 351 ALA A N 1
ATOM 2455 C CA . ALA A 1 351 ? 27.546 3.926 -49.782 1.00 95.12 351 ALA A CA 1
ATOM 2456 C C . ALA A 1 351 ? 28.297 5.258 -49.872 1.00 95.12 351 ALA A C 1
ATOM 2458 O O . ALA A 1 351 ? 27.830 6.203 -50.518 1.00 95.12 351 ALA A O 1
ATOM 2459 N N . GLY A 1 352 ? 29.459 5.305 -49.232 1.00 93.06 352 GLY A N 1
ATOM 2460 C CA . GLY A 1 352 ? 30.406 6.397 -49.349 1.00 93.06 352 GLY A CA 1
ATOM 2461 C C . GLY A 1 352 ? 31.254 6.281 -50.613 1.00 93.06 352 GLY A C 1
ATOM 2462 O O . GLY A 1 352 ? 30.811 5.826 -51.671 1.00 93.06 352 GLY A O 1
ATOM 2463 N N . GLU A 1 353 ? 32.505 6.711 -50.503 1.00 94.00 353 GLU A N 1
ATOM 2464 C CA . GLU A 1 353 ? 33.436 6.694 -51.628 1.00 94.00 353 GLU A CA 1
ATOM 2465 C C . GLU A 1 353 ? 33.901 5.260 -51.948 1.00 94.00 353 GLU A C 1
ATOM 2467 O O . GLU A 1 353 ? 34.024 4.429 -51.039 1.00 94.00 353 GLU A O 1
ATOM 2472 N N . PRO A 1 354 ? 34.219 4.944 -53.218 1.00 93.25 354 PRO A N 1
ATOM 2473 C CA . PRO A 1 354 ? 34.784 3.649 -53.577 1.00 93.25 354 PRO A CA 1
ATOM 2474 C C . PRO A 1 354 ? 36.106 3.381 -52.848 1.00 93.25 354 PRO A C 1
ATOM 2476 O O . PRO A 1 354 ? 36.997 4.237 -52.797 1.00 93.25 354 PRO A O 1
ATOM 2479 N N . ARG A 1 355 ? 36.281 2.158 -52.337 1.00 93.12 355 ARG A N 1
ATOM 2480 C CA . ARG A 1 355 ? 37.544 1.716 -51.741 1.00 93.12 355 ARG A CA 1
ATOM 2481 C C . ARG A 1 355 ? 38.656 1.797 -52.784 1.00 93.12 355 ARG A C 1
ATOM 2483 O O . ARG A 1 355 ? 38.590 1.177 -53.845 1.00 93.12 355 ARG A O 1
ATOM 2490 N N . ASN A 1 356 ? 39.715 2.527 -52.452 1.00 91.69 356 ASN A N 1
ATOM 2491 C CA . ASN A 1 356 ? 40.880 2.633 -53.317 1.00 91.69 356 ASN A CA 1
ATOM 2492 C C . ASN A 1 356 ? 41.660 1.306 -53.344 1.00 91.69 356 ASN A C 1
ATOM 2494 O O . ASN A 1 356 ? 42.366 0.980 -52.392 1.00 91.69 356 ASN A O 1
ATOM 2498 N N . CYS A 1 357 ? 41.548 0.572 -54.453 1.00 92.38 357 CYS A N 1
ATOM 2499 C CA . CYS A 1 357 ? 42.281 -0.670 -54.711 1.00 92.38 357 CYS A CA 1
ATOM 2500 C C . CYS A 1 357 ? 43.409 -0.497 -55.742 1.00 92.38 357 CYS A C 1
ATOM 2502 O O . CYS A 1 357 ? 43.811 -1.467 -56.387 1.00 92.38 357 CYS A O 1
ATOM 2504 N N . ALA A 1 358 ? 43.919 0.725 -55.933 1.00 89.31 358 ALA A N 1
ATOM 2505 C CA . ALA A 1 358 ? 45.035 0.962 -56.840 1.00 89.31 358 ALA A CA 1
ATOM 2506 C C . ALA A 1 358 ? 46.246 0.092 -56.459 1.00 89.31 358 ALA A C 1
ATOM 2508 O O . ALA A 1 358 ? 46.658 0.033 -55.302 1.00 89.31 358 ALA A O 1
ATOM 2509 N N . THR A 1 359 ? 46.827 -0.575 -57.455 1.00 84.56 359 THR A N 1
ATOM 2510 C CA . THR A 1 359 ? 47.980 -1.464 -57.292 1.00 84.56 359 THR A CA 1
ATOM 2511 C C . THR A 1 359 ? 49.060 -1.114 -58.303 1.00 84.56 359 THR A C 1
ATOM 2513 O O . THR A 1 359 ? 48.769 -0.753 -59.444 1.00 84.56 359 THR A O 1
ATOM 2516 N N . THR A 1 360 ? 50.320 -1.220 -57.884 1.00 82.69 360 THR A N 1
ATOM 2517 C CA . THR A 1 360 ? 51.486 -1.092 -58.769 1.00 82.69 360 THR A CA 1
ATOM 2518 C C . THR A 1 360 ? 51.817 -2.404 -59.485 1.00 82.69 360 THR A C 1
ATOM 2520 O O . THR A 1 360 ? 52.633 -2.402 -60.406 1.00 82.69 360 THR A O 1
ATOM 2523 N N . ASN A 1 361 ? 51.182 -3.524 -59.109 1.00 83.25 361 ASN A N 1
ATOM 2524 C CA . ASN A 1 361 ? 51.360 -4.802 -59.790 1.00 83.25 361 ASN A CA 1
ATOM 2525 C C . ASN A 1 361 ? 50.521 -4.843 -61.078 1.00 83.25 361 ASN A C 1
ATOM 2527 O O . ASN A 1 361 ? 49.301 -4.986 -61.043 1.00 83.25 361 ASN A O 1
ATOM 2531 N N . SER A 1 362 ? 51.201 -4.794 -62.225 1.00 83.44 362 SER A N 1
ATOM 2532 C CA . SER A 1 362 ? 50.607 -4.858 -63.566 1.00 83.44 362 SER A CA 1
ATOM 2533 C C . SER A 1 362 ? 49.723 -6.088 -63.824 1.00 83.44 362 SER A C 1
ATOM 2535 O O . SER A 1 362 ? 48.891 -6.037 -64.732 1.00 83.44 362 SER A O 1
ATOM 2537 N N . CYS A 1 363 ? 49.884 -7.169 -63.056 1.00 84.12 363 CYS A N 1
ATOM 2538 C CA . CYS A 1 363 ? 49.142 -8.426 -63.184 1.00 84.12 363 CYS A CA 1
ATOM 2539 C C . CYS A 1 363 ? 47.999 -8.611 -62.192 1.00 84.12 363 CYS A C 1
ATOM 2541 O O . CYS A 1 363 ? 47.280 -9.608 -62.247 1.00 84.12 363 CYS A O 1
ATOM 2543 N N . ILE A 1 364 ? 47.769 -7.608 -61.352 1.00 85.19 364 ILE A N 1
ATOM 2544 C CA . ILE A 1 364 ? 46.595 -7.515 -60.500 1.00 85.19 364 ILE A CA 1
ATOM 2545 C C . ILE A 1 364 ? 45.752 -6.356 -61.035 1.00 85.19 364 ILE A C 1
ATOM 2547 O O . ILE A 1 364 ? 46.243 -5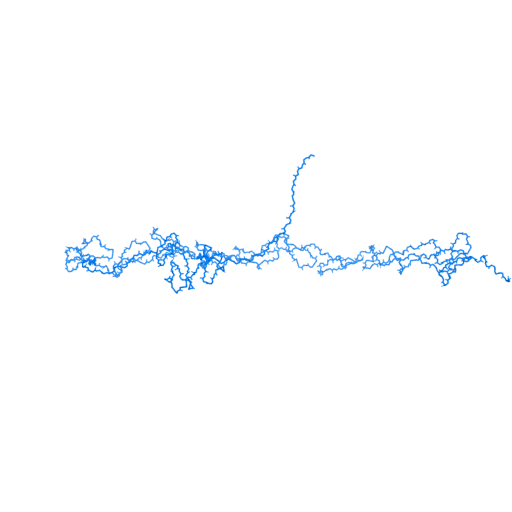.250 -61.262 1.00 85.19 364 ILE A O 1
ATOM 2551 N N . ALA A 1 365 ? 44.476 -6.600 -61.311 1.00 84.62 365 ALA A N 1
ATOM 2552 C CA . ALA A 1 365 ? 43.544 -5.528 -61.619 1.00 84.62 365 ALA A CA 1
ATOM 2553 C C . ALA A 1 365 ? 43.234 -4.784 -60.318 1.00 84.62 365 ALA A C 1
ATOM 2555 O O . ALA A 1 365 ? 42.736 -5.403 -59.384 1.00 84.62 365 ALA A O 1
ATOM 2556 N N . GLY A 1 366 ? 43.511 -3.478 -60.254 1.00 87.56 366 GLY A N 1
ATOM 2557 C CA . GLY A 1 366 ? 43.243 -2.624 -59.087 1.00 87.56 366 GLY A CA 1
ATOM 2558 C C . GLY A 1 366 ? 41.758 -2.319 -58.874 1.00 87.56 366 GLY A C 1
ATOM 2559 O O . GLY A 1 366 ? 41.364 -1.163 -58.763 1.00 87.56 366 GLY A O 1
ATOM 2560 N N . VAL A 1 367 ? 40.933 -3.361 -58.899 1.00 90.31 367 VAL A N 1
ATOM 2561 C CA . VAL A 1 367 ? 39.481 -3.326 -58.763 1.00 90.31 367 VAL A CA 1
ATOM 2562 C C . VAL A 1 367 ? 39.126 -3.954 -57.422 1.00 90.31 367 VAL A C 1
ATOM 2564 O O . VAL A 1 367 ? 39.795 -4.885 -56.965 1.00 90.31 367 VAL A O 1
ATOM 2567 N N . CYS A 1 368 ? 38.097 -3.412 -56.783 1.00 93.38 368 CYS A N 1
ATOM 2568 C CA . CYS A 1 368 ? 37.539 -3.996 -55.579 1.00 93.38 368 CYS A CA 1
ATOM 2569 C C . CYS A 1 368 ? 36.538 -5.099 -55.931 1.00 93.38 368 CYS A C 1
ATOM 2571 O O . CYS A 1 368 ? 35.691 -4.899 -56.802 1.00 93.38 368 CYS A O 1
ATOM 2573 N N . ASP A 1 369 ? 36.621 -6.232 -55.239 1.00 90.75 369 ASP A N 1
ATOM 2574 C CA . ASP A 1 369 ? 35.680 -7.339 -55.366 1.00 90.75 369 ASP A CA 1
ATOM 2575 C C . ASP A 1 369 ? 34.897 -7.535 -54.062 1.00 90.75 369 ASP A C 1
ATOM 2577 O O . ASP A 1 369 ? 35.449 -7.876 -53.013 1.00 90.75 369 ASP A O 1
ATOM 2581 N N . GLU A 1 370 ? 33.586 -7.325 -54.149 1.00 91.69 370 GLU A N 1
ATOM 2582 C CA . GLU A 1 370 ? 32.662 -7.452 -53.025 1.00 91.69 370 GLU A CA 1
ATOM 2583 C C . GLU A 1 370 ? 32.403 -8.917 -52.644 1.00 91.69 370 GLU A C 1
ATOM 2585 O O . GLU A 1 370 ? 32.209 -9.231 -51.471 1.00 91.69 370 GLU A O 1
ATOM 2590 N N . ALA A 1 371 ? 32.435 -9.834 -53.618 1.00 90.62 371 ALA A N 1
ATOM 2591 C CA . ALA A 1 371 ? 32.164 -11.248 -53.376 1.00 90.62 371 ALA A CA 1
ATOM 2592 C C . ALA A 1 371 ? 33.287 -11.896 -52.557 1.00 90.62 371 ALA A C 1
ATOM 2594 O O . ALA A 1 371 ? 33.027 -12.710 -51.670 1.00 90.62 371 ALA A O 1
ATOM 2595 N N . THR A 1 372 ? 34.533 -11.510 -52.835 1.00 89.19 372 THR A N 1
ATOM 2596 C CA . THR A 1 372 ? 35.717 -12.004 -52.119 1.00 89.19 372 THR A CA 1
ATOM 2597 C C . THR A 1 372 ? 36.149 -11.095 -50.968 1.00 89.19 372 THR A C 1
ATOM 2599 O O . THR A 1 372 ? 36.962 -11.517 -50.146 1.00 89.19 372 THR A O 1
ATOM 2602 N N . LYS A 1 373 ? 35.580 -9.883 -50.861 1.00 92.00 373 LYS A N 1
ATOM 2603 C CA . LYS A 1 373 ? 35.957 -8.837 -49.893 1.00 92.00 373 LYS A CA 1
ATOM 2604 C C . LYS A 1 373 ? 37.447 -8.494 -49.962 1.00 92.00 373 LYS A C 1
ATOM 2606 O O . LYS A 1 373 ? 38.126 -8.390 -48.937 1.00 92.00 373 LYS A O 1
ATOM 2611 N N . GLN A 1 374 ? 37.969 -8.374 -51.181 1.00 90.50 374 GLN A N 1
ATOM 2612 C CA . GLN A 1 374 ? 39.391 -8.164 -51.440 1.00 90.50 374 GLN A CA 1
AT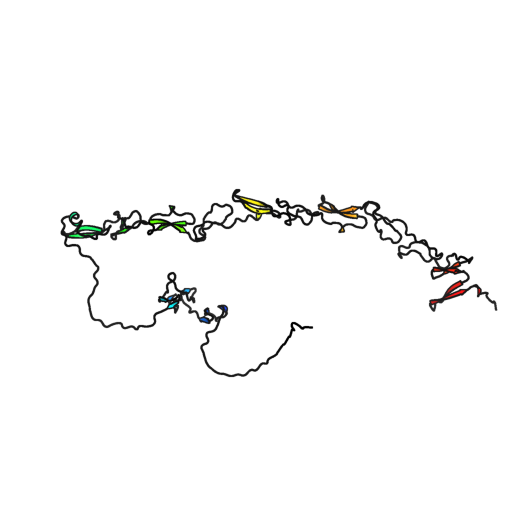OM 2613 C C . GLN A 1 374 ? 39.622 -7.055 -52.467 1.00 90.50 374 GLN A C 1
ATOM 2615 O O . GLN A 1 374 ? 38.842 -6.842 -53.395 1.00 90.50 374 GLN A O 1
ATOM 2620 N N . CYS A 1 375 ? 40.736 -6.342 -52.294 1.00 90.06 375 CYS A N 1
ATOM 2621 C CA . CYS A 1 375 ? 41.292 -5.489 -53.336 1.00 90.06 375 CYS A CA 1
ATOM 2622 C C . CYS A 1 375 ? 42.237 -6.310 -54.208 1.00 90.06 375 CYS A C 1
ATOM 2624 O O . CYS A 1 375 ? 43.169 -6.927 -53.691 1.00 90.06 375 CYS A O 1
ATOM 2626 N N . GLY A 1 376 ? 42.067 -6.214 -55.524 1.00 84.88 376 GLY A N 1
ATOM 2627 C CA . GLY A 1 376 ? 42.977 -6.839 -56.467 1.00 84.88 376 GLY A CA 1
ATOM 2628 C C . GLY A 1 376 ? 42.475 -8.187 -56.961 1.00 84.88 376 GLY A C 1
ATOM 2629 O O . GLY A 1 376 ? 42.516 -9.172 -56.235 1.00 84.88 376 GLY A O 1
ATOM 2630 N N . ILE A 1 377 ? 42.071 -8.247 -58.228 1.00 82.31 377 ILE A N 1
ATOM 2631 C CA . ILE A 1 377 ? 41.710 -9.510 -58.883 1.00 82.31 377 ILE A CA 1
ATOM 2632 C C . ILE A 1 377 ? 42.877 -9.924 -59.790 1.00 82.31 377 ILE A C 1
ATOM 2634 O O . ILE A 1 377 ? 43.342 -9.086 -60.576 1.00 82.31 377 ILE A O 1
ATOM 2638 N N . PRO A 1 378 ? 43.372 -11.176 -59.721 1.00 83.88 378 PRO A N 1
ATOM 2639 C CA . PRO A 1 378 ? 44.329 -11.702 -60.690 1.00 83.88 378 PRO A CA 1
ATOM 2640 C C . PRO A 1 378 ? 43.847 -11.458 -62.121 1.00 83.88 378 PRO A C 1
ATOM 2642 O O . PRO A 1 378 ? 42.731 -11.842 -62.481 1.00 83.88 378 PRO A O 1
ATOM 2645 N N . LYS A 1 379 ? 44.668 -10.810 -62.954 1.00 84.25 379 LYS A N 1
ATOM 2646 C CA . LYS A 1 379 ? 44.341 -10.698 -64.380 1.00 84.25 379 LYS A CA 1
ATOM 2647 C C . LYS A 1 379 ? 44.415 -12.084 -65.033 1.00 84.25 379 LYS A C 1
ATOM 2649 O O . LYS A 1 379 ? 45.221 -12.907 -64.596 1.00 84.25 379 LYS A O 1
ATOM 2654 N N . PRO A 1 380 ? 43.625 -12.346 -66.091 1.00 82.75 380 PRO A N 1
ATOM 2655 C CA . PRO A 1 380 ? 43.715 -13.599 -66.829 1.00 82.75 380 PRO A CA 1
ATOM 2656 C C . PRO A 1 380 ? 45.148 -13.891 -67.286 1.00 82.75 380 PRO A C 1
ATOM 2658 O O . PRO A 1 380 ? 45.887 -12.975 -67.670 1.00 82.75 380 PRO A O 1
ATOM 2661 N N . PHE A 1 381 ? 45.518 -15.171 -67.282 1.00 80.12 381 PHE A N 1
ATOM 2662 C CA . PHE A 1 381 ? 46.798 -15.628 -67.816 1.00 80.12 381 PHE A CA 1
ATOM 2663 C C . PHE A 1 381 ? 47.010 -15.102 -69.244 1.00 80.12 381 PHE A C 1
ATOM 2665 O O . PHE A 1 381 ? 46.086 -15.104 -70.059 1.00 80.12 381 PHE A O 1
ATOM 2672 N N . GLY A 1 382 ? 48.222 -14.631 -69.540 1.00 73.19 382 GLY A N 1
ATOM 2673 C CA . GLY A 1 382 ? 48.552 -14.063 -70.849 1.00 73.19 382 GLY A CA 1
ATOM 2674 C C . GLY A 1 382 ? 48.130 -12.602 -71.043 1.00 73.19 382 GLY A C 1
ATOM 2675 O O . GLY A 1 382 ? 48.327 -12.048 -72.121 1.00 73.19 382 GLY A O 1
ATOM 2676 N N . THR A 1 383 ? 47.577 -11.933 -70.024 1.00 84.00 383 THR A N 1
ATOM 2677 C CA . THR A 1 383 ? 47.331 -10.484 -70.111 1.00 84.00 383 THR A CA 1
ATOM 2678 C C . THR A 1 383 ? 48.670 -9.737 -70.191 1.00 84.00 383 THR A C 1
ATOM 2680 O O . THR A 1 383 ? 49.535 -9.994 -69.348 1.00 84.00 383 THR A O 1
ATOM 2683 N N . PRO A 1 384 ? 48.874 -8.813 -71.152 1.00 80.31 384 PRO A N 1
ATOM 2684 C CA . PRO A 1 384 ? 50.101 -8.029 -71.229 1.00 80.31 384 PRO A CA 1
ATOM 2685 C C . PRO A 1 384 ? 50.352 -7.229 -69.948 1.00 80.31 384 PRO A C 1
ATOM 2687 O O . PRO A 1 384 ? 49.433 -6.646 -69.366 1.00 80.31 384 PRO A O 1
ATOM 2690 N N . CYS A 1 385 ? 51.609 -7.171 -69.526 1.00 80.94 385 CYS A N 1
ATOM 2691 C CA . CYS A 1 385 ? 52.044 -6.459 -68.335 1.00 80.94 385 CYS A CA 1
ATOM 2692 C C . CYS A 1 385 ? 53.381 -5.750 -68.588 1.00 80.94 385 CYS A C 1
ATOM 2694 O O . CYS A 1 385 ? 54.067 -6.025 -69.571 1.00 80.94 385 CYS A O 1
ATOM 2696 N N . LYS A 1 386 ? 53.735 -4.787 -67.730 1.00 80.69 386 LYS A N 1
ATOM 2697 C CA . LYS A 1 386 ? 54.941 -3.969 -67.902 1.00 80.69 386 LYS A CA 1
ATOM 2698 C C . LYS A 1 386 ? 56.021 -4.376 -66.902 1.00 80.69 386 LYS A C 1
ATOM 2700 O O . LYS A 1 386 ? 55.791 -4.274 -65.697 1.00 80.69 386 LYS A O 1
ATOM 2705 N N . LEU A 1 387 ? 57.190 -4.761 -67.411 1.00 75.06 387 LEU A N 1
ATOM 2706 C CA . LEU A 1 387 ? 58.449 -4.820 -66.662 1.00 75.06 387 LEU A CA 1
ATOM 2707 C C . LEU A 1 387 ? 59.361 -3.672 -67.126 1.00 75.06 387 LEU A C 1
ATOM 2709 O O . LEU A 1 387 ? 59.249 -3.249 -68.279 1.00 75.06 387 LEU A O 1
ATOM 2713 N N . PRO A 1 388 ? 60.237 -3.146 -66.251 1.00 70.94 388 PRO A N 1
ATOM 2714 C CA . PRO A 1 388 ? 61.080 -1.991 -66.563 1.00 70.94 388 PRO A CA 1
ATOM 2715 C C . PRO A 1 388 ? 62.013 -2.191 -67.772 1.00 70.94 388 PRO A C 1
ATOM 2717 O O . PRO A 1 388 ? 62.256 -1.215 -68.474 1.00 70.94 388 PRO A O 1
ATOM 2720 N N . ASP A 1 389 ? 62.435 -3.428 -68.071 1.00 69.19 389 ASP A N 1
ATOM 2721 C CA . ASP A 1 389 ? 63.485 -3.720 -69.065 1.00 69.19 389 ASP A CA 1
ATOM 2722 C C . ASP A 1 389 ? 63.091 -4.767 -70.138 1.00 69.19 389 ASP A C 1
ATOM 2724 O O . ASP A 1 389 ? 63.961 -5.400 -70.735 1.00 69.19 389 ASP A O 1
ATOM 2728 N N . THR A 1 390 ? 61.796 -4.997 -70.406 1.00 64.88 390 THR A N 1
ATOM 2729 C CA . THR A 1 390 ? 61.356 -5.970 -71.437 1.00 64.88 390 THR A CA 1
ATOM 2730 C C . THR A 1 390 ? 60.267 -5.418 -72.353 1.00 64.88 390 THR A C 1
ATOM 2732 O O . THR A 1 390 ? 59.272 -4.885 -71.862 1.00 64.88 390 THR A O 1
ATOM 2735 N N . GLU A 1 391 ? 60.398 -5.632 -73.667 1.00 63.47 391 GLU A N 1
ATOM 2736 C CA . GLU A 1 391 ? 59.405 -5.186 -74.663 1.00 63.47 391 GLU A CA 1
ATOM 2737 C C . GLU A 1 391 ? 58.095 -5.997 -74.637 1.00 63.47 391 GLU A C 1
ATOM 2739 O O . GLU A 1 391 ? 57.037 -5.449 -74.936 1.00 63.47 391 GLU A O 1
ATOM 2744 N N . PHE A 1 392 ? 58.135 -7.273 -74.225 1.00 69.56 392 PHE A N 1
ATOM 2745 C CA . PHE A 1 392 ? 56.957 -8.145 -74.144 1.00 69.56 392 PHE A CA 1
ATOM 2746 C C . PHE A 1 392 ? 56.951 -8.948 -72.838 1.00 69.56 392 PHE A C 1
ATOM 2748 O O . PHE A 1 392 ? 57.752 -9.867 -72.660 1.00 69.56 392 PHE A O 1
ATOM 2755 N N . ALA A 1 393 ? 56.022 -8.625 -71.936 1.00 75.38 393 ALA A N 1
ATOM 2756 C CA . ALA A 1 393 ? 55.772 -9.383 -70.715 1.00 75.38 393 ALA A CA 1
ATOM 2757 C C . ALA A 1 393 ? 54.275 -9.683 -70.547 1.00 75.38 393 ALA A C 1
ATOM 2759 O O . ALA A 1 393 ? 53.416 -8.906 -70.973 1.00 75.38 393 ALA A O 1
ATOM 2760 N N . MET A 1 394 ? 53.966 -10.830 -69.946 1.00 80.81 394 MET A N 1
ATOM 2761 C CA . MET A 1 394 ? 52.613 -11.326 -69.701 1.00 80.81 394 MET A CA 1
ATOM 2762 C C . MET A 1 394 ? 52.440 -11.800 -68.258 1.00 80.81 394 MET A C 1
ATOM 2764 O O . MET A 1 394 ? 53.400 -12.174 -67.586 1.00 80.81 394 MET A O 1
ATOM 2768 N N . CYS A 1 395 ? 51.197 -11.796 -67.789 1.00 81.31 395 CYS A N 1
ATOM 2769 C CA . CYS A 1 395 ? 50.844 -12.303 -66.471 1.00 81.31 395 CYS A CA 1
ATOM 2770 C C . CYS A 1 395 ? 50.861 -13.829 -66.417 1.00 81.31 395 CYS A C 1
ATOM 2772 O O . CYS A 1 395 ? 50.181 -14.485 -67.213 1.00 81.31 395 CYS A O 1
ATOM 2774 N N . GLY A 1 396 ? 51.629 -14.364 -65.464 1.00 71.94 396 GLY A N 1
ATOM 2775 C CA . GLY A 1 396 ? 51.706 -15.785 -65.139 1.00 71.94 396 GLY A CA 1
ATOM 2776 C C . GLY A 1 396 ? 50.563 -16.260 -64.237 1.00 71.94 396 GLY A C 1
ATOM 2777 O O . GLY A 1 396 ? 49.672 -15.494 -63.863 1.00 71.94 396 GLY A O 1
ATOM 2778 N N . LEU A 1 397 ? 50.593 -17.545 -63.872 1.00 67.44 397 LEU A N 1
ATOM 2779 C CA . LEU A 1 397 ? 49.567 -18.175 -63.028 1.00 67.44 397 LEU A CA 1
ATOM 2780 C C . LEU A 1 397 ? 49.604 -17.688 -61.567 1.00 67.44 397 LEU A C 1
ATOM 2782 O O . LEU A 1 397 ? 48.605 -17.803 -60.861 1.00 67.44 397 LEU A O 1
ATOM 2786 N N . PHE A 1 398 ? 50.720 -17.099 -61.122 1.00 65.94 398 PHE A N 1
ATOM 2787 C CA . PHE A 1 398 ? 50.942 -16.652 -59.742 1.00 65.94 398 PHE A CA 1
ATOM 2788 C C . PHE A 1 398 ? 50.904 -15.126 -59.574 1.00 65.94 398 PHE A C 1
ATOM 2790 O O . PHE A 1 398 ? 51.492 -14.589 -58.638 1.00 65.94 398 PHE A O 1
ATOM 2797 N N . THR A 1 399 ? 50.174 -14.409 -60.440 1.00 68.88 399 THR A N 1
ATOM 2798 C CA . THR A 1 399 ? 49.997 -12.934 -60.405 1.00 68.88 399 THR A CA 1
ATOM 2799 C C . THR A 1 399 ? 51.271 -12.111 -60.606 1.00 68.88 399 THR A C 1
ATOM 2801 O O . THR A 1 399 ? 51.294 -10.901 -60.359 1.00 68.88 399 THR A O 1
ATOM 2804 N N . ASP A 1 400 ? 52.328 -12.748 -61.088 1.00 78.56 400 ASP A N 1
ATOM 2805 C CA . ASP A 1 400 ? 53.597 -12.137 -61.428 1.00 78.56 400 ASP A CA 1
ATOM 2806 C C . ASP A 1 400 ? 53.694 -11.834 -62.928 1.00 78.56 400 ASP A C 1
ATOM 2808 O O . ASP A 1 400 ? 53.171 -12.545 -63.788 1.00 78.56 400 ASP A O 1
ATOM 2812 N N . CYS A 1 401 ? 54.348 -10.719 -63.242 1.00 76.69 401 CYS A N 1
ATOM 2813 C CA . CYS A 1 401 ? 54.600 -10.293 -64.611 1.00 76.69 401 CYS A CA 1
ATOM 2814 C C . CYS A 1 401 ? 55.916 -10.911 -65.090 1.00 76.69 401 CYS A C 1
ATOM 2816 O O . CYS A 1 401 ? 56.948 -10.699 -64.452 1.00 76.69 401 CYS A O 1
ATOM 2818 N N . ARG A 1 402 ? 55.895 -11.667 -66.194 1.00 75.50 402 ARG A N 1
ATOM 2819 C CA . ARG A 1 402 ? 57.073 -12.382 -66.709 1.00 75.50 402 ARG A CA 1
ATOM 2820 C C . ARG A 1 402 ? 57.332 -12.110 -68.191 1.00 75.50 402 ARG A C 1
ATOM 2822 O O . ARG A 1 402 ? 56.377 -11.867 -68.927 1.00 75.50 402 ARG A O 1
ATOM 2829 N N . PRO A 1 403 ? 58.594 -12.168 -68.657 1.00 71.81 403 PRO A N 1
ATOM 2830 C CA . PRO A 1 403 ? 58.920 -12.020 -70.074 1.00 71.81 403 PRO A CA 1
ATOM 2831 C C . PRO A 1 403 ? 58.250 -13.113 -70.917 1.00 71.81 403 PRO A C 1
ATOM 2833 O O . PRO A 1 403 ? 58.205 -14.279 -70.516 1.00 71.81 403 PRO A O 1
ATOM 2836 N N . TRP A 1 404 ? 57.779 -12.752 -72.113 1.00 61.50 404 TRP A N 1
ATOM 2837 C CA . TRP A 1 404 ? 57.063 -13.654 -73.029 1.00 61.50 404 TRP A CA 1
ATOM 2838 C C . TRP A 1 404 ? 57.894 -14.852 -73.513 1.00 61.50 404 TRP A C 1
ATOM 2840 O O . TRP A 1 404 ? 57.341 -15.827 -74.014 1.00 61.50 404 TRP A O 1
ATOM 2850 N N . THR A 1 405 ? 59.219 -14.812 -73.345 1.00 60.62 405 THR A N 1
ATOM 2851 C CA . THR A 1 405 ? 60.083 -15.943 -73.696 1.00 60.62 405 THR A CA 1
ATOM 2852 C C . THR A 1 405 ? 59.846 -17.147 -72.791 1.00 60.62 405 THR A C 1
ATOM 2854 O O . THR A 1 405 ? 60.171 -18.248 -73.195 1.00 60.62 405 THR A O 1
ATOM 2857 N N . SER A 1 406 ? 59.214 -16.995 -71.625 1.00 55.28 406 SER A N 1
ATOM 2858 C CA . SER A 1 406 ? 58.937 -18.104 -70.708 1.00 55.28 406 SER A CA 1
ATOM 2859 C C . SER A 1 406 ? 57.447 -18.474 -70.661 1.00 55.28 406 SER A C 1
ATOM 2861 O O . SER A 1 406 ? 56.619 -17.649 -70.285 1.00 55.28 406 SER A O 1
ATOM 2863 N N . VAL A 1 407 ? 57.094 -19.718 -71.009 1.00 52.84 407 VAL A N 1
ATOM 2864 C CA . VAL A 1 407 ? 55.760 -20.300 -70.775 1.00 52.84 407 VAL A CA 1
ATOM 2865 C C . VAL A 1 407 ? 55.856 -21.283 -69.615 1.00 52.84 407 VAL A C 1
ATOM 2867 O O . VAL A 1 407 ? 56.660 -22.212 -69.641 1.00 52.84 407 VAL A O 1
ATOM 2870 N N . GLU A 1 408 ? 55.035 -21.088 -68.586 1.00 57.09 408 GLU A N 1
ATOM 2871 C CA . GLU A 1 408 ? 54.846 -22.101 -67.548 1.00 57.09 408 GLU A CA 1
ATOM 2872 C C . GLU A 1 408 ? 53.908 -23.193 -68.068 1.00 57.09 408 GLU A C 1
ATOM 2874 O O . GLU A 1 408 ? 52.769 -22.918 -68.447 1.00 57.09 408 GLU A O 1
ATOM 2879 N N . TYR A 1 409 ? 54.390 -24.435 -68.092 1.00 56.81 409 TYR A N 1
ATOM 2880 C CA . TYR A 1 409 ? 53.580 -25.609 -68.409 1.00 56.81 409 TYR A CA 1
ATOM 2881 C C . TYR A 1 409 ? 53.392 -26.427 -67.135 1.00 56.81 409 TYR A C 1
ATOM 2883 O O . TYR A 1 409 ? 54.364 -26.892 -66.535 1.00 56.81 409 TYR A O 1
ATOM 2891 N N . GLN A 1 410 ? 52.140 -26.583 -66.705 1.00 55.06 410 GLN A N 1
ATOM 2892 C CA . GLN A 1 410 ? 51.800 -27.462 -65.594 1.00 55.06 410 GLN A CA 1
ATOM 2893 C C . GLN A 1 410 ? 51.509 -28.855 -66.145 1.00 55.06 410 GLN A C 1
ATOM 2895 O O . GLN A 1 410 ? 50.576 -29.041 -66.928 1.00 55.06 410 GLN A O 1
ATOM 2900 N N . PHE A 1 411 ? 52.312 -29.841 -65.749 1.00 59.28 411 PHE A N 1
ATOM 2901 C CA . PHE A 1 411 ? 52.132 -31.206 -66.229 1.00 59.28 411 PHE A CA 1
ATOM 2902 C C . PHE A 1 411 ? 50.849 -31.805 -65.629 1.00 59.28 411 PHE A C 1
ATOM 2904 O O . PHE A 1 411 ? 50.769 -31.952 -64.405 1.00 59.28 411 PHE A O 1
ATOM 2911 N N . PRO A 1 412 ? 49.859 -32.217 -66.451 1.00 51.25 412 PRO A N 1
ATOM 2912 C CA . PRO A 1 412 ? 48.555 -32.671 -65.953 1.00 51.25 412 PRO A CA 1
ATOM 2913 C C . PRO A 1 412 ? 48.626 -33.886 -65.016 1.00 51.25 412 PRO A C 1
ATOM 2915 O O . PRO A 1 412 ? 47.703 -34.123 -64.245 1.00 51.25 412 PRO A O 1
ATOM 2918 N N . ALA A 1 413 ? 49.709 -34.665 -65.092 1.00 52.78 413 ALA A N 1
ATOM 2919 C CA . ALA A 1 413 ? 49.889 -35.900 -64.333 1.00 52.78 413 ALA A CA 1
ATOM 2920 C C . ALA A 1 413 ? 50.538 -35.708 -62.949 1.00 52.78 413 ALA A C 1
ATOM 2922 O O . ALA A 1 413 ? 50.340 -36.551 -62.079 1.00 52.78 413 ALA A O 1
ATOM 2923 N N . THR A 1 414 ? 51.318 -34.642 -62.737 1.00 62.34 414 THR A N 1
ATOM 2924 C CA . THR A 1 414 ? 52.110 -34.447 -61.503 1.00 62.34 414 THR A CA 1
ATOM 2925 C C . THR A 1 414 ? 51.775 -33.155 -60.763 1.00 62.34 414 THR A C 1
ATOM 2927 O O . THR A 1 414 ? 52.127 -33.018 -59.595 1.00 62.34 414 THR A O 1
ATOM 2930 N N . GLY A 1 415 ? 51.101 -32.203 -61.418 1.00 59.69 415 GLY A N 1
ATOM 2931 C CA . GLY A 1 415 ? 50.811 -30.878 -60.862 1.00 59.69 415 GLY A CA 1
ATOM 2932 C C . GLY A 1 415 ? 52.035 -29.960 -60.766 1.00 59.69 415 GLY A C 1
ATOM 2933 O O . GLY A 1 415 ? 51.894 -28.810 -60.353 1.00 59.69 415 GLY A O 1
ATOM 2934 N N . GLU A 1 416 ? 53.210 -30.444 -61.170 1.00 56.47 416 GLU A N 1
ATOM 2935 C CA . GLU A 1 416 ? 54.483 -29.733 -61.126 1.00 56.47 416 GLU A CA 1
ATOM 2936 C C . GLU A 1 416 ? 54.533 -28.663 -62.229 1.00 56.47 416 GLU A C 1
ATOM 2938 O O . GLU A 1 416 ? 54.203 -28.933 -63.390 1.00 56.47 416 GLU A O 1
ATOM 2943 N N . VAL A 1 417 ? 54.908 -27.435 -61.858 1.00 57.28 417 VAL A N 1
ATOM 2944 C CA . VAL A 1 417 ? 54.993 -26.284 -62.770 1.00 57.28 417 VAL A CA 1
ATOM 2945 C C . VAL A 1 417 ? 56.450 -26.094 -63.174 1.00 57.28 417 VAL A C 1
ATOM 2947 O O . VAL A 1 417 ? 57.303 -25.877 -62.314 1.00 57.28 417 VAL A O 1
ATOM 2950 N N . GLN A 1 418 ? 56.740 -26.160 -64.476 1.00 59.53 418 GLN A N 1
ATOM 2951 C CA . GLN A 1 418 ? 58.072 -25.857 -65.004 1.00 59.53 418 GLN A CA 1
ATOM 2952 C C . GLN A 1 418 ? 58.060 -24.635 -65.923 1.00 59.53 418 GLN A C 1
ATOM 2954 O O . GLN A 1 418 ? 57.139 -24.433 -66.714 1.00 59.53 418 GLN A O 1
ATOM 2959 N N . LEU A 1 419 ? 59.126 -23.841 -65.817 1.00 53.94 419 LEU A N 1
ATOM 2960 C CA . LEU A 1 419 ? 59.436 -22.697 -66.673 1.00 53.94 419 LEU A CA 1
ATOM 2961 C C . LEU A 1 419 ? 60.067 -23.189 -67.982 1.00 53.94 419 LEU A C 1
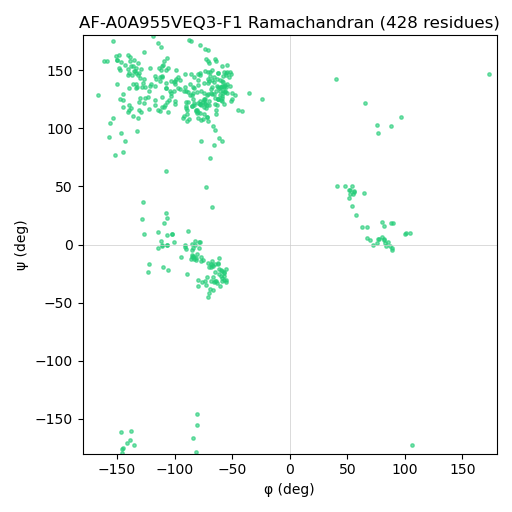ATOM 2963 O O . LEU A 1 419 ? 61.188 -23.699 -67.971 1.00 53.94 419 LEU A O 1
ATOM 2967 N N . ILE A 1 420 ? 59.371 -23.021 -69.107 1.00 57.81 420 ILE A N 1
ATOM 2968 C CA . ILE A 1 420 ? 59.874 -23.380 -70.437 1.00 57.81 420 ILE A CA 1
ATOM 2969 C C . ILE A 1 420 ? 60.236 -22.101 -71.192 1.00 57.81 420 ILE A C 1
ATOM 2971 O O . ILE A 1 420 ? 59.363 -21.303 -71.517 1.00 57.81 420 ILE A O 1
ATOM 2975 N N . ASP A 1 421 ? 61.524 -21.907 -71.476 1.00 53.72 421 ASP A N 1
ATOM 2976 C CA . ASP A 1 421 ? 62.037 -20.753 -72.222 1.00 53.72 421 ASP A CA 1
ATOM 2977 C C . ASP A 1 421 ? 62.042 -21.053 -73.739 1.00 53.72 421 ASP A C 1
ATOM 2979 O O . ASP A 1 421 ? 62.766 -21.936 -74.209 1.00 53.72 421 ASP A O 1
ATOM 2983 N N . TRP A 1 422 ? 61.243 -20.328 -74.527 1.00 46.09 422 TRP A N 1
ATOM 2984 C CA . TRP A 1 422 ? 61.151 -20.405 -75.992 1.00 46.09 422 TRP A CA 1
ATOM 2985 C C . TRP A 1 422 ? 62.498 -20.161 -76.678 1.00 46.09 422 TRP A C 1
ATOM 2987 O O . TRP A 1 422 ? 62.719 -20.669 -77.777 1.00 46.09 422 TRP A O 1
ATOM 2997 N N . ALA A 1 423 ? 63.438 -19.469 -76.022 1.00 43.03 423 ALA A N 1
ATOM 2998 C CA . ALA A 1 423 ? 64.792 -19.269 -76.538 1.00 43.03 423 ALA A CA 1
ATOM 2999 C C . ALA A 1 423 ? 65.582 -20.583 -76.741 1.00 43.03 423 ALA A C 1
ATOM 3001 O O . ALA A 1 423 ? 66.628 -20.570 -77.389 1.00 43.03 423 ALA A O 1
ATOM 3002 N N . ARG A 1 424 ? 65.098 -21.726 -76.227 1.00 43.22 424 ARG A N 1
ATOM 3003 C CA . ARG A 1 424 ? 65.724 -23.048 -76.419 1.00 43.22 424 ARG A CA 1
ATOM 3004 C C . ARG A 1 424 ? 64.993 -23.989 -77.377 1.00 43.22 424 ARG A C 1
ATOM 3006 O O . ARG A 1 424 ? 65.506 -25.074 -77.629 1.00 43.22 424 ARG A O 1
ATOM 3013 N N . PHE A 1 425 ? 63.870 -23.581 -77.965 1.00 40.19 425 PHE A N 1
ATOM 3014 C CA . PHE A 1 425 ? 63.193 -24.338 -79.025 1.00 40.19 425 PHE A CA 1
ATOM 3015 C C . PHE A 1 425 ? 63.366 -23.647 -80.385 1.00 40.19 425 PHE A C 1
ATOM 3017 O O . PHE A 1 425 ? 62.405 -23.261 -81.046 1.00 40.19 425 PHE A O 1
ATOM 3024 N N . CYS A 1 426 ? 64.614 -23.540 -80.852 1.00 31.92 426 CYS A N 1
ATOM 3025 C CA . CYS A 1 426 ? 64.825 -23.686 -82.290 1.00 31.92 426 CYS A CA 1
ATOM 3026 C C . CYS A 1 426 ? 64.607 -25.169 -82.598 1.00 31.92 426 CYS A C 1
ATOM 3028 O O . CYS A 1 426 ? 65.397 -26.011 -82.176 1.00 31.92 426 CYS A O 1
ATOM 3030 N N . PHE A 1 427 ? 63.507 -25.484 -83.281 1.00 35.69 427 PHE A N 1
ATOM 3031 C CA . PHE A 1 427 ? 63.335 -26.756 -83.976 1.00 35.69 427 PHE A CA 1
ATOM 3032 C C . PHE A 1 427 ? 64.627 -27.068 -84.753 1.00 35.69 427 PHE A C 1
ATOM 3034 O O . PHE A 1 427 ? 64.976 -26.321 -85.665 1.00 35.69 427 PHE A O 1
ATOM 3041 N N . SER A 1 428 ? 65.329 -28.148 -84.399 1.00 30.23 428 SER A N 1
ATOM 3042 C CA . SER A 1 428 ? 66.158 -28.858 -85.376 1.00 30.23 428 SER A CA 1
ATOM 3043 C C . SER A 1 428 ? 65.183 -29.692 -86.203 1.00 30.23 428 SER A C 1
ATOM 3045 O O . SER A 1 428 ? 64.518 -30.555 -85.621 1.00 30.23 428 SER A O 1
ATOM 3047 N N . PRO A 1 429 ? 64.984 -29.422 -87.503 1.00 39.88 429 PRO A N 1
ATOM 3048 C CA . PRO A 1 429 ? 64.552 -30.479 -88.388 1.00 39.88 429 PRO A CA 1
ATOM 3049 C C . PRO A 1 429 ? 65.775 -31.376 -88.623 1.00 39.88 429 PRO A C 1
ATOM 3051 O O . PRO A 1 429 ? 66.821 -30.884 -89.044 1.00 39.88 429 PRO A O 1
ATOM 3054 N N . ASP A 1 430 ? 65.587 -32.661 -88.332 1.00 34.25 430 ASP A N 1
ATOM 3055 C CA . ASP A 1 430 ? 66.557 -33.769 -88.345 1.00 34.25 430 ASP A CA 1
ATOM 3056 C C . ASP A 1 430 ? 67.392 -33.961 -87.067 1.00 34.25 430 ASP A C 1
ATOM 3058 O O . ASP A 1 430 ? 68.062 -33.008 -86.590 1.00 34.25 430 ASP A O 1
#

Mean predicted aligned error: 20.06 Å

pLDDT: mean 78.75, std 21.21, range [30.23, 98.5]

Foldseek 3Di:
DDDDDDDDDDDDDDDDDDDDDDDDDDDPPVDFQFDDAQVREDPQWGHDPRGTDRWQFDPAQVSGPFQFGHDPRTTDFFFDDPVRAGPAAHHDPRGGDHDDDDDDDDDDDDDDDDPPDDPPVPFAPQFDPFQVSCQPRDPDADQQWGWTQDPRGTDIDGHDWQCDGPLPFLQFDSWTQHPVNHTGGDGHDQQVVADQQWGFDQDRVVSDTDTAGDQWLRDDPPPFLQFDSWTHHRRRDITHDGDDQQVQEDQQWGFDQDRVVSDTHTQGDDWQRFDDLPFLQFDSWTHHSRRHTGGHDGDQQQVVADQFWGWGQDRVVSGIDIAGDQWQRFGDLPFLQAPRWTHHRRRHTGGHDGDAQDDPQQQWDQDQDRVVSDGTDGHDWQCFGDDPPAPTWTQDPVSHIGHPQWDWDQDPPPRDTDTDGVVPPPDDPD

Sequence (430 aa):
MKRPALGSLGLFALTAALIVTTGCGTKKKTGRLACQVDTTCPSGSLCVDNNCVTTQTCSQTSDCSGGGKCINSICWNVTCSDANPCAQGQCMEGVCVTRAGEVDASNDGTSSEDATSSDQKTGGETACSSSADCTNAFSDLGVCEQALCQDGICVRRPKLAGTSCDDGKFCTEGDECNEKGECVGQQKDCSASGDQCNAGVCDETTKSCTTVPKPDTTPCDDGSYCTINDRCDGQGQCGGDPRDCSASGDQCNSGVCDEDSKSCVKTPKSDTTPCDDGKFCTTNDTCDGQGQCLGGPIRNCAGLGNACNEGYCDLDKDSCQTRPLAKGKPCEDGKYCTINDTCDGAGTCVAGEPRNCATTNSCIAGVCDEATKQCGIPKPFGTPCKLPDTEFAMCGLFTDCRPWTSVEYQFPATGEVQLIDWARFCFSPD

Nearest PDB structures (foldseek):
  7qzq-assembly2_B  TM=1.642E-01  e=2.260E+00  Homo sapiens

Secondary structure (DSSP, 8-state):
-------------------------------PPB-SSGGGSPTTEEEETTEEEEPPB-SSGGGSTTS-EEETTEEEP---BTTB--SSSEEETTEEEPPP---------------------PPPS-B-SSGGGGTTS-TT--TTEEEEEETTEEEEEEPPTT-B---S-SSEEEEEE-TTS-EEEEEP--GGG--SSEEEEEETTTTEEEEEEPPTT-B---S-TTEEEEEE-SSS-EEEEEP--GGG--SSEEEEEETTTTEEEEEEPPTT-B---S-TTB-S-EE-SSSPEEP-SBP--GGG-BTTEEEEEETTTTEEEEEEPPTT-B---S-TTEES-EE-SSS-EE--EEP----S-TTEEEEEETTTTEEEEEPPTT-EE--TT-S-EEE-TTS-EEETTEEEEE-TTT--EEEEEGGG------